Protein AF-0000000076584693 (afdb_homodimer)

InterPro domains:
  IPR002052 DNA methylase, N-6 adenine-specific, conserved site [PS00092] (219-225)
  IPR029063 S-adenosyl-L-methionine-dependent methyltransferase superfamily [G3DSA:3.40.50.150] (142-283)
  IPR029063 S-adenosyl-L-methionine-dependent methyltransferase superfamily [SSF53335] (118-231)

Sequence (708 aa):
MMHVRTVSPIQQGVAAARHNSNLKLVTCAASSPSSSGGSFSSFEPISSPTLTVPETSSRQNGHSSSPSTTTTTVILTEQQATMAKGAVLYEVLEEVAKTGGSSSATSATDLPGLAPAGQVFVCPEESLFYSQAVEKLVLSRPDCPNTLVEFGAGDGNPIISALLKVPAVPGRAIHAYEISEASAHLASARAAKFGLGDTYVVHNSCFWEGLKQTPSDCIISNPPYLPAPDNDIMMPGLWGGVDGAELTRELLSAGFDTAMLLISAYSNPVLTLQHAREQGYAVEDFLCTPLPFGTYSSEPRVRQWITEMKARGEAFYSQRGVYMLTAVLFKKRQPGAAEQADLTDELLRVLTVLMMHVRTVSPIQQGVAAARHNSNLKLVTCAASSPSSSGGSFSSFEPISSPTLTVPETSSRQNGHSSSPSTTTTTVILTEQQATMAKGAVLYEVLEEVAKTGGSSSATSATDLPGLAPAGQVFVCPEESLFYSQAVEKLVLSRPDCPNTLVEFGAGDGNPIISALLKVPAVPGRAIHAYEISEASAHLASARAAKFGLGDTYVVHNSCFWEGLKQTPSDCIISNPPYLPAPDNDIMMPGLWGGVDGAELTRELLSAGFDTAMLLISAYSNPVLTLQHAREQGYAVEDFLCTPLPFGTYSSEPRVRQWITEMKARGEAFYSQRGVYMLTAVLFKKRQPGAAEQADLTDELLRVLTVL

Solvent-accessible surface area (backbone atoms only — not comparable to full-atom values): 40727 Å² total; per-residue (Å²): 134,82,80,75,78,76,74,67,77,71,64,64,66,61,60,70,65,62,72,72,68,84,70,77,79,79,79,82,77,82,72,74,86,67,89,71,87,75,71,83,71,80,84,68,80,78,71,81,78,72,80,72,72,78,76,83,73,81,78,80,68,90,68,75,76,61,77,72,75,74,74,79,75,76,78,61,50,70,69,50,44,62,58,34,56,73,46,40,59,50,55,50,43,44,62,59,61,65,70,61,81,83,77,78,72,73,56,82,36,69,54,68,79,74,69,68,92,83,77,54,86,81,52,70,68,58,34,52,50,51,13,50,39,45,31,62,72,35,72,68,37,87,82,48,69,47,48,32,32,30,48,58,40,49,54,27,58,30,59,53,54,24,55,73,69,44,82,87,56,91,81,35,29,36,44,21,19,14,68,50,60,68,25,26,50,45,19,38,50,40,23,45,73,72,71,28,46,78,34,43,37,63,38,70,36,57,49,78,72,48,50,78,73,48,90,48,48,32,40,37,31,69,55,38,41,41,33,24,94,60,56,90,51,99,56,45,84,38,46,6,40,59,55,3,34,53,53,54,48,51,58,58,64,68,70,51,47,27,38,36,38,51,46,44,13,52,15,25,46,67,61,47,53,52,49,36,45,75,63,41,36,28,28,68,50,51,41,36,33,72,40,63,69,46,77,70,55,54,34,67,71,30,33,51,45,42,51,54,32,33,78,72,70,34,23,21,43,34,97,85,41,35,27,38,40,30,34,37,31,33,31,50,65,57,88,85,54,69,90,69,72,58,44,51,68,62,50,50,48,58,38,56,63,59,136,82,80,76,78,76,74,66,77,72,64,64,64,59,60,70,59,64,71,67,67,83,69,77,79,79,80,82,78,85,71,77,86,66,90,69,87,72,70,83,70,79,82,66,80,80,73,76,80,70,81,72,72,79,75,83,73,82,78,84,66,88,69,74,77,62,78,73,74,77,73,79,75,78,80,60,50,68,68,49,43,62,58,32,56,73,46,40,59,50,55,50,43,42,59,59,60,64,69,60,81,83,77,76,72,75,56,85,37,70,56,66,79,77,68,68,89,79,78,53,86,80,50,70,69,59,34,51,49,51,13,50,40,44,31,62,73,35,71,67,36,89,84,48,69,45,46,33,34,30,47,56,40,49,52,27,56,30,60,54,54,24,55,73,70,44,82,88,56,90,80,35,30,35,42,22,17,14,69,50,60,69,26,26,50,45,18,38,52,40,23,46,74,72,71,29,45,79,33,46,36,63,40,70,35,57,49,78,69,46,50,78,74,49,90,48,49,33,39,38,31,70,54,40,42,41,34,25,93,60,58,89,52,100,57,46,84,38,46,6,39,60,53,4,34,52,54,54,47,50,57,58,64,67,69,51,47,27,38,37,37,51,45,44,13,54,16,25,46,66,62,46,53,51,49,36,45,75,64,41,35,29,28,68,50,52,42,35,32,71,41,64,70,47,77,71,56,54,35,66,71,31,33,52,44,42,52,54,31,33,77,72,73,33,24,22,43,35,98,86,43,36,27,38,41,30,35,36,31,32,33,49,65,58,88,86,54,70,90,69,71,57,44,51,68,64,49,52,47,58,39,57,63,59

Organism: Tetradesmus obliquus (NCBI:txid3088)

Radius of gyration: 29.67 Å; Cα contacts (8 Å, |Δi|>4): 1064; chains: 2; bounding box: 100×96×69 Å

Foldseek 3Di:
DDPPPPPDPPPVVVVVVPPPPPPPPPDPPPDDPDDDPPDPDDPPPPPDPPPPPPDPDDDDDPPPPPVPPPPPPPPQDPQSVVQCVVVVVLVVVVVVVVPDDDDPPVPLSPQDDPQPPPQFDDDPVVLCVLLVLCLPVAPVDPPHDQEEEEEACGLVRSVLSNCVVDDDDPSRAYEYEHQRPSSLVNNCVSCVSVVNCRRYPYDNDHPVVCCVPDDAQEYEYAAQFQAACALPFSHSRSYCYNLRCVVVLVVLQPRHQKYKYKDWLLRQVPVSLVSNVVSQKFWQDKDKDKDADDDRCVPPRSVVSSVVCVVVVRHADDPRRIFMIMITMIGGDDPPPDPRDGCSVVVVCRSHVD/DDPPPPPDPPVVVVVVVPPPPPPPDDDDPPDDPDDDPPDPDDPPPPPDPPPPPPDPDDDDDPPPPPVPPPPPPPPQDPQSVVQCVVVVVLVVVVVVVVPDDDDPPVPLSPQDDPQPPPLFDDDPVVLCVLLVLCLPVAPVDPPHDQEEEEEACGLVRSVLSNCVVDDDDPSRAYEYEHQRPSSLVNNCVSCVSVVNCRRYPYDNDHPVVCCVVDDDQEYEYAAQFQAACALPFSHSRSYCYNLRCVVVLVVLQPRHQKYKYKDWLLRQVPVSLVSNVVSQKFWQDKDKDKDADDDRCVPPRSVVSSVVCVVVVRHADDPRRIFMIMITMIGGDDPPDDPRDGCSVVVVCRSHVD

pLDDT: mean 71.7, std 32.17, range [20.98, 98.94]

Secondary structure (DSSP, 8-state):
--------TTTHHHHGGGS---------------SS------------------------S----------------HHHHHHHHHHHHHHHHHHHHHHS-S-----TT-------TTTS---HHHHHHHHHHHIIIIITSTT--SEEEEE--TTSHHHHHHHHTS---TT-EEEEE-S-HHHHHHHHHHHHHTT-TTTEEEE-S-HHHHHTT---SEEEE----B--SSS-SS-GGGB--TTS-HHHHHHHTS--SEEEEEEETTS-HHHHHHHHHHTTEEEEEEEEEEEE--TTTTSHHHHHHHHHHHHTTS----TTSEEEEEEEEEEEPPTT-S-----HHHHHHHHT--/--------TTHHHHHTTSS---------------SS------------------------S----------------HHHHHHHHHHHHHHHHHHHHHHS-S-----TT-------TTTS---HHHHHHHHHHHIIIIITSTT--SEEEEE--TTSHHHHHHHHTS---TT-EEEEE-S-HHHHHHHHHHHHHTT-TTTEEEE-S-HHHHHTT---SEEEE----B--SSS-SS-GGGB--TTS-HHHHHHHTS--SEEEEEEETTS-HHHHHHHHHHTTEEEEEEEEEEEE--TTTTSHHHHHHHHHHHHTTS----TTSEEEEEEEEEEEPPTT-S-----HHHHHHHHT--

Nearest PDB structures (foldseek):
  7qw7-assembly1_A  TM=5.668E-01  e=1.007E-06  Geobacillus stearothermophilus
  2h00-assembly2_B  TM=5.918E-01  e=1.111E-05  Homo sapiens
  3eey-assembly4_I  TM=5.375E-01  e=3.344E-06  Acetivibrio thermocellus ATCC 27405
  3eey-assembly5_G  TM=5.752E-01  e=1.961E-05  Acetivibrio thermocellus ATCC 27405
  5zy5-assembly1_A  TM=4.758E-01  e=4.068E-04  Schizosaccharomyces pombe 972h-

Structure (mmCIF, N/CA/C/O backbone):
data_AF-0000000076584693-model_v1
#
loop_
_entity.id
_entity.type
_entity.pdbx_description
1 polymer 'Methyltransferase small domain-containing protein'
#
loop_
_atom_site.group_PDB
_atom_site.id
_atom_site.type_symbol
_atom_site.label_atom_id
_atom_site.label_alt_id
_atom_site.label_comp_id
_atom_site.label_asym_id
_atom_site.label_entity_id
_atom_site.label_seq_id
_atom_site.pdbx_PDB_ins_code
_atom_site.Cartn_x
_atom_site.Cartn_y
_atom_site.Cartn_z
_atom_site.occupancy
_atom_site.B_iso_or_equiv
_atom_site.auth_seq_id
_atom_site.auth_comp_id
_atom_site.auth_asym_id
_atom_site.auth_atom_id
_atom_site.pdbx_PDB_model_num
ATOM 1 N N . MET A 1 1 ? -36.531 -51.719 16.531 1 23.19 1 MET A N 1
ATOM 2 C CA . MET A 1 1 ? -35.938 -51.406 15.242 1 23.19 1 MET A CA 1
ATOM 3 C C . MET A 1 1 ? -36.375 -50.031 14.758 1 23.19 1 MET A C 1
ATOM 5 O O . MET A 1 1 ? -37.375 -49.906 14.062 1 23.19 1 MET A O 1
ATOM 9 N N . MET A 1 2 ? -36.406 -49.062 15.578 1 25.98 2 MET A N 1
ATOM 10 C CA . MET A 1 2 ? -37.031 -47.75 15.461 1 25.98 2 MET A CA 1
ATOM 11 C C . MET A 1 2 ? -36.375 -46.938 14.344 1 25.98 2 MET A C 1
ATOM 13 O O . MET A 1 2 ? -35.156 -46.875 14.258 1 25.98 2 MET A O 1
ATOM 17 N N . HIS A 1 3 ? -37.062 -46.781 13.188 1 26.03 3 HIS A N 1
ATOM 18 C CA . HIS A 1 3 ? -36.781 -46.188 11.883 1 26.03 3 HIS A CA 1
ATOM 19 C C . HIS A 1 3 ? -36.531 -44.688 12.016 1 26.03 3 HIS A C 1
ATOM 21 O O . HIS A 1 3 ? -37.469 -43.906 12.234 1 26.03 3 HIS A O 1
ATOM 27 N N . VAL A 1 4 ? -35.5 -44.25 12.695 1 26.91 4 VAL A N 1
ATOM 28 C CA . VAL A 1 4 ? -35.188 -42.844 12.898 1 26.91 4 VAL A CA 1
ATOM 29 C C . VAL A 1 4 ? -35.062 -42.125 11.547 1 26.91 4 VAL A C 1
ATOM 31 O O . VAL A 1 4 ? -34.219 -42.531 10.719 1 26.91 4 VAL A O 1
ATOM 34 N N . ARG A 1 5 ? -36.219 -41.625 11.008 1 24.97 5 ARG A N 1
ATOM 35 C CA . ARG A 1 5 ? -36.375 -40.844 9.773 1 24.97 5 ARG A CA 1
ATOM 36 C C . ARG A 1 5 ? -35.375 -39.688 9.742 1 24.97 5 ARG A C 1
ATOM 38 O O . ARG A 1 5 ? -35.375 -38.812 10.625 1 24.97 5 ARG A O 1
ATOM 45 N N . THR A 1 6 ? -34.125 -39.938 9.336 1 26.16 6 THR A N 1
ATOM 46 C CA . THR A 1 6 ? -32.969 -39.062 9.172 1 26.16 6 THR A CA 1
ATOM 47 C C . THR A 1 6 ? -33.312 -37.875 8.305 1 26.16 6 THR A C 1
ATOM 49 O O . THR A 1 6 ? -33.656 -38 7.133 1 26.16 6 THR A O 1
ATOM 52 N N . VAL A 1 7 ? -34.094 -36.938 8.922 1 26.56 7 VAL A N 1
ATOM 53 C CA . VAL A 1 7 ? -34.5 -35.719 8.227 1 26.56 7 VAL A CA 1
ATOM 54 C C . VAL A 1 7 ? -33.312 -35.094 7.523 1 26.56 7 VAL A C 1
ATOM 56 O O . VAL A 1 7 ? -32.219 -35.031 8.078 1 26.56 7 VAL A O 1
ATOM 59 N N . SER A 1 8 ? -33.312 -35.094 6.164 1 24.69 8 SER A N 1
ATOM 60 C CA . SER A 1 8 ? -32.281 -34.719 5.215 1 24.69 8 SER A CA 1
ATOM 61 C C . SER A 1 8 ? -31.828 -33.281 5.434 1 24.69 8 SER A C 1
ATOM 63 O O . SER A 1 8 ? -32.625 -32.438 5.793 1 24.69 8 SER A O 1
ATOM 65 N N . PRO A 1 9 ? -30.484 -33.062 5.82 1 23.7 9 PRO A N 1
ATOM 66 C CA . PRO A 1 9 ? -29.812 -31.844 6.23 1 23.7 9 PRO A CA 1
ATOM 67 C C . PRO A 1 9 ? -30.109 -30.672 5.289 1 23.7 9 PRO A C 1
ATOM 69 O O . PRO A 1 9 ? -29.703 -29.547 5.559 1 23.7 9 PRO A O 1
ATOM 72 N N . ILE A 1 10 ? -30.719 -30.891 4.062 1 25.61 10 ILE A N 1
ATOM 73 C CA . ILE A 1 10 ? -30.891 -29.812 3.09 1 25.61 10 ILE A CA 1
ATOM 74 C C . ILE A 1 10 ? -31.844 -28.75 3.654 1 25.61 10 ILE A C 1
ATOM 76 O O . ILE A 1 10 ? -31.688 -27.562 3.369 1 25.61 10 ILE A O 1
ATOM 80 N N . GLN A 1 11 ? -32.875 -29.188 4.422 1 23.64 11 GLN A N 1
ATOM 81 C CA . GLN A 1 11 ? -34 -28.312 4.777 1 23.64 11 GLN A CA 1
ATOM 82 C C . GLN A 1 11 ? -33.562 -27.234 5.758 1 23.64 11 GLN A C 1
ATOM 84 O O . GLN A 1 11 ? -34.25 -26.234 5.945 1 23.64 11 GLN A O 1
ATOM 89 N N . GLN A 1 12 ? -32.562 -27.578 6.555 1 24.45 12 GLN A N 1
ATOM 90 C CA . GLN A 1 12 ? -32.312 -26.625 7.629 1 24.45 12 GLN A CA 1
ATOM 91 C C . GLN A 1 12 ? -31.719 -25.328 7.09 1 24.45 12 GLN A C 1
ATOM 93 O O . GLN A 1 12 ? -31.75 -24.297 7.766 1 24.45 12 GLN A O 1
ATOM 98 N N . GLY A 1 13 ? -30.984 -25.469 5.969 1 23.31 13 GLY A N 1
ATOM 99 C CA . GLY A 1 13 ? -30.281 -24.266 5.527 1 23.31 13 GLY A CA 1
ATOM 100 C C . GLY A 1 13 ? -31.219 -23.156 5.09 1 23.31 13 GLY A C 1
ATOM 101 O O . GLY A 1 13 ? -30.812 -21.984 5.066 1 23.31 13 GLY A O 1
ATOM 102 N N . VAL A 1 14 ? -32.438 -23.5 4.59 1 24.83 14 VAL A N 1
ATOM 103 C CA . VAL A 1 14 ? -33.344 -22.516 4.016 1 24.83 14 VAL A CA 1
ATOM 104 C C . VAL A 1 14 ? -33.906 -21.625 5.117 1 24.83 14 VAL A C 1
ATOM 106 O O . VAL A 1 14 ? -34.281 -20.484 4.855 1 24.83 14 VAL A O 1
ATOM 109 N N . ALA A 1 15 ? -34.062 -22.188 6.289 1 24.45 15 ALA A N 1
ATOM 110 C CA . ALA A 1 15 ? -34.875 -21.453 7.262 1 24.45 15 ALA A CA 1
ATOM 111 C C . ALA A 1 15 ? -34.156 -20.203 7.738 1 24.45 15 ALA A C 1
ATOM 113 O O . ALA A 1 15 ? -34.812 -19.219 8.125 1 24.45 15 ALA A O 1
ATOM 114 N N . ALA A 1 16 ? -32.812 -20.328 7.863 1 25.09 16 ALA A N 1
ATOM 115 C CA . ALA A 1 16 ? -32.219 -19.156 8.484 1 25.09 16 ALA A CA 1
ATOM 116 C C . ALA A 1 16 ? -32.25 -17.953 7.547 1 25.09 16 ALA A C 1
ATOM 118 O O . ALA A 1 16 ? -32 -16.828 7.965 1 25.09 16 ALA A O 1
ATOM 119 N N . ALA A 1 17 ? -32.375 -18.109 6.227 1 24.89 17 ALA A N 1
ATOM 120 C CA . ALA A 1 17 ? -32.406 -17 5.277 1 24.89 17 ALA A CA 1
ATOM 121 C C . ALA A 1 17 ? -33.656 -16.141 5.473 1 24.89 17 ALA A C 1
ATOM 123 O O . ALA A 1 17 ? -33.781 -15.086 4.855 1 24.89 17 ALA A O 1
ATOM 124 N N . ARG A 1 18 ? -34.719 -16.641 6.094 1 26.02 18 ARG A N 1
ATOM 125 C CA . ARG A 1 18 ? -36 -15.945 6.078 1 26.02 18 ARG A CA 1
ATOM 126 C C . ARG A 1 18 ? -35.906 -14.625 6.832 1 26.02 18 ARG A C 1
ATOM 128 O O . ARG A 1 18 ? -36.719 -13.711 6.582 1 26.02 18 ARG A O 1
ATOM 135 N N . HIS A 1 19 ? -35.25 -14.625 7.98 1 25.06 19 HIS A N 1
ATOM 136 C CA . HIS A 1 19 ? -35.594 -13.453 8.789 1 25.06 19 HIS A CA 1
ATOM 137 C C . HIS A 1 19 ? -34.906 -12.203 8.258 1 25.06 19 HIS A C 1
ATOM 139 O O . HIS A 1 19 ? -35.062 -11.117 8.82 1 25.06 19 HIS A O 1
ATOM 145 N N . ASN A 1 20 ? -33.75 -12.375 7.531 1 24.81 20 ASN A N 1
ATOM 146 C CA . ASN A 1 20 ? -33.125 -11.062 7.359 1 24.81 20 ASN A CA 1
ATOM 147 C C . ASN A 1 20 ? -33.844 -10.25 6.281 1 24.81 20 ASN A C 1
ATOM 149 O O . ASN A 1 20 ? -33.812 -10.609 5.102 1 24.81 20 ASN A O 1
ATOM 153 N N . SER A 1 21 ? -35 -9.539 6.586 1 25.5 21 SER A N 1
ATOM 154 C CA . SER A 1 21 ? -36.031 -8.758 5.922 1 25.5 21 SER A CA 1
ATOM 155 C C . SER A 1 21 ? -35.438 -7.738 4.961 1 25.5 21 SER A C 1
ATOM 157 O O . SER A 1 21 ? -36.094 -7.281 4.031 1 25.5 21 SER A O 1
ATOM 159 N N . ASN A 1 22 ? -34.375 -7.098 5.32 1 24.98 22 ASN A N 1
ATOM 160 C CA . ASN A 1 22 ? -34.25 -5.781 4.703 1 24.98 22 ASN A CA 1
ATOM 161 C C . ASN A 1 22 ? -33.719 -5.883 3.275 1 24.98 22 ASN A C 1
ATOM 163 O O . ASN A 1 22 ? -32.562 -5.574 3.016 1 24.98 22 ASN A O 1
ATOM 167 N N . LEU A 1 23 ? -33.969 -6.965 2.596 1 23.33 23 LEU A N 1
ATOM 168 C CA . LEU A 1 23 ? -33.5 -7.062 1.219 1 23.33 23 LEU A CA 1
ATOM 169 C C . LEU A 1 23 ? -34.219 -6.066 0.323 1 23.33 23 LEU A C 1
ATOM 171 O O . LEU A 1 23 ? -35.438 -6.098 0.225 1 23.33 23 LEU A O 1
ATOM 175 N N . LYS A 1 24 ? -33.719 -4.77 0.322 1 22.91 24 LYS A N 1
ATOM 176 C CA . LYS A 1 24 ? -34.438 -3.773 -0.484 1 22.91 24 LYS A CA 1
ATOM 177 C C . LYS A 1 24 ? -34.219 -4.035 -1.975 1 22.91 24 LYS A C 1
ATOM 179 O O . LYS A 1 24 ? -33.094 -4.266 -2.43 1 22.91 24 LYS A O 1
ATOM 184 N N . LEU A 1 25 ? -35.125 -4.633 -2.572 1 22.8 25 LEU A N 1
ATOM 185 C CA . LEU A 1 25 ? -35.219 -4.812 -4.016 1 22.8 25 LEU A CA 1
ATOM 186 C C . LEU A 1 25 ? -35.312 -3.465 -4.727 1 22.8 25 LEU A C 1
ATOM 188 O O . LEU A 1 25 ? -36.156 -2.635 -4.406 1 22.8 25 LEU A O 1
ATOM 192 N N . VAL A 1 26 ? -34.188 -2.852 -5.074 1 22.73 26 VAL A N 1
ATOM 193 C CA . VAL A 1 26 ? -34.281 -1.58 -5.785 1 22.73 26 VAL A CA 1
ATOM 194 C C . VAL A 1 26 ? -34.562 -1.832 -7.266 1 22.73 26 VAL A C 1
ATOM 196 O O . VAL A 1 26 ? -33.844 -2.615 -7.906 1 22.73 26 VAL A O 1
ATOM 199 N N . THR A 1 27 ? -35.75 -1.805 -7.699 1 22.72 27 THR A N 1
ATOM 200 C CA . THR A 1 27 ? -36.188 -1.919 -9.086 1 22.72 27 THR A CA 1
ATOM 201 C C . THR A 1 27 ? -35.906 -0.622 -9.844 1 22.72 27 THR A C 1
ATOM 203 O O . THR A 1 27 ? -36.312 0.457 -9.398 1 22.72 27 THR A O 1
ATOM 206 N N . CYS A 1 28 ? -34.812 -0.496 -10.562 1 20.98 28 CYS A N 1
ATOM 207 C CA . CYS A 1 28 ? -34.562 0.711 -11.344 1 20.98 28 CYS A CA 1
ATOM 208 C C . CYS A 1 28 ? -35.312 0.676 -12.664 1 20.98 28 CYS A C 1
ATOM 210 O O . CYS A 1 28 ? -35.094 -0.221 -13.484 1 20.98 28 CYS A O 1
ATOM 212 N N . ALA A 1 29 ? -36.562 1.089 -12.711 1 22.78 29 ALA A N 1
ATOM 213 C CA . ALA A 1 29 ? -37.344 1.196 -13.93 1 22.78 29 ALA A CA 1
ATOM 214 C C . ALA A 1 29 ? -36.875 2.355 -14.797 1 22.78 29 ALA A C 1
ATOM 216 O O . ALA A 1 29 ? -36.781 3.494 -14.328 1 22.78 29 ALA A O 1
ATOM 217 N N . ALA A 1 30 ? -36.062 2.088 -15.82 1 22.42 30 ALA A N 1
ATOM 218 C CA . ALA A 1 30 ? -35.656 3.082 -16.812 1 22.42 30 ALA A CA 1
ATOM 219 C C . ALA A 1 30 ? -36.844 3.592 -17.609 1 22.42 30 ALA A C 1
ATOM 221 O O . ALA A 1 30 ? -37.469 2.834 -18.344 1 22.42 30 ALA A O 1
ATOM 222 N N . SER A 1 31 ? -37.656 4.488 -16.953 1 24.06 31 SER A N 1
ATOM 223 C CA . SER A 1 31 ? -38.781 5.059 -17.703 1 24.06 31 SER A CA 1
ATOM 224 C C . SER A 1 31 ? -38.281 5.941 -18.844 1 24.06 31 SER A C 1
ATOM 226 O O . SER A 1 31 ? -37.281 6.629 -18.719 1 24.06 31 SER A O 1
ATOM 228 N N . SER A 1 32 ? -38.719 5.652 -20.031 1 24.73 32 SER A N 1
ATOM 229 C CA . SER A 1 32 ? -38.562 6.457 -21.234 1 24.73 32 SER A CA 1
ATOM 230 C C . SER A 1 32 ? -39.031 7.891 -21.016 1 24.73 32 SER A C 1
ATOM 232 O O . SER A 1 32 ? -40.031 8.117 -20.328 1 24.73 32 SER A O 1
ATOM 234 N N . PRO A 1 33 ? -38.219 8.891 -21.312 1 25.41 33 PRO A N 1
ATOM 235 C CA . PRO A 1 33 ? -38.438 10.32 -21.047 1 25.41 33 PRO A CA 1
ATOM 236 C C . PRO A 1 33 ? -39.719 10.844 -21.641 1 25.41 33 PRO A C 1
ATOM 238 O O . PRO A 1 33 ? -39.812 11.125 -22.844 1 25.41 33 PRO A O 1
ATOM 241 N N . SER A 1 34 ? -40.906 10.156 -21.531 1 25 34 SER A N 1
ATOM 242 C CA . SER A 1 34 ? -41.938 11.016 -22.109 1 25 34 SER A CA 1
ATOM 243 C C . SER A 1 34 ? -41.969 12.367 -21.406 1 25 34 SER A C 1
ATOM 245 O O . SER A 1 34 ? -41.5 12.516 -20.281 1 25 34 SER A O 1
ATOM 247 N N . SER A 1 35 ? -42.75 13.414 -21.938 1 27.16 35 SER A N 1
ATOM 248 C CA . SER A 1 35 ? -42.906 14.836 -21.672 1 27.16 35 SER A CA 1
ATOM 249 C C . SER A 1 35 ? -43.219 15.094 -20.203 1 27.16 35 SER A C 1
ATOM 251 O O . SER A 1 35 ? -42.719 16.047 -19.609 1 27.16 35 SER A O 1
ATOM 253 N N . SER A 1 36 ? -44.531 14.75 -19.844 1 24.12 36 SER A N 1
ATOM 254 C CA . SER A 1 36 ? -45.281 15.523 -18.859 1 24.12 36 SER A CA 1
ATOM 255 C C . SER A 1 36 ? -44.75 15.305 -17.453 1 24.12 36 SER A C 1
ATOM 257 O O . SER A 1 36 ? -43.969 14.367 -17.219 1 24.12 36 SER A O 1
ATOM 259 N N . GLY A 1 37 ? -45.312 16.062 -16.406 1 26.64 37 GLY A N 1
ATOM 260 C CA . GLY A 1 37 ? -45.094 16.344 -15 1 26.64 37 GLY A CA 1
ATOM 261 C C . GLY A 1 37 ? -45.156 15.117 -14.117 1 26.64 37 GLY A C 1
ATOM 262 O O . GLY A 1 37 ? -46.188 14.844 -13.484 1 26.64 37 GLY A O 1
ATOM 263 N N . GLY A 1 38 ? -44.562 13.977 -14.602 1 24.09 38 GLY A N 1
ATOM 264 C CA . GLY A 1 38 ? -44.969 12.727 -13.977 1 24.09 38 GLY A CA 1
ATOM 265 C C . GLY A 1 38 ? -44.656 12.664 -12.5 1 24.09 38 GLY A C 1
ATOM 266 O O . GLY A 1 38 ? -43.531 12.969 -12.086 1 24.09 38 GLY A O 1
ATOM 267 N N . SER A 1 39 ? -45.688 13.07 -11.688 1 22.41 39 SER A N 1
ATOM 268 C CA . SER A 1 39 ? -45.719 13.078 -10.227 1 22.41 39 SER A CA 1
ATOM 269 C C . SER A 1 39 ? -45.281 11.734 -9.664 1 22.41 39 SER A C 1
ATOM 271 O O . SER A 1 39 ? -45.625 10.68 -10.18 1 22.41 39 SER A O 1
ATOM 273 N N . PHE A 1 40 ? -44.031 11.695 -9.172 1 21.98 40 PHE A N 1
ATOM 274 C CA . PHE A 1 40 ? -43.375 10.547 -8.555 1 21.98 40 PHE A CA 1
ATOM 275 C C . PHE A 1 40 ? -44.219 9.977 -7.422 1 21.98 40 PHE A C 1
ATOM 277 O O . PHE A 1 40 ? -44.469 10.672 -6.441 1 21.98 40 PHE A O 1
ATOM 284 N N . SER A 1 41 ? -45.281 9.258 -7.871 1 21.53 41 SER A N 1
ATOM 285 C CA . SER A 1 41 ? -46.25 8.711 -6.926 1 21.53 41 SER A CA 1
ATOM 286 C C . SER A 1 41 ? -45.562 7.941 -5.809 1 21.53 41 SER A C 1
ATOM 288 O O . SER A 1 41 ? -44.406 7.523 -5.953 1 21.53 41 SER A O 1
ATOM 290 N N . SER A 1 42 ? -46.281 7.871 -4.656 1 21.58 42 SER A N 1
ATOM 291 C CA . SER A 1 42 ? -46.031 7.438 -3.285 1 21.58 42 SER A CA 1
ATOM 292 C C . SER A 1 42 ? -45.594 5.977 -3.234 1 21.58 42 SER A C 1
ATOM 294 O O . SER A 1 42 ? -46.062 5.16 -4.039 1 21.58 42 SER A O 1
ATOM 296 N N . PHE A 1 43 ? -44.406 5.742 -2.809 1 22.61 43 PHE A N 1
ATOM 297 C CA . PHE A 1 43 ? -43.688 4.5 -2.611 1 22.61 43 PHE A CA 1
ATOM 298 C C . PHE A 1 43 ? -44.438 3.564 -1.672 1 22.61 43 PHE A C 1
ATOM 300 O O . PHE A 1 43 ? -44.625 3.885 -0.498 1 22.61 43 PHE A O 1
ATOM 307 N N . GLU A 1 44 ? -45.594 3.09 -2.143 1 24.11 44 GLU A N 1
ATOM 308 C CA . GLU A 1 44 ? -46.312 2.258 -1.163 1 24.11 44 GLU A CA 1
ATOM 309 C C . GLU A 1 44 ? -45.531 0.96 -0.905 1 24.11 44 GLU A C 1
ATOM 311 O O . GLU A 1 44 ? -45.062 0.312 -1.844 1 24.11 44 GLU A O 1
ATOM 316 N N . PRO A 1 45 ? -45.094 0.703 0.346 1 23.92 45 PRO A N 1
ATOM 317 C CA . PRO A 1 45 ? -44.375 -0.494 0.813 1 23.92 45 PRO A CA 1
ATOM 318 C C . PRO A 1 45 ? -45.094 -1.786 0.442 1 23.92 45 PRO A C 1
ATOM 320 O O . PRO A 1 45 ? -46.312 -1.919 0.692 1 23.92 45 PRO A O 1
ATOM 323 N N . ILE A 1 46 ? -44.844 -2.252 -0.784 1 25.02 46 ILE A N 1
ATOM 324 C CA . ILE A 1 46 ? -45.594 -3.41 -1.259 1 25.02 46 ILE A CA 1
ATOM 325 C C . ILE A 1 46 ? -45.438 -4.574 -0.288 1 25.02 46 ILE A C 1
ATOM 327 O O . ILE A 1 46 ? -44.281 -4.93 0.064 1 25.02 46 ILE A O 1
ATOM 331 N N . SER A 1 47 ? -46.406 -4.781 0.619 1 23.94 47 SER A N 1
ATOM 332 C CA . SER A 1 47 ? -46.531 -5.84 1.617 1 23.94 47 SER A CA 1
ATOM 333 C C . SER A 1 47 ? -46.125 -7.195 1.038 1 23.94 47 SER A C 1
ATOM 335 O O . SER A 1 47 ? -44.969 -7.438 0.738 1 23.94 47 SER A O 1
ATOM 337 N N . SER A 1 48 ? -47 -8.25 1.222 1 24.17 48 SER A N 1
ATOM 338 C CA . SER A 1 48 ? -46.906 -9.703 1.174 1 24.17 48 SER A CA 1
ATOM 339 C C . SER A 1 48 ? -46.844 -10.203 -0.265 1 24.17 48 SER A C 1
ATOM 341 O O . SER A 1 48 ? -47.844 -10.109 -0.995 1 24.17 48 SER A O 1
ATOM 343 N N . PRO A 1 49 ? -45.656 -10.102 -0.925 1 24.62 49 PRO A N 1
ATOM 344 C CA . PRO A 1 49 ? -45.719 -10.352 -2.367 1 24.62 49 PRO A CA 1
ATOM 345 C C . PRO A 1 49 ? -46.219 -11.75 -2.711 1 24.62 49 PRO A C 1
ATOM 347 O O . PRO A 1 49 ? -45.656 -12.742 -2.244 1 24.62 49 PRO A O 1
ATOM 350 N N . THR A 1 50 ? -47.531 -11.922 -2.604 1 23.58 50 THR A N 1
ATOM 351 C CA . THR A 1 50 ? -48.125 -13.195 -3.016 1 23.58 50 THR A CA 1
ATOM 352 C C . THR A 1 50 ? -47.594 -13.602 -4.395 1 23.58 50 THR A C 1
ATOM 354 O O . THR A 1 50 ? -47.719 -12.836 -5.355 1 23.58 50 THR A O 1
ATOM 357 N N . LEU A 1 51 ? -46.625 -14.477 -4.383 1 24 51 LEU A N 1
ATOM 358 C CA . LEU A 1 51 ? -46.031 -15.078 -5.578 1 24 51 LEU A CA 1
ATOM 359 C C . LEU A 1 51 ? -47.125 -15.688 -6.457 1 24 51 LEU A C 1
ATOM 361 O O . LEU A 1 51 ? -47.75 -16.672 -6.07 1 24 51 LEU A O 1
ATOM 365 N N . THR A 1 52 ? -48.062 -14.859 -6.949 1 23.66 52 THR A N 1
ATOM 366 C CA . THR A 1 52 ? -49.062 -15.492 -7.805 1 23.66 52 THR A CA 1
ATOM 367 C C . THR A 1 52 ? -48.406 -16.125 -9.023 1 23.66 52 THR A C 1
ATOM 369 O O . THR A 1 52 ? -47.719 -15.445 -9.789 1 23.66 52 THR A O 1
ATOM 372 N N . VAL A 1 53 ? -48.062 -17.406 -8.875 1 23.12 53 VAL A N 1
ATOM 373 C CA . VAL A 1 53 ? -47.594 -18.266 -9.961 1 23.12 53 VAL A CA 1
ATOM 374 C C . VAL A 1 53 ? -48.594 -18.219 -11.117 1 23.12 53 VAL A C 1
ATOM 376 O O . VAL A 1 53 ? -49.781 -18.531 -10.938 1 23.12 53 VAL A O 1
ATOM 379 N N . PRO A 1 54 ? -48.344 -17.266 -12.062 1 23.8 54 PRO A N 1
ATOM 380 C CA . PRO A 1 54 ? -49.344 -17.203 -13.125 1 23.8 54 PRO A CA 1
ATOM 381 C C . PRO A 1 54 ? -49.594 -18.578 -13.766 1 23.8 54 PRO A C 1
ATOM 383 O O . PRO A 1 54 ? -48.688 -19.375 -13.914 1 23.8 54 PRO A O 1
ATOM 386 N N . GLU A 1 55 ? -50.75 -19.141 -13.492 1 24.2 55 GLU A N 1
ATOM 387 C CA . GLU A 1 55 ? -51.25 -20.328 -14.156 1 24.2 55 GLU A CA 1
ATOM 388 C C . GLU A 1 55 ? -51.25 -20.156 -15.68 1 24.2 55 GLU A C 1
ATOM 390 O O . GLU A 1 55 ? -51.719 -19.156 -16.203 1 24.2 55 GLU A O 1
ATOM 395 N N . THR A 1 56 ? -50.219 -20.781 -16.391 1 23 56 THR A N 1
ATOM 396 C CA . THR A 1 56 ? -50.031 -20.844 -17.828 1 23 56 THR A CA 1
ATOM 397 C C . THR A 1 56 ? -51.281 -21.391 -18.516 1 23 56 THR A C 1
ATOM 399 O O . THR A 1 56 ? -51.562 -22.578 -18.422 1 23 56 THR A O 1
ATOM 402 N N . SER A 1 57 ? -52.438 -20.75 -18.359 1 24 57 SER A N 1
ATOM 403 C CA . SER A 1 57 ? -53.5 -21.281 -19.188 1 24 57 SER A CA 1
ATOM 404 C C . SER A 1 57 ? -53.156 -21.25 -20.672 1 24 57 SER A C 1
ATOM 406 O O . SER A 1 57 ? -52.438 -20.359 -21.109 1 24 57 SER A O 1
ATOM 408 N N . SER A 1 58 ? -53.469 -22.359 -21.484 1 23.66 58 SER A N 1
ATOM 409 C CA . SER A 1 58 ? -53.188 -22.922 -22.812 1 23.66 58 SER A CA 1
ATOM 410 C C . SER A 1 58 ? -53.656 -21.984 -23.922 1 23.66 58 SER A C 1
ATOM 412 O O . SER A 1 58 ? -53.5 -22.281 -25.109 1 23.66 58 SER A O 1
ATOM 414 N N . ARG A 1 59 ? -54.719 -21.094 -23.656 1 25.7 59 ARG A N 1
ATOM 415 C CA . ARG A 1 59 ? -55.5 -20.891 -24.891 1 25.7 59 ARG A CA 1
ATOM 416 C C . ARG A 1 59 ? -54.688 -20.109 -25.922 1 25.7 59 ARG A C 1
ATOM 418 O O . ARG A 1 59 ? -53.812 -19.344 -25.578 1 25.7 59 ARG A O 1
ATOM 425 N N . GLN A 1 60 ? -54.969 -20.312 -27.234 1 25.67 60 GLN A N 1
ATOM 426 C CA . GLN A 1 60 ? -54.469 -20.188 -28.609 1 25.67 60 GLN A CA 1
ATOM 427 C C . GLN A 1 60 ? -54.312 -18.719 -28.984 1 25.67 60 GLN A C 1
ATOM 429 O O . GLN A 1 60 ? -53.75 -18.406 -30.047 1 25.67 60 GLN A O 1
ATOM 434 N N . ASN A 1 61 ? -55.188 -17.797 -28.359 1 26.91 61 ASN A N 1
ATOM 435 C CA . ASN A 1 61 ? -55.406 -16.672 -29.25 1 26.91 61 ASN A CA 1
ATOM 436 C C . ASN A 1 61 ? -54.125 -15.859 -29.469 1 26.91 61 ASN A C 1
ATOM 438 O O . ASN A 1 61 ? -53.188 -15.977 -28.703 1 26.91 61 ASN A O 1
ATOM 442 N N . GLY A 1 62 ? -54.219 -14.844 -30.438 1 29.86 62 GLY A N 1
ATOM 443 C CA . GLY A 1 62 ? -53.281 -13.992 -31.172 1 29.86 62 GLY A CA 1
ATOM 444 C C . GLY A 1 62 ? -52.406 -13.141 -30.25 1 29.86 62 GLY A C 1
ATOM 445 O O . GLY A 1 62 ? -52.312 -11.93 -30.453 1 29.86 62 GLY A O 1
ATOM 446 N N . HIS A 1 63 ? -52 -13.773 -29.125 1 27.84 63 HIS A N 1
ATOM 447 C CA . HIS A 1 63 ? -51.531 -13.008 -27.969 1 27.84 63 HIS A CA 1
ATOM 448 C C . HIS A 1 63 ? -50.281 -12.188 -28.312 1 27.84 63 HIS A C 1
ATOM 450 O O . HIS A 1 63 ? -49.375 -12.688 -28.969 1 27.84 63 HIS A O 1
ATOM 456 N N . SER A 1 64 ? -50.594 -10.805 -28.547 1 29.11 64 SER A N 1
ATOM 457 C CA . SER A 1 64 ? -49.562 -9.766 -28.688 1 29.11 64 SER A CA 1
ATOM 458 C C . SER A 1 64 ? -48.406 -9.984 -27.734 1 29.11 64 SER A C 1
ATOM 460 O O . SER A 1 64 ? -48.625 -10.227 -26.547 1 29.11 64 SER A O 1
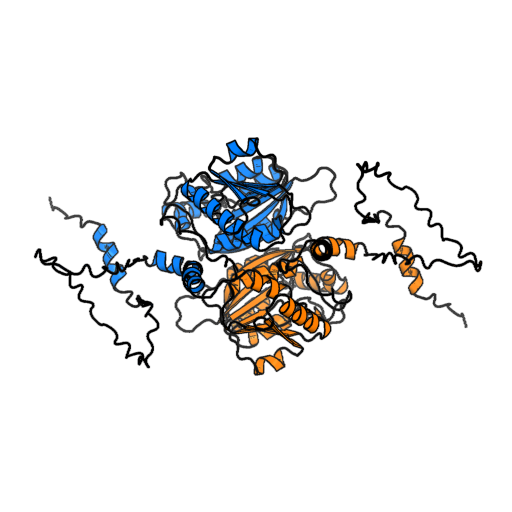ATOM 462 N N . SER A 1 65 ? -47.375 -10.688 -28.281 1 27.83 65 SER A N 1
ATOM 463 C CA . SER A 1 65 ? -46.125 -11.039 -27.625 1 27.83 65 SER A CA 1
ATOM 464 C C . SER A 1 65 ? -45.562 -9.859 -26.828 1 27.83 65 SER A C 1
ATOM 466 O O . SER A 1 65 ? -45.125 -8.867 -27.406 1 27.83 65 SER A O 1
ATOM 468 N N . SER A 1 66 ? -46.438 -9.461 -25.828 1 28.55 66 SER A N 1
ATOM 469 C CA . SER A 1 66 ? -45.812 -8.461 -24.984 1 28.55 66 SER A CA 1
ATOM 470 C C . SER A 1 66 ? -44.375 -8.891 -24.609 1 28.55 66 SER A C 1
ATOM 472 O O . SER A 1 66 ? -44.156 -10.055 -24.281 1 28.55 66 SER A O 1
ATOM 474 N N . PRO A 1 67 ? -43.438 -8.156 -25.219 1 27.59 67 PRO A N 1
ATOM 475 C CA . PRO A 1 67 ? -42.031 -8.477 -24.891 1 27.59 67 PRO A CA 1
ATOM 476 C C . PRO A 1 67 ? -41.812 -8.734 -23.406 1 27.59 67 PRO A C 1
ATOM 478 O O . PRO A 1 67 ? -42.344 -7.988 -22.562 1 27.59 67 PRO A O 1
ATOM 481 N N . SER A 1 68 ? -42.156 -10.047 -23.016 1 27.17 68 SER A N 1
ATOM 482 C CA . SER A 1 68 ? -41.844 -10.477 -21.656 1 27.17 68 SER A CA 1
ATOM 483 C C . SER A 1 68 ? -40.531 -9.891 -21.156 1 27.17 68 SER A C 1
ATOM 485 O O . SER A 1 68 ? -39.5 -10.023 -21.828 1 27.17 68 SER A O 1
ATOM 487 N N . THR A 1 69 ? -40.688 -8.68 -20.641 1 25.48 69 THR A N 1
ATOM 488 C CA . THR A 1 69 ? -39.562 -8.094 -19.922 1 25.48 69 THR A CA 1
ATOM 489 C C . THR A 1 69 ? -38.969 -9.094 -18.938 1 25.48 69 THR A C 1
ATOM 491 O O . THR A 1 69 ? -39.656 -9.562 -18.016 1 25.48 69 THR A O 1
ATOM 494 N N . THR A 1 70 ? -38.312 -10.125 -19.516 1 24.67 70 THR A N 1
ATOM 495 C CA . THR A 1 70 ? -37.562 -11.055 -18.672 1 24.67 70 THR A CA 1
ATOM 496 C C . THR A 1 70 ? -36.812 -10.312 -17.562 1 24.67 70 THR A C 1
ATOM 498 O O . THR A 1 70 ? -35.938 -9.5 -17.844 1 24.67 70 THR A O 1
ATOM 501 N N . THR A 1 71 ? -37.531 -10 -16.516 1 24.48 71 THR A N 1
ATOM 502 C CA . THR A 1 71 ? -36.906 -9.508 -15.305 1 24.48 71 THR A CA 1
ATOM 503 C C . THR A 1 71 ? -35.906 -10.508 -14.773 1 24.48 71 THR A C 1
ATOM 505 O O . THR A 1 71 ? -36.25 -11.648 -14.445 1 24.48 71 THR A O 1
ATOM 508 N N . THR A 1 72 ? -34.75 -10.586 -15.391 1 24.06 72 THR A N 1
ATOM 509 C CA . THR A 1 72 ? -33.688 -11.43 -14.828 1 24.06 72 THR A CA 1
ATOM 510 C C . THR A 1 72 ? -33.406 -11.047 -13.383 1 24.06 72 THR A C 1
ATOM 512 O O . THR A 1 72 ? -32.969 -9.922 -13.102 1 24.06 72 THR A O 1
ATOM 515 N N . THR A 1 73 ? -34.156 -11.57 -12.484 1 25.23 73 THR A N 1
ATOM 516 C CA . THR A 1 73 ? -33.906 -11.461 -11.055 1 25.23 73 THR A CA 1
ATOM 517 C C . THR A 1 73 ? -32.625 -12.172 -10.68 1 25.23 73 THR A C 1
ATOM 519 O O . THR A 1 73 ? -32.469 -13.367 -10.953 1 25.23 73 THR A O 1
ATOM 522 N N . VAL A 1 74 ? -31.562 -11.461 -10.766 1 25.41 74 VAL A N 1
ATOM 523 C CA . VAL A 1 74 ? -30.328 -12.039 -10.242 1 25.41 74 VAL A CA 1
ATOM 524 C C . VAL A 1 74 ? -30.406 -12.125 -8.719 1 25.41 74 VAL A C 1
ATOM 526 O O . VAL A 1 74 ? -30.672 -11.133 -8.047 1 25.41 74 VAL A O 1
ATOM 529 N N . ILE A 1 75 ? -30.859 -13.195 -8.234 1 26.3 75 ILE A N 1
ATOM 530 C CA . ILE A 1 75 ? -30.844 -13.5 -6.809 1 26.3 75 ILE A CA 1
ATOM 531 C C . ILE A 1 75 ? -29.406 -13.695 -6.348 1 26.3 75 ILE A C 1
ATOM 533 O O . ILE A 1 75 ? -28.688 -14.57 -6.855 1 26.3 75 ILE A O 1
ATOM 537 N N . LEU A 1 76 ? -28.797 -12.609 -6.055 1 28.81 76 LEU A N 1
ATOM 538 C CA . LEU A 1 76 ? -27.484 -12.75 -5.441 1 28.81 76 LEU A CA 1
ATOM 539 C C . LEU A 1 76 ? -27.594 -13.25 -4.008 1 28.81 76 LEU A C 1
ATOM 541 O O . LEU A 1 76 ? -28.547 -12.906 -3.303 1 28.81 76 LEU A O 1
ATOM 545 N N . THR A 1 77 ? -27.047 -14.328 -3.715 1 28.61 77 THR A N 1
ATOM 546 C CA . THR A 1 77 ? -26.969 -14.742 -2.318 1 28.61 77 THR A CA 1
ATOM 547 C C . THR A 1 77 ? -26.344 -13.641 -1.465 1 28.61 77 THR A C 1
ATOM 549 O O . THR A 1 77 ? -25.703 -12.719 -1.99 1 28.61 77 THR A O 1
ATOM 552 N N . GLU A 1 78 ? -26.688 -13.617 -0.263 1 29.53 78 GLU A N 1
ATOM 553 C CA . GLU A 1 78 ? -26.141 -12.664 0.704 1 29.53 78 GLU A CA 1
ATOM 554 C C . GLU A 1 78 ? -24.625 -12.531 0.561 1 29.53 78 GLU A C 1
ATOM 556 O O . GLU A 1 78 ? -24.078 -11.438 0.666 1 29.53 78 GLU A O 1
ATOM 561 N N . GLN A 1 79 ? -24.062 -13.648 0.444 1 30.94 79 GLN A N 1
ATOM 562 C CA . GLN A 1 79 ? -22.609 -13.641 0.274 1 30.94 79 GLN A CA 1
ATOM 563 C C . GLN A 1 79 ? -22.219 -12.977 -1.037 1 30.94 79 GLN A C 1
ATOM 565 O O . GLN A 1 79 ? -21.234 -12.219 -1.083 1 30.94 79 GLN A O 1
ATOM 570 N N . GLN A 1 80 ? -22.938 -13.266 -2.068 1 32.84 80 GLN A N 1
ATOM 571 C CA . GLN A 1 80 ? -22.703 -12.602 -3.348 1 32.84 80 GLN A CA 1
ATOM 572 C C . GLN A 1 80 ? -23.016 -11.117 -3.268 1 32.84 80 GLN A C 1
ATOM 574 O O . GLN A 1 80 ? -22.328 -10.289 -3.875 1 32.84 80 GLN A O 1
ATOM 579 N N . ALA A 1 81 ? -24.016 -10.766 -2.477 1 32.12 81 ALA A N 1
ATOM 580 C CA . ALA A 1 81 ? -24.406 -9.375 -2.283 1 32.12 81 ALA A CA 1
ATOM 581 C C . ALA A 1 81 ? -23.312 -8.594 -1.563 1 32.12 81 ALA A C 1
ATOM 583 O O . ALA A 1 81 ? -23.047 -7.438 -1.903 1 32.12 81 ALA A O 1
ATOM 584 N N . THR A 1 82 ? -22.75 -9.203 -0.565 1 31.41 82 THR A N 1
ATOM 585 C CA . THR A 1 82 ? -21.641 -8.578 0.127 1 31.41 82 THR A CA 1
ATOM 586 C C . THR A 1 82 ? -20.438 -8.43 -0.805 1 31.41 82 THR A C 1
ATOM 588 O O . THR A 1 82 ? -19.734 -7.41 -0.777 1 31.41 82 THR A O 1
ATOM 591 N N . MET A 1 83 ? -20.156 -9.445 -1.531 1 31.98 83 MET A N 1
ATOM 592 C CA . MET A 1 83 ? -19.078 -9.359 -2.523 1 31.98 83 MET A CA 1
ATOM 593 C C . MET A 1 83 ? -19.438 -8.383 -3.637 1 31.98 83 MET A C 1
ATOM 595 O O . MET A 1 83 ? -18.562 -7.742 -4.211 1 31.98 83 MET A O 1
ATOM 599 N N . ALA A 1 84 ? -20.703 -8.297 -4.031 1 28.94 84 ALA A N 1
ATOM 600 C CA . ALA A 1 84 ? -21.203 -7.426 -5.09 1 28.94 84 ALA A CA 1
ATOM 601 C C . ALA A 1 84 ? -21.156 -5.961 -4.656 1 28.94 84 ALA A C 1
ATOM 603 O O . ALA A 1 84 ? -21.047 -5.062 -5.496 1 28.94 84 ALA A O 1
ATOM 604 N N . LYS A 1 85 ? -21.266 -5.715 -3.422 1 30.91 85 LYS A N 1
ATOM 605 C CA . LYS A 1 85 ? -21.234 -4.305 -3.057 1 30.91 85 LYS A CA 1
ATOM 606 C C . LYS A 1 85 ? -19.969 -3.627 -3.586 1 30.91 85 LYS A C 1
ATOM 608 O O . LYS A 1 85 ? -20.016 -2.471 -4.008 1 30.91 85 LYS A O 1
ATOM 613 N N . GLY A 1 86 ? -18.844 -4.164 -3.432 1 29.2 86 GLY A N 1
ATOM 614 C CA . GLY A 1 86 ? -17.656 -3.582 -4.051 1 29.2 86 GLY A CA 1
ATOM 615 C C . GLY A 1 86 ? -17.656 -3.699 -5.562 1 29.2 86 GLY A C 1
ATOM 616 O O . GLY A 1 86 ? -17 -2.924 -6.254 1 29.2 86 GLY A O 1
ATOM 617 N N . ALA A 1 87 ? -18.281 -4.73 -6.016 1 29.55 87 ALA A N 1
ATOM 618 C CA . ALA A 1 87 ? -18.359 -4.996 -7.449 1 29.55 87 ALA A CA 1
ATOM 619 C C . ALA A 1 87 ? -19.375 -4.066 -8.117 1 29.55 87 ALA A C 1
ATOM 621 O O . ALA A 1 87 ? -19.422 -3.977 -9.352 1 29.55 87 ALA A O 1
ATOM 622 N N . VAL A 1 88 ? -20.312 -3.529 -7.391 1 28.38 88 VAL A N 1
ATOM 623 C CA . VAL A 1 88 ? -21.391 -2.768 -8.016 1 28.38 88 VAL A CA 1
ATOM 624 C C . VAL A 1 88 ? -20.812 -1.539 -8.719 1 28.38 88 VAL A C 1
ATOM 626 O O . VAL A 1 88 ? -21.406 -1.019 -9.664 1 28.38 88 VAL A O 1
ATOM 629 N N . LEU A 1 89 ? -19.703 -1.029 -8.102 1 29.23 89 LEU A N 1
ATOM 630 C CA . LEU A 1 89 ? -19.281 0.159 -8.828 1 29.23 89 LEU A CA 1
ATOM 631 C C . LEU A 1 89 ? -18.938 -0.187 -10.273 1 29.23 89 LEU A C 1
ATOM 633 O O . LEU A 1 89 ? -19.219 0.587 -11.188 1 29.23 89 LEU A O 1
ATOM 637 N N . TYR A 1 90 ? -18.453 -1.4 -10.406 1 28.83 90 TYR A N 1
ATOM 638 C CA . TYR A 1 90 ? -18.094 -1.74 -11.781 1 28.83 90 TYR A CA 1
ATOM 639 C C . TYR A 1 90 ? -19.344 -1.925 -12.641 1 28.83 90 TYR A C 1
ATOM 641 O O . TYR A 1 90 ? -19.344 -1.558 -13.82 1 28.83 90 TYR A O 1
ATOM 649 N N . GLU A 1 91 ? -20.453 -2.395 -12.023 1 29.45 91 GLU A N 1
ATOM 650 C CA . GLU A 1 91 ? -21.672 -2.604 -12.82 1 29.45 91 GLU A CA 1
ATOM 651 C C . GLU A 1 91 ? -22.344 -1.276 -13.156 1 29.45 91 GLU A C 1
ATOM 653 O O . GLU A 1 91 ? -22.875 -1.113 -14.258 1 29.45 91 GLU A O 1
ATOM 658 N N . VAL A 1 92 ? -22.328 -0.38 -12.18 1 28.91 92 VAL A N 1
ATOM 659 C CA . VAL A 1 92 ? -23.031 0.88 -12.398 1 28.91 92 VAL A CA 1
ATOM 660 C C . VAL A 1 92 ? -22.312 1.689 -13.477 1 28.91 92 VAL A C 1
ATOM 662 O O . VAL A 1 92 ? -22.953 2.357 -14.297 1 28.91 92 VAL A O 1
ATOM 665 N N . LEU A 1 93 ? -21.062 1.628 -13.453 1 30.08 93 LEU A N 1
ATOM 666 C CA . LEU A 1 93 ? -20.422 2.453 -14.477 1 30.08 93 LEU A CA 1
ATOM 667 C C . LEU A 1 93 ? -20.797 1.967 -15.875 1 30.08 93 LEU A C 1
ATOM 669 O O . LEU A 1 93 ? -20.688 2.723 -16.844 1 30.08 93 LEU A O 1
ATOM 673 N N . GLU A 1 94 ? -21.422 0.814 -15.914 1 28.47 94 GLU A N 1
ATOM 674 C CA . GLU A 1 94 ? -21.875 0.358 -17.219 1 28.47 94 GLU A CA 1
ATOM 675 C C . GLU A 1 94 ? -23.047 1.2 -17.719 1 28.47 94 GLU A C 1
ATOM 677 O O . GLU A 1 94 ? -23.109 1.547 -18.906 1 28.47 94 GLU A O 1
ATOM 682 N N . GLU A 1 95 ? -24.047 1.367 -16.844 1 28.42 95 GLU A N 1
ATOM 683 C CA . GLU A 1 95 ? -25.266 1.993 -17.328 1 28.42 95 GLU A CA 1
ATOM 684 C C . GLU A 1 95 ? -25.062 3.48 -17.594 1 28.42 95 GLU A C 1
ATOM 686 O O . GLU A 1 95 ? -25.688 4.055 -18.484 1 28.42 95 GLU A O 1
ATOM 691 N N . VAL A 1 96 ? -24.328 4.09 -16.703 1 28.31 96 VAL A N 1
ATOM 692 C CA . VAL A 1 96 ? -24.266 5.531 -16.922 1 28.31 96 VAL A CA 1
ATOM 693 C C . VAL A 1 96 ? -23.516 5.832 -18.219 1 28.31 96 VAL A C 1
ATOM 695 O O . VAL A 1 96 ? -23.703 6.891 -18.812 1 28.31 96 VAL A O 1
ATOM 698 N N . ALA A 1 97 ? -22.547 5.016 -18.547 1 27.75 97 ALA A N 1
ATOM 699 C CA . ALA A 1 97 ? -21.844 5.348 -19.797 1 27.75 97 ALA A CA 1
ATOM 700 C C . ALA A 1 97 ? -22.797 5.277 -20.984 1 27.75 97 ALA A C 1
ATOM 702 O O . ALA A 1 97 ? -22.453 5.707 -22.094 1 27.75 97 ALA A O 1
ATOM 703 N N . LYS A 1 98 ? -23.891 4.457 -20.812 1 27.5 98 LYS A N 1
ATOM 704 C CA . LYS A 1 98 ? -24.688 4.418 -22.016 1 27.5 98 LYS A CA 1
ATOM 705 C C . LYS A 1 98 ? -25.266 5.797 -22.344 1 27.5 98 LYS A C 1
ATOM 707 O O . LYS A 1 98 ? -25.672 6.051 -23.484 1 27.5 98 LYS A O 1
ATOM 712 N N . THR A 1 99 ? -25.672 6.52 -21.422 1 27.47 99 THR A N 1
ATOM 713 C CA . THR A 1 99 ? -26.516 7.613 -21.922 1 27.47 99 THR A CA 1
ATOM 714 C C . THR A 1 99 ? -25.656 8.805 -22.328 1 27.47 99 THR A C 1
ATOM 716 O O . THR A 1 99 ? -26.172 9.812 -22.812 1 27.47 99 THR A O 1
ATOM 719 N N . GLY A 1 100 ? -24.469 9.195 -21.609 1 27.14 100 GLY A N 1
ATOM 720 C CA . GLY A 1 100 ? -23.953 10.461 -22.078 1 27.14 100 GLY A CA 1
ATOM 721 C C . GLY A 1 100 ? -23.312 10.375 -23.453 1 27.14 100 GLY A C 1
ATOM 722 O O . GLY A 1 100 ? -22.969 9.281 -23.922 1 27.14 100 GLY A O 1
ATOM 723 N N . GLY A 1 101 ? -23.312 11.461 -24.406 1 26.89 101 GLY A N 1
ATOM 724 C CA . GLY A 1 101 ? -22.875 11.656 -25.781 1 26.89 101 GLY A CA 1
ATOM 725 C C . GLY A 1 101 ? -21.5 11.086 -26.047 1 26.89 101 GLY A C 1
ATOM 726 O O . GLY A 1 101 ? -20.812 10.648 -25.125 1 26.89 101 GLY A O 1
ATOM 727 N N . SER A 1 102 ? -20.781 11.43 -27.344 1 26.73 102 SER A N 1
ATOM 728 C CA . SER A 1 102 ? -19.797 10.875 -28.266 1 26.73 102 SER A CA 1
ATOM 729 C C . SER A 1 102 ? -18.438 10.719 -27.609 1 26.73 102 SER A C 1
ATOM 731 O O . SER A 1 102 ? -17.516 10.156 -28.203 1 26.73 102 SER A O 1
ATOM 733 N N . SER A 1 103 ? -17.859 11.734 -26.891 1 29.02 103 SER A N 1
ATOM 734 C CA . SER A 1 103 ? -16.406 11.656 -26.844 1 29.02 103 SER A CA 1
ATOM 735 C C . SER A 1 103 ? -15.945 10.453 -26.016 1 29.02 103 SER A C 1
ATOM 737 O O . SER A 1 103 ? -16.562 10.102 -25.016 1 29.02 103 SER A O 1
ATOM 739 N N . SER A 1 104 ? -15.078 9.484 -26.688 1 27.62 104 SER A N 1
ATOM 740 C CA . SER A 1 104 ? -14.539 8.164 -26.391 1 27.62 104 SER A CA 1
ATOM 741 C C . SER A 1 104 ? -13.875 8.117 -25.016 1 27.62 104 SER A C 1
ATOM 743 O O . SER A 1 104 ? -12.648 8.141 -24.922 1 27.62 104 SER A O 1
ATOM 745 N N . ALA A 1 105 ? -14.07 9.141 -24.156 1 29.91 105 ALA A N 1
ATOM 746 C CA . ALA A 1 105 ? -13.422 8.773 -22.891 1 29.91 105 ALA A CA 1
ATOM 747 C C . ALA A 1 105 ? -13.852 7.387 -22.438 1 29.91 105 ALA A C 1
ATOM 749 O O . ALA A 1 105 ? -15.016 7.172 -22.094 1 29.91 105 ALA A O 1
ATOM 750 N N . THR A 1 106 ? -13.352 6.332 -23.188 1 29.23 106 THR A N 1
ATOM 751 C CA . THR A 1 106 ? -13.5 4.922 -22.844 1 29.23 106 THR A CA 1
ATOM 752 C C . THR A 1 106 ? -13.398 4.723 -21.344 1 29.23 106 THR A C 1
ATOM 754 O O . THR A 1 106 ? -12.375 5.055 -20.734 1 29.23 106 THR A O 1
ATOM 757 N N . SER A 1 107 ? -14.336 5.141 -20.672 1 29.06 107 SER A N 1
ATOM 758 C CA . SER A 1 107 ? -14.398 4.848 -19.25 1 29.06 107 SER A CA 1
ATOM 759 C C . SER A 1 107 ? -14.016 3.402 -18.953 1 29.06 107 SER A C 1
ATOM 761 O O . SER A 1 107 ? -14.32 2.506 -19.75 1 29.06 107 SER A O 1
ATOM 763 N N . ALA A 1 108 ? -12.938 3.135 -18.281 1 31.66 108 ALA A N 1
ATOM 764 C CA . ALA A 1 108 ? -12.461 1.855 -17.75 1 31.66 108 ALA A CA 1
ATOM 765 C C . ALA A 1 108 ? -13.625 0.971 -17.328 1 31.66 108 ALA A C 1
ATOM 767 O O . ALA A 1 108 ? -13.422 -0.147 -16.844 1 31.66 108 ALA A O 1
ATOM 768 N N . THR A 1 109 ? -14.742 1.536 -17.203 1 31.77 109 THR A N 1
ATOM 769 C CA . THR A 1 109 ? -15.867 0.769 -16.688 1 31.77 109 THR A CA 1
ATOM 770 C C . THR A 1 109 ? -16.359 -0.234 -17.719 1 31.77 109 THR A C 1
ATOM 772 O O . THR A 1 109 ? -17.266 -1.022 -17.453 1 31.77 109 THR A O 1
ATOM 77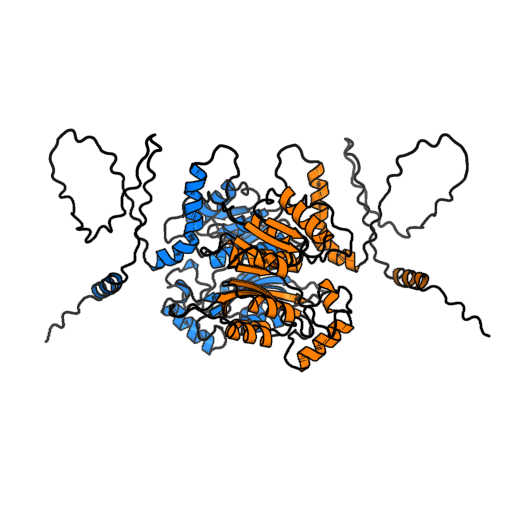5 N N . ASP A 1 110 ? -16.078 0.067 -19 1 32.12 110 ASP A N 1
ATOM 776 C CA . ASP A 1 110 ? -16.656 -0.874 -19.969 1 32.12 110 ASP A CA 1
ATOM 777 C C . ASP A 1 110 ? -15.969 -2.234 -19.875 1 32.12 110 ASP A C 1
ATOM 779 O O . ASP A 1 110 ? -15.195 -2.6 -20.766 1 32.12 110 ASP A O 1
ATOM 783 N N . LEU A 1 111 ? -15.492 -2.543 -18.641 1 33.72 111 LEU A N 1
ATOM 784 C CA . LEU A 1 111 ? -14.883 -3.865 -18.719 1 33.72 111 LEU A CA 1
ATOM 785 C C . LEU A 1 111 ? -15.875 -4.898 -19.234 1 33.72 111 LEU A C 1
ATOM 787 O O . LEU A 1 111 ? -17.062 -4.844 -18.906 1 33.72 111 LEU A O 1
ATOM 791 N N . PRO A 1 112 ? -15.594 -5.543 -20.312 1 33.81 112 PRO A N 1
ATOM 792 C CA . PRO A 1 112 ? -16.438 -6.617 -20.844 1 33.81 112 PRO A CA 1
ATOM 793 C C . PRO A 1 112 ? -17.141 -7.41 -19.75 1 33.81 112 PRO A C 1
ATOM 795 O O . PRO A 1 112 ? -16.781 -7.293 -18.562 1 33.81 112 PRO A O 1
ATOM 798 N N . GLY A 1 113 ? -18.078 -8.469 -20.234 1 31.84 113 GLY A N 1
ATOM 799 C CA . GLY A 1 113 ? -18.922 -9.492 -19.641 1 31.84 113 GLY A CA 1
ATOM 800 C C . GLY A 1 113 ? -18.25 -10.219 -18.484 1 31.84 113 GLY A C 1
ATOM 801 O O . GLY A 1 113 ? -17.078 -10.555 -18.547 1 31.84 113 GLY A O 1
ATOM 802 N N . LEU A 1 114 ? -18.656 -9.758 -17.25 1 37.62 114 LEU A N 1
ATOM 803 C CA . LEU A 1 114 ? -18.328 -10.609 -16.109 1 37.62 114 LEU A CA 1
ATOM 804 C C . LEU A 1 114 ? -18.359 -12.078 -16.516 1 37.62 114 LEU A C 1
ATOM 806 O O . LEU A 1 114 ? -19.297 -12.523 -17.188 1 37.62 114 LEU A O 1
ATOM 810 N N . ALA A 1 115 ? -17.281 -12.648 -16.828 1 41.47 115 ALA A N 1
ATOM 811 C CA . ALA A 1 115 ? -17.297 -14.102 -17 1 41.47 115 ALA A CA 1
ATOM 812 C C . ALA A 1 115 ? -18.312 -14.758 -16.078 1 41.47 115 ALA A C 1
ATOM 814 O O . ALA A 1 115 ? -18.641 -14.219 -15.023 1 41.47 115 ALA A O 1
ATOM 815 N N . PRO A 1 116 ? -19.078 -15.82 -16.609 1 39.47 116 PRO A N 1
ATOM 816 C CA . PRO A 1 116 ? -19.984 -16.547 -15.727 1 39.47 116 PRO A CA 1
ATOM 817 C C . PRO A 1 116 ? -19.406 -16.766 -14.328 1 39.47 116 PRO A C 1
ATOM 819 O O . PRO A 1 116 ? -18.188 -16.906 -14.172 1 39.47 116 PRO A O 1
ATOM 822 N N . ALA A 1 117 ? -20.203 -16.5 -13.328 1 42.25 117 ALA A N 1
ATOM 823 C CA . ALA A 1 117 ? -20.078 -16.688 -11.883 1 42.25 117 ALA A CA 1
ATOM 824 C C . ALA A 1 117 ? -19.453 -18.031 -11.562 1 42.25 117 ALA A C 1
ATOM 826 O O . ALA A 1 117 ? -19.859 -19.062 -12.102 1 42.25 117 ALA A O 1
ATOM 827 N N . GLY A 1 118 ? -18.234 -18.094 -11.242 1 51.47 118 GLY A N 1
ATOM 828 C CA . GLY A 1 118 ? -17.641 -19.297 -10.688 1 51.47 118 GLY A CA 1
ATOM 829 C C . GLY A 1 118 ? -16.344 -19.688 -11.383 1 51.47 118 GLY A C 1
ATOM 830 O O . GLY A 1 118 ? -15.547 -20.453 -10.828 1 51.47 118 GLY A O 1
ATOM 831 N N . GLN A 1 119 ? -16.172 -19.172 -12.625 1 60.59 119 GLN A N 1
ATOM 832 C CA . GLN A 1 119 ? -15 -19.703 -13.32 1 60.59 119 GLN A CA 1
ATOM 833 C C . GLN A 1 119 ? -13.812 -18.75 -13.188 1 60.59 119 GLN A C 1
ATOM 835 O O . GLN A 1 119 ? -12.664 -19.156 -13.391 1 60.59 119 GLN A O 1
ATOM 840 N N . VAL A 1 120 ? -14.148 -17.578 -12.75 1 71.88 120 VAL A N 1
ATOM 841 C CA . VAL A 1 120 ? -13.07 -16.594 -12.664 1 71.88 120 VAL A CA 1
ATOM 842 C C . VAL A 1 120 ? -12.984 -16.031 -11.242 1 71.88 120 VAL A C 1
ATOM 844 O O . VAL A 1 120 ? -14 -15.617 -10.672 1 71.88 120 VAL A O 1
ATOM 847 N N . PHE A 1 121 ? -11.883 -16.25 -10.641 1 76.06 121 PHE A N 1
ATOM 848 C CA . PHE A 1 121 ? -11.648 -15.695 -9.312 1 76.06 121 PHE A CA 1
ATOM 849 C C . PHE A 1 121 ? -11.617 -14.172 -9.352 1 76.06 121 PHE A C 1
ATOM 851 O O . PHE A 1 121 ? -10.898 -13.586 -10.164 1 76.06 121 PHE A O 1
ATOM 858 N N . VAL A 1 122 ? -12.547 -13.617 -8.562 1 74.69 122 VAL A N 1
ATOM 859 C CA . VAL A 1 122 ? -12.555 -12.164 -8.477 1 74.69 122 VAL A CA 1
ATOM 860 C C . VAL A 1 122 ? -12.539 -11.734 -7.012 1 74.69 122 VAL A C 1
ATOM 862 O O . VAL A 1 122 ? -13.383 -12.156 -6.223 1 74.69 122 VAL A O 1
ATOM 865 N N . CYS A 1 123 ? -11.523 -11.016 -6.637 1 84.31 123 CYS A N 1
ATOM 866 C CA . CYS A 1 123 ? -11.391 -10.344 -5.348 1 84.31 123 CYS A CA 1
ATOM 867 C C . CYS A 1 123 ? -10.969 -8.891 -5.527 1 84.31 123 CYS A C 1
ATOM 869 O O . CYS A 1 123 ? -9.789 -8.609 -5.719 1 84.31 123 CYS A O 1
ATOM 871 N N . PRO A 1 124 ? -11.93 -7.973 -5.395 1 86.56 124 PRO A N 1
ATOM 872 C CA . PRO A 1 124 ? -11.633 -6.566 -5.68 1 86.56 124 PRO A CA 1
ATOM 873 C C . PRO A 1 124 ? -10.531 -6 -4.781 1 86.56 124 PRO A C 1
ATOM 875 O O . PRO A 1 124 ? -9.695 -5.219 -5.242 1 86.56 124 PRO A O 1
ATOM 878 N N . GLU A 1 125 ? -10.523 -6.383 -3.525 1 89.88 125 GLU A N 1
ATOM 879 C CA . GLU A 1 125 ? -9.539 -5.863 -2.584 1 89.88 125 GLU A CA 1
ATOM 880 C C . GLU A 1 125 ? -8.125 -6.293 -2.969 1 89.88 125 GLU A C 1
ATOM 882 O O . GLU A 1 125 ? -7.211 -5.465 -3.029 1 89.88 125 GLU A O 1
ATOM 887 N N . GLU A 1 126 ? -8.016 -7.539 -3.266 1 93.94 126 GLU A N 1
ATOM 888 C CA . GLU A 1 126 ? -6.707 -8.055 -3.65 1 93.94 126 GLU A CA 1
ATOM 889 C C . GLU A 1 126 ? -6.285 -7.531 -5.023 1 93.94 126 GLU A C 1
ATOM 891 O O . GLU A 1 126 ? -5.105 -7.273 -5.262 1 93.94 126 GLU A O 1
ATOM 896 N N . SER A 1 127 ? -7.273 -7.406 -5.895 1 94.38 127 SER A N 1
ATOM 897 C CA . SER A 1 127 ? -7 -6.902 -7.234 1 94.38 127 SER A CA 1
ATOM 898 C C . SER A 1 127 ? -6.449 -5.48 -7.191 1 94.38 127 SER A C 1
ATOM 900 O O . SER A 1 127 ? -5.465 -5.168 -7.863 1 94.38 127 SER A O 1
ATOM 902 N N . LEU A 1 128 ? -7.094 -4.645 -6.414 1 96 128 LEU A N 1
ATOM 903 C CA . LEU A 1 128 ? -6.617 -3.273 -6.281 1 96 128 LEU A CA 1
ATOM 904 C C . LEU A 1 128 ? -5.227 -3.24 -5.652 1 96 128 LEU A C 1
ATOM 906 O O . LEU A 1 128 ? -4.348 -2.512 -6.113 1 96 128 LEU A O 1
ATOM 910 N N . PHE A 1 129 ? -5.078 -4.059 -4.633 1 98.38 129 PHE A N 1
ATOM 911 C CA . PHE A 1 129 ? -3.785 -4.113 -3.961 1 98.38 129 PHE A CA 1
ATOM 912 C C . PHE A 1 129 ? -2.691 -4.566 -4.922 1 98.38 129 PHE A C 1
ATOM 914 O O . PHE A 1 129 ? -1.611 -3.975 -4.965 1 98.38 129 PHE A O 1
ATOM 921 N N . TYR A 1 130 ? -2.959 -5.605 -5.703 1 98.44 130 TYR A N 1
ATOM 922 C CA . TYR A 1 130 ? -2.012 -6.105 -6.691 1 98.44 130 TYR A CA 1
ATOM 923 C C . TYR A 1 130 ? -1.689 -5.035 -7.727 1 98.44 130 TYR A C 1
ATOM 925 O O . TYR A 1 130 ? -0.525 -4.836 -8.086 1 98.44 130 TYR A O 1
ATOM 933 N N . SER A 1 131 ? -2.666 -4.328 -8.172 1 98.25 131 SER A N 1
ATOM 934 C CA . SER A 1 131 ? -2.48 -3.227 -9.109 1 98.25 131 SER A CA 1
ATOM 935 C C . SER A 1 131 ? -1.554 -2.16 -8.531 1 98.25 131 SER A C 1
ATOM 937 O O . SER A 1 131 ? -0.621 -1.713 -9.203 1 98.25 131 SER A O 1
ATOM 939 N N . GLN A 1 132 ? -1.802 -1.792 -7.301 1 98.5 132 GLN A N 1
ATOM 940 C CA . GLN A 1 132 ? -1.004 -0.762 -6.645 1 98.5 132 GLN A CA 1
ATOM 941 C C . GLN A 1 132 ? 0.436 -1.228 -6.441 1 98.5 132 GLN A C 1
ATOM 943 O O . GLN A 1 132 ? 1.374 -0.442 -6.59 1 98.5 132 GLN A O 1
ATOM 948 N N . ALA A 1 133 ? 0.554 -2.467 -6.102 1 98.75 133 ALA A N 1
ATOM 949 C CA . ALA A 1 133 ? 1.885 -3.039 -5.918 1 98.75 133 ALA A CA 1
ATOM 950 C C . ALA A 1 133 ? 2.688 -2.986 -7.215 1 98.75 133 ALA A C 1
ATOM 952 O O . ALA A 1 133 ? 3.844 -2.559 -7.219 1 98.75 133 ALA A O 1
ATOM 953 N N . VAL A 1 134 ? 2.074 -3.375 -8.297 1 98.62 134 VAL A N 1
ATOM 954 C CA . VAL A 1 134 ? 2.75 -3.389 -9.586 1 98.62 134 VAL A CA 1
ATOM 955 C C . VAL A 1 134 ? 3.105 -1.962 -10 1 98.62 134 VAL A C 1
ATOM 957 O O . VAL A 1 134 ? 4.195 -1.714 -10.523 1 98.62 134 VAL A O 1
ATOM 960 N N . GLU A 1 135 ? 2.197 -1.07 -9.742 1 97.81 135 GLU A N 1
ATOM 961 C CA . GLU A 1 135 ? 2.463 0.336 -10.031 1 97.81 135 GLU A CA 1
ATOM 962 C C . GLU A 1 135 ? 3.691 0.832 -9.273 1 97.81 135 GLU A C 1
ATOM 964 O O . GLU A 1 135 ? 4.625 1.368 -9.875 1 97.81 135 GLU A O 1
ATOM 969 N N . LYS A 1 136 ? 3.725 0.612 -8.016 1 97.88 136 LYS A N 1
ATOM 970 C CA . LYS A 1 136 ? 4.75 1.188 -7.152 1 97.88 136 LYS A CA 1
ATOM 971 C C . LYS A 1 136 ? 6.07 0.437 -7.293 1 97.88 136 LYS A C 1
ATOM 973 O O . LYS A 1 136 ? 7.133 1.054 -7.387 1 97.88 136 LYS A O 1
ATOM 978 N N . LEU A 1 137 ? 6.012 -0.853 -7.309 1 98.38 137 LEU A N 1
ATOM 979 C CA . LEU A 1 137 ? 7.219 -1.646 -7.105 1 98.38 137 LEU A CA 1
ATOM 980 C C . LEU A 1 137 ? 7.863 -2.004 -8.438 1 98.38 137 LEU A C 1
ATOM 982 O O . LEU A 1 137 ? 9.023 -2.426 -8.477 1 98.38 137 LEU A O 1
ATOM 986 N N . VAL A 1 138 ? 7.121 -1.794 -9.531 1 97.94 138 VAL A N 1
ATOM 987 C CA . VAL A 1 138 ? 7.664 -2.273 -10.797 1 97.94 138 VAL A CA 1
ATOM 988 C C . VAL A 1 138 ? 7.582 -1.168 -11.852 1 97.94 138 VAL A C 1
ATOM 990 O O . VAL A 1 138 ? 8.594 -0.557 -12.203 1 97.94 138 VAL A O 1
ATOM 993 N N . LEU A 1 139 ? 6.371 -0.761 -12.188 1 96.88 139 LEU A N 1
ATOM 994 C CA . LEU A 1 139 ? 6.152 0.038 -13.383 1 96.88 139 LEU A CA 1
ATOM 995 C C . LEU A 1 139 ? 6.652 1.465 -13.188 1 96.88 139 LEU A C 1
ATOM 997 O O . LEU A 1 139 ? 7.039 2.129 -14.156 1 96.88 139 LEU A O 1
ATOM 1001 N N . SER A 1 140 ? 6.629 1.929 -11.945 1 93.62 140 SER A N 1
ATOM 1002 C CA . SER A 1 140 ? 7.027 3.309 -11.695 1 93.62 140 SER A CA 1
ATOM 1003 C C . SER A 1 140 ? 8.516 3.406 -11.391 1 93.62 140 SER A C 1
ATOM 1005 O O . SER A 1 140 ? 9.047 4.504 -11.211 1 93.62 140 SER A O 1
ATOM 1007 N N . ARG A 1 141 ? 9.188 2.307 -11.367 1 93.5 141 ARG A N 1
ATOM 1008 C CA . ARG A 1 141 ? 10.609 2.318 -11.07 1 93.5 141 ARG A CA 1
ATOM 1009 C C . ARG A 1 141 ? 11.43 2.65 -12.32 1 93.5 141 ARG A C 1
ATOM 1011 O O . ARG A 1 141 ? 11.094 2.217 -13.422 1 93.5 141 ARG A O 1
ATOM 1018 N N . PRO A 1 142 ? 12.539 3.373 -12.094 1 88.12 142 PRO A N 1
ATOM 1019 C CA . PRO A 1 142 ? 13.375 3.744 -13.242 1 88.12 142 PRO A CA 1
ATOM 1020 C C . PRO A 1 142 ? 14.039 2.539 -13.898 1 88.12 142 PRO A C 1
ATOM 1022 O O . PRO A 1 142 ? 14.328 2.57 -15.102 1 88.12 142 PRO A O 1
ATOM 1025 N N . ASP A 1 143 ? 14.258 1.48 -13.133 1 90.75 143 ASP A N 1
ATOM 1026 C CA . ASP A 1 143 ? 14.953 0.31 -13.656 1 90.75 143 ASP A CA 1
ATOM 1027 C C . ASP A 1 143 ? 13.961 -0.751 -14.125 1 90.75 143 ASP A C 1
ATOM 1029 O O . ASP A 1 143 ? 14.32 -1.918 -14.289 1 90.75 143 ASP A O 1
ATOM 1033 N N . CYS A 1 144 ? 12.711 -0.361 -14.352 1 93.06 144 CYS A N 1
ATOM 1034 C CA . CYS A 1 144 ? 11.719 -1.295 -14.875 1 93.06 144 CYS A CA 1
ATOM 1035 C C . CYS A 1 144 ? 12.109 -1.786 -16.266 1 93.06 144 CYS A C 1
ATOM 1037 O O . CYS A 1 144 ? 12.336 -0.983 -17.172 1 93.06 144 CYS A O 1
ATOM 1039 N N . PRO A 1 145 ? 12.195 -3.08 -16.453 1 93.44 145 PRO A N 1
ATOM 1040 C CA . PRO A 1 145 ? 12.531 -3.578 -17.781 1 93.44 145 PRO A CA 1
ATOM 1041 C C . PRO A 1 145 ? 11.391 -3.406 -18.781 1 93.44 145 PRO A C 1
ATOM 1043 O O . PRO A 1 145 ? 10.234 -3.223 -18.391 1 93.44 145 PRO A O 1
ATOM 1046 N N . ASN A 1 146 ? 11.695 -3.486 -20.031 1 92.12 146 ASN A N 1
ATOM 1047 C CA . ASN A 1 146 ? 10.703 -3.328 -21.094 1 92.12 146 ASN A CA 1
ATOM 1048 C C . ASN A 1 146 ? 9.836 -4.578 -21.234 1 92.12 146 ASN A C 1
ATOM 1050 O O . ASN A 1 146 ? 8.688 -4.492 -21.688 1 92.12 146 ASN A O 1
ATOM 1054 N N . THR A 1 147 ? 10.406 -5.695 -20.922 1 94.06 147 THR A N 1
ATOM 1055 C CA . THR A 1 147 ? 9.664 -6.941 -21.047 1 94.06 147 THR A CA 1
ATOM 1056 C C . THR A 1 147 ? 9.492 -7.602 -19.688 1 94.06 147 THR A C 1
ATOM 1058 O O . THR A 1 147 ? 10.469 -7.871 -18.984 1 94.06 147 THR A O 1
ATOM 1061 N N . LEU A 1 148 ? 8.289 -7.797 -19.312 1 96.44 148 LEU A N 1
ATOM 1062 C CA . LEU A 1 148 ? 7.91 -8.484 -18.078 1 96.44 148 LEU A CA 1
ATOM 1063 C C . LEU A 1 148 ? 7.066 -9.719 -18.391 1 96.44 148 LEU A C 1
ATOM 1065 O O . LEU A 1 148 ? 6.426 -9.797 -19.438 1 96.44 148 LEU A O 1
ATOM 1069 N N . VAL A 1 149 ? 7.098 -10.672 -17.5 1 96.75 149 VAL A N 1
ATOM 1070 C CA . VAL A 1 149 ? 6.191 -11.805 -17.594 1 96.75 149 VAL A CA 1
ATOM 1071 C C . VAL A 1 149 ? 5.34 -11.898 -16.344 1 96.75 149 VAL A C 1
ATOM 1073 O O . VAL A 1 149 ? 5.805 -11.578 -15.242 1 96.75 149 VAL A O 1
ATOM 1076 N N . GLU A 1 150 ? 4.113 -12.273 -16.547 1 97.62 150 GLU A N 1
ATOM 1077 C CA . GLU A 1 150 ? 3.188 -12.477 -15.445 1 97.62 150 GLU A CA 1
ATOM 1078 C C . GLU A 1 150 ? 2.732 -13.93 -15.359 1 97.62 150 GLU A C 1
ATOM 1080 O O . GLU A 1 150 ? 2.32 -14.516 -16.359 1 97.62 150 GLU A O 1
ATOM 1085 N N . PHE A 1 151 ? 2.889 -14.531 -14.148 1 96.75 151 PHE A N 1
ATOM 1086 C CA . PHE A 1 151 ? 2.291 -15.828 -13.859 1 96.75 151 PHE A CA 1
ATOM 1087 C C . PHE A 1 151 ? 0.864 -15.664 -13.344 1 96.75 151 PHE A C 1
ATOM 1089 O O . PHE A 1 151 ? 0.647 -15.141 -12.25 1 96.75 151 PHE A O 1
ATOM 1096 N N . GLY A 1 152 ? -0.085 -16.078 -14.133 1 95.75 152 GLY A N 1
ATOM 1097 C CA . GLY A 1 152 ? -1.481 -15.969 -13.742 1 95.75 152 GLY A CA 1
ATOM 1098 C C . GLY A 1 152 ? -2.074 -14.602 -14.016 1 95.75 152 GLY A C 1
ATOM 1099 O O . GLY A 1 152 ? -2.059 -13.727 -13.148 1 95.75 152 GLY A O 1
ATOM 1100 N N . ALA A 1 153 ? -2.729 -14.484 -15.172 1 95.19 153 ALA A N 1
ATOM 1101 C CA . ALA A 1 153 ? -3.32 -13.195 -15.539 1 95.19 153 ALA A CA 1
ATOM 1102 C C . ALA A 1 153 ? -4.664 -13 -14.844 1 95.19 153 ALA A C 1
ATOM 1104 O O . ALA A 1 153 ? -5.09 -11.859 -14.617 1 95.19 153 ALA A O 1
ATOM 1105 N N . GLY A 1 154 ? -5.34 -14.156 -14.461 1 93.56 154 GLY A N 1
ATOM 1106 C CA . GLY A 1 154 ? -6.734 -14.023 -14.062 1 93.56 154 GLY A CA 1
ATOM 1107 C C . GLY A 1 154 ? -7.578 -13.281 -15.078 1 93.56 154 GLY A C 1
ATOM 1108 O O . GLY A 1 154 ? -7.566 -13.609 -16.266 1 93.56 154 GLY A O 1
ATOM 1109 N N . ASP A 1 155 ? -8.344 -12.336 -14.641 1 91.69 155 ASP A N 1
ATOM 1110 C CA . ASP A 1 155 ? -9.18 -11.57 -15.562 1 91.69 155 ASP A CA 1
ATOM 1111 C C . ASP A 1 155 ? -8.422 -10.375 -16.125 1 91.69 155 ASP A C 1
ATOM 1113 O O . ASP A 1 155 ? -8.984 -9.578 -16.891 1 91.69 155 ASP A O 1
ATOM 1117 N N . GLY A 1 156 ? -7.227 -10.188 -15.766 1 96.44 156 GLY A N 1
ATOM 1118 C CA . GLY A 1 156 ? -6.344 -9.18 -16.328 1 96.44 156 GLY A CA 1
ATOM 1119 C C . GLY A 1 156 ? -6.516 -7.816 -15.68 1 96.44 156 GLY A C 1
ATOM 1120 O O . GLY A 1 156 ? -5.699 -6.918 -15.891 1 96.44 156 GLY A O 1
ATOM 1121 N N . ASN A 1 157 ? -7.453 -7.633 -14.781 1 93.31 157 ASN A N 1
ATOM 1122 C CA . ASN A 1 157 ? -7.855 -6.328 -14.273 1 93.31 157 ASN A CA 1
ATOM 1123 C C . ASN A 1 157 ? -6.727 -5.656 -13.5 1 93.31 157 ASN A C 1
ATOM 1125 O O . ASN A 1 157 ? -6.457 -4.469 -13.695 1 93.31 157 ASN A O 1
ATOM 1129 N N . PRO A 1 158 ? -6.008 -6.383 -12.656 1 96.62 158 PRO A N 1
ATOM 1130 C CA . PRO A 1 158 ? -4.996 -5.691 -11.852 1 96.62 158 PRO A CA 1
ATOM 1131 C C . PRO A 1 158 ? -3.891 -5.066 -12.703 1 96.62 158 PRO A C 1
ATOM 1133 O O . PRO A 1 158 ? -3.516 -3.912 -12.484 1 96.62 158 PRO A O 1
ATOM 1136 N N . ILE A 1 159 ? -3.418 -5.789 -13.711 1 98.06 159 ILE A N 1
ATOM 1137 C CA . ILE A 1 159 ? -2.297 -5.305 -14.508 1 98.06 159 ILE A CA 1
ATOM 1138 C C . ILE A 1 159 ? -2.771 -4.207 -15.453 1 98.06 159 ILE A C 1
ATOM 1140 O O . ILE A 1 159 ? -2.088 -3.197 -15.633 1 98.06 159 ILE A O 1
ATOM 1144 N N . ILE A 1 160 ? -3.938 -4.418 -16.031 1 95.56 160 ILE A N 1
ATOM 1145 C CA . ILE A 1 160 ? -4.504 -3.404 -16.922 1 95.56 160 ILE A CA 1
ATOM 1146 C C . ILE A 1 160 ? -4.707 -2.104 -16.156 1 95.56 160 ILE A C 1
ATOM 1148 O O . ILE A 1 160 ? -4.34 -1.027 -16.625 1 95.56 160 ILE A O 1
ATOM 1152 N N . SER A 1 161 ? -5.277 -2.244 -14.93 1 94.06 161 SER A N 1
ATOM 1153 C CA . SER A 1 161 ? -5.453 -1.084 -14.062 1 94.06 161 SER A CA 1
ATOM 1154 C C . SER A 1 161 ? -4.121 -0.406 -13.766 1 94.06 161 SER A C 1
ATOM 1156 O O . SER A 1 161 ? -4.02 0.823 -13.805 1 94.06 161 SER A O 1
ATOM 1158 N N . ALA A 1 162 ? -3.096 -1.133 -13.477 1 97 162 ALA A N 1
ATOM 1159 C CA . ALA A 1 162 ? -1.772 -0.581 -13.203 1 97 162 ALA A CA 1
ATOM 1160 C C . ALA A 1 162 ? -1.215 0.148 -14.422 1 97 162 ALA A C 1
ATOM 1162 O O . ALA A 1 162 ? -0.658 1.241 -14.297 1 97 162 ALA A O 1
ATOM 1163 N N . LEU A 1 163 ? -1.382 -0.448 -15.578 1 95.12 163 LEU A N 1
ATOM 1164 C CA . LEU A 1 163 ? -0.864 0.125 -16.812 1 95.12 16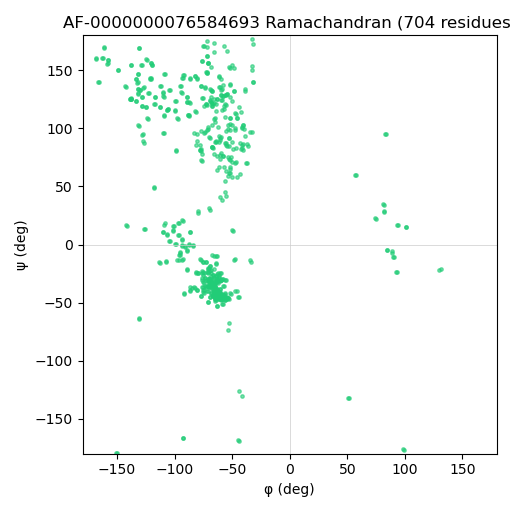3 LEU A CA 1
ATOM 1165 C C . LEU A 1 163 ? -1.56 1.443 -17.141 1 95.12 163 LEU A C 1
ATOM 1167 O O . LEU A 1 163 ? -0.947 2.352 -17.703 1 95.12 163 LEU A O 1
ATOM 1171 N N . LEU A 1 164 ? -2.787 1.562 -16.766 1 89.75 164 LEU A N 1
ATOM 1172 C CA . LEU A 1 164 ? -3.555 2.773 -17.031 1 89.75 164 LEU A CA 1
ATOM 1173 C C . LEU A 1 164 ? -3.145 3.898 -16.094 1 89.75 164 LEU A C 1
ATOM 1175 O O . LEU A 1 164 ? -3.455 5.066 -16.344 1 89.75 164 LEU A O 1
ATOM 1179 N N . LYS A 1 165 ? -2.42 3.537 -15.031 1 88.94 165 LYS A N 1
ATOM 1180 C CA . LYS A 1 165 ? -2.074 4.512 -14 1 88.94 165 LYS A CA 1
ATOM 1181 C C . LYS A 1 165 ? -0.68 5.09 -14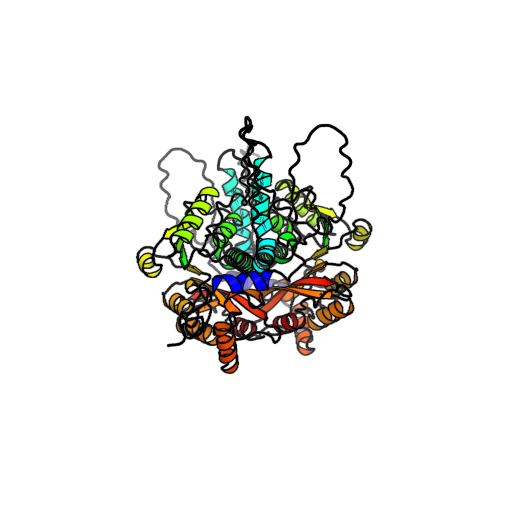.234 1 88.94 165 LYS A C 1
ATOM 1183 O O . LYS A 1 165 ? -0.264 6.02 -13.547 1 88.94 165 LYS A O 1
ATOM 1188 N N . VAL A 1 166 ? 0.046 4.531 -15.156 1 89.81 166 VAL A N 1
ATOM 1189 C CA . VAL A 1 166 ? 1.41 4.977 -15.422 1 89.81 166 VAL A CA 1
ATOM 1190 C C . VAL A 1 166 ? 1.526 5.457 -16.875 1 89.81 166 VAL A C 1
ATOM 1192 O O . VAL A 1 166 ? 0.713 5.086 -17.719 1 89.81 166 VAL A O 1
ATOM 1195 N N . PRO A 1 167 ? 2.525 6.316 -17.109 1 85.56 167 PRO A N 1
ATOM 1196 C CA . PRO A 1 167 ? 2.725 6.711 -18.5 1 85.56 167 PRO A CA 1
ATOM 1197 C C . PRO A 1 167 ? 3.062 5.531 -19.406 1 85.56 167 PRO A C 1
ATOM 1199 O O . PRO A 1 167 ? 3.756 4.602 -18.984 1 85.56 167 PRO A O 1
ATOM 1202 N N . ALA A 1 168 ? 2.539 5.664 -20.625 1 86.81 168 ALA A N 1
ATOM 1203 C CA . ALA A 1 168 ? 2.873 4.641 -21.609 1 86.81 168 ALA A CA 1
ATOM 1204 C C . ALA A 1 168 ? 4.352 4.703 -21.984 1 86.81 168 ALA A C 1
ATOM 1206 O O . ALA A 1 168 ? 4.914 5.789 -22.141 1 86.81 168 ALA A O 1
ATOM 1207 N N . VAL A 1 169 ? 4.969 3.576 -21.969 1 90 169 VAL A N 1
ATOM 1208 C CA . VAL A 1 169 ? 6.359 3.449 -22.406 1 90 169 VAL A CA 1
ATOM 1209 C C . VAL A 1 169 ? 6.426 2.625 -23.688 1 90 169 VAL A C 1
ATOM 1211 O O . VAL A 1 169 ? 6.059 1.446 -23.703 1 90 169 VAL A O 1
ATOM 1214 N N . PRO A 1 170 ? 6.938 3.307 -24.734 1 88.75 170 PRO A N 1
ATOM 1215 C CA . PRO A 1 170 ? 7.023 2.561 -25.984 1 88.75 170 PRO A CA 1
ATOM 1216 C C . PRO A 1 170 ? 7.891 1.308 -25.875 1 88.75 170 PRO A C 1
ATOM 1218 O O . PRO A 1 170 ? 8.969 1.351 -25.266 1 88.75 170 PRO A O 1
ATOM 1221 N N . GLY A 1 171 ? 7.402 0.254 -26.359 1 91 171 GLY A N 1
ATOM 1222 C CA . GLY A 1 171 ? 8.172 -0.979 -26.391 1 91 171 GLY A CA 1
ATOM 1223 C C . GLY A 1 171 ? 7.984 -1.837 -25.156 1 91 171 GLY A C 1
ATOM 1224 O O . GLY A 1 171 ? 8.422 -2.988 -25.109 1 91 171 GLY A O 1
ATOM 1225 N N . ARG A 1 172 ? 7.34 -1.268 -24.156 1 93.31 172 ARG A N 1
ATOM 1226 C CA . ARG A 1 172 ? 7.09 -2.07 -22.969 1 93.31 172 ARG A CA 1
ATOM 1227 C C . ARG A 1 172 ? 5.992 -3.098 -23.219 1 93.31 172 ARG A C 1
ATOM 1229 O O . ARG A 1 172 ? 4.953 -2.775 -23.797 1 93.31 172 ARG A O 1
ATOM 1236 N N . ALA A 1 173 ? 6.242 -4.332 -22.75 1 95.44 173 ALA A N 1
ATOM 1237 C CA . ALA A 1 173 ? 5.246 -5.391 -22.891 1 95.44 173 ALA A CA 1
ATOM 1238 C C . ALA A 1 173 ? 5.242 -6.301 -21.656 1 95.44 173 ALA A C 1
ATOM 1240 O O . ALA A 1 173 ? 6.301 -6.633 -21.125 1 95.44 173 ALA A O 1
ATOM 1241 N N . ILE A 1 174 ? 4.082 -6.602 -21.234 1 97.38 174 ILE A N 1
ATOM 1242 C CA . ILE A 1 174 ? 3.871 -7.609 -20.203 1 97.38 174 ILE A CA 1
ATOM 1243 C C . ILE A 1 174 ? 3.225 -8.852 -20.812 1 97.38 174 ILE A C 1
ATOM 1245 O O . ILE A 1 174 ? 2.086 -8.789 -21.281 1 97.38 174 ILE A O 1
ATOM 1249 N N . HIS A 1 175 ? 3.982 -9.93 -20.875 1 96.69 175 HIS A N 1
ATOM 1250 C CA . HIS A 1 175 ? 3.451 -11.211 -21.344 1 96.69 175 HIS A CA 1
ATOM 1251 C C . HIS A 1 175 ? 2.852 -12.008 -20.188 1 96.69 175 HIS A C 1
ATOM 1253 O O . HIS A 1 175 ? 3.574 -12.461 -19.297 1 96.69 175 HIS A O 1
ATOM 1259 N N . ALA A 1 176 ? 1.538 -12.125 -20.25 1 97.25 176 ALA A N 1
ATOM 1260 C CA . ALA A 1 176 ? 0.812 -12.773 -19.172 1 97.25 176 ALA A CA 1
ATOM 1261 C C . ALA A 1 176 ? 0.37 -14.18 -19.562 1 97.25 176 ALA A C 1
ATOM 1263 O O . ALA A 1 176 ? -0.205 -14.375 -20.641 1 97.25 176 ALA A O 1
ATOM 1264 N N . TYR A 1 177 ? 0.605 -15.125 -18.688 1 96 177 TYR A N 1
ATOM 1265 C CA . TYR A 1 177 ? 0.221 -16.5 -18.953 1 96 177 TYR A CA 1
ATOM 1266 C C . TYR A 1 177 ? -0.932 -16.938 -18.062 1 96 177 TYR A C 1
ATOM 1268 O O . TYR A 1 177 ? -0.899 -16.703 -16.844 1 96 177 TYR A O 1
ATOM 1276 N N . GLU A 1 178 ? -1.932 -17.438 -18.656 1 94.94 178 GLU A N 1
ATOM 1277 C CA . GLU A 1 178 ? -3.15 -17.859 -17.984 1 94.94 178 GLU A CA 1
ATOM 1278 C C . GLU A 1 178 ? -3.656 -19.188 -18.547 1 94.94 178 GLU A C 1
ATOM 1280 O O . GLU A 1 178 ? -3.916 -19.312 -19.75 1 94.94 178 GLU A O 1
ATOM 1285 N N . ILE A 1 179 ? -3.836 -20.141 -17.625 1 92.12 179 ILE A N 1
ATOM 1286 C CA . ILE A 1 179 ? -4.184 -21.484 -18.062 1 92.12 179 ILE A CA 1
ATOM 1287 C C . ILE A 1 179 ? -5.684 -21.578 -18.312 1 92.12 179 ILE A C 1
ATOM 1289 O O . ILE A 1 179 ? -6.125 -22.312 -19.203 1 92.12 179 ILE A O 1
ATOM 1293 N N . SER A 1 180 ? -6.504 -20.922 -17.531 1 90.06 180 SER A N 1
ATOM 1294 C CA . SER A 1 180 ? -7.945 -20.922 -17.75 1 90.06 180 SER A CA 1
ATOM 1295 C C . SER A 1 180 ? -8.312 -20.188 -19.031 1 90.06 180 SER A C 1
ATOM 1297 O O . SER A 1 180 ? -8.031 -19 -19.188 1 90.06 180 SER A O 1
ATOM 1299 N N . GLU A 1 181 ? -8.961 -20.859 -19.906 1 92.38 181 GLU A N 1
ATOM 1300 C CA . GLU A 1 181 ? -9.359 -20.266 -21.172 1 92.38 181 GLU A CA 1
ATOM 1301 C C . GLU A 1 181 ? -10.297 -19.094 -20.969 1 92.38 181 GLU A C 1
ATOM 1303 O O . GLU A 1 181 ? -10.133 -18.031 -21.594 1 92.38 181 GLU A O 1
ATOM 1308 N N . ALA A 1 182 ? -11.203 -19.328 -20.078 1 89.69 182 ALA A N 1
ATOM 1309 C CA . ALA A 1 182 ? -12.18 -18.281 -19.797 1 89.69 182 ALA A CA 1
ATOM 1310 C C . ALA A 1 182 ? -11.508 -17.016 -19.25 1 89.69 182 ALA A C 1
ATOM 1312 O O . ALA A 1 182 ? -11.789 -15.906 -19.703 1 89.69 182 ALA A O 1
ATOM 1313 N N . SER A 1 183 ? -10.609 -17.203 -18.312 1 92.62 183 SER A N 1
ATOM 1314 C CA . SER A 1 183 ? -9.891 -16.078 -17.719 1 92.62 183 SER A CA 1
ATOM 1315 C C . SER A 1 183 ? -8.992 -15.391 -18.75 1 92.62 183 SER A C 1
ATOM 1317 O O . SER A 1 183 ? -8.961 -14.156 -18.828 1 92.62 183 SER A O 1
ATOM 1319 N N . ALA A 1 184 ? -8.336 -16.156 -19.562 1 94.88 184 ALA A N 1
ATOM 1320 C CA . ALA A 1 184 ? -7.445 -15.617 -20.578 1 94.88 184 ALA A CA 1
ATOM 1321 C C . ALA A 1 184 ? -8.219 -14.773 -21.594 1 94.88 184 ALA A C 1
ATOM 1323 O O . ALA A 1 184 ? -7.766 -13.695 -21.984 1 94.88 184 ALA A O 1
ATOM 1324 N N . HIS A 1 185 ? -9.344 -15.289 -21.969 1 94.25 185 HIS A N 1
ATOM 1325 C CA . HIS A 1 185 ? -10.172 -14.57 -22.922 1 94.25 185 HIS A CA 1
ATOM 1326 C C . HIS A 1 185 ? -10.641 -13.234 -22.359 1 94.25 185 HIS A C 1
ATOM 1328 O O . HIS A 1 185 ? -10.609 -12.211 -23.047 1 94.25 185 HIS A O 1
ATOM 1334 N N . LEU A 1 186 ? -11.055 -13.312 -21.125 1 92.88 186 LEU A N 1
ATOM 1335 C CA . LEU A 1 186 ? -11.508 -12.094 -20.469 1 92.88 186 LEU A CA 1
ATOM 1336 C C . LEU A 1 186 ? -10.375 -11.07 -20.375 1 92.88 186 LEU A C 1
ATOM 1338 O O . LEU A 1 186 ? -10.578 -9.891 -20.656 1 92.88 186 LEU A O 1
ATOM 1342 N N . ALA A 1 187 ? -9.234 -11.508 -19.984 1 95.94 187 ALA A N 1
ATOM 1343 C CA . ALA A 1 187 ? -8.078 -10.633 -19.859 1 95.94 187 ALA A CA 1
ATOM 1344 C C . ALA A 1 187 ? -7.699 -10.008 -21.188 1 95.94 187 ALA A C 1
ATOM 1346 O O . ALA A 1 187 ? -7.457 -8.805 -21.281 1 95.94 187 ALA A O 1
ATOM 1347 N N . SER A 1 188 ? -7.703 -10.805 -22.234 1 96.75 188 SER A N 1
ATOM 1348 C CA . SER A 1 188 ? -7.363 -10.328 -23.562 1 96.75 188 SER A CA 1
ATOM 1349 C C . SER A 1 188 ? -8.383 -9.32 -24.078 1 96.75 188 SER A C 1
ATOM 1351 O O . SER A 1 188 ? -8.016 -8.297 -24.656 1 96.75 188 SER A O 1
ATOM 1353 N N . ALA A 1 189 ? -9.586 -9.648 -23.875 1 94.19 189 ALA A N 1
ATOM 1354 C CA . ALA A 1 189 ? -10.656 -8.758 -24.312 1 94.19 189 ALA A CA 1
ATOM 1355 C C . ALA A 1 189 ? -10.57 -7.414 -23.594 1 94.19 189 ALA A C 1
ATOM 1357 O O . ALA A 1 189 ? -10.758 -6.359 -24.203 1 94.19 189 ALA A O 1
ATOM 1358 N N . ARG A 1 190 ? -10.281 -7.5 -22.328 1 92.75 190 ARG A N 1
ATOM 1359 C CA . ARG A 1 190 ? -10.148 -6.277 -21.531 1 92.75 190 ARG A CA 1
ATOM 1360 C C . ARG A 1 190 ? -8.961 -5.445 -22.016 1 92.75 190 ARG A C 1
ATOM 1362 O O . ARG A 1 190 ? -9.07 -4.223 -22.141 1 92.75 190 ARG A O 1
ATOM 1369 N N . ALA A 1 191 ? -7.867 -6.094 -22.25 1 96.19 191 ALA A N 1
ATOM 1370 C CA . ALA A 1 191 ? -6.684 -5.395 -22.75 1 96.19 191 ALA A CA 1
ATOM 1371 C C . ALA A 1 191 ? -6.984 -4.68 -24.062 1 96.19 191 ALA A C 1
ATOM 1373 O O . ALA A 1 191 ? -6.613 -3.516 -24.234 1 96.19 191 ALA A O 1
ATOM 1374 N N . ALA A 1 192 ? -7.668 -5.363 -24.938 1 93.38 192 ALA A N 1
ATOM 1375 C CA . ALA A 1 192 ? -8.031 -4.789 -26.219 1 93.38 192 ALA A CA 1
ATOM 1376 C C . ALA A 1 192 ? -8.961 -3.588 -26.047 1 93.38 192 ALA A C 1
ATOM 1378 O O . ALA A 1 192 ? -8.781 -2.561 -26.703 1 93.38 192 ALA A O 1
ATOM 1379 N N . LYS A 1 193 ? -9.883 -3.752 -25.203 1 91 193 LYS A N 1
ATOM 1380 C CA . LYS A 1 193 ? -10.859 -2.695 -24.953 1 91 193 LYS A CA 1
ATOM 1381 C C . LYS A 1 193 ? -10.172 -1.403 -24.516 1 91 193 LYS A C 1
ATOM 1383 O O . LYS A 1 193 ? -10.609 -0.31 -24.891 1 91 193 LYS A O 1
ATOM 1388 N N . PHE A 1 194 ? -9.117 -1.523 -23.766 1 92.44 194 PHE A N 1
ATOM 1389 C CA . PHE A 1 194 ? -8.445 -0.342 -23.219 1 92.44 194 PHE A CA 1
ATOM 1390 C C . PHE A 1 194 ? -7.262 0.052 -24.094 1 92.44 194 PHE A C 1
ATOM 1392 O O . PHE A 1 194 ? -6.438 0.877 -23.703 1 92.44 194 PHE A O 1
ATOM 1399 N N . GLY A 1 195 ? -7.109 -0.587 -25.266 1 92.38 195 GLY A N 1
ATOM 1400 C CA . GLY A 1 195 ? -6.047 -0.244 -26.203 1 92.38 195 GLY A CA 1
ATOM 1401 C C . GLY A 1 195 ? -4.68 -0.726 -25.75 1 92.38 195 GLY A C 1
ATOM 1402 O O . GLY A 1 195 ? -3.66 -0.118 -26.078 1 92.38 195 GLY A O 1
ATOM 1403 N N . LEU A 1 196 ? -4.684 -1.709 -24.922 1 95.44 196 LEU A N 1
ATOM 1404 C CA . LEU A 1 196 ? -3.441 -2.201 -24.328 1 95.44 196 LEU A CA 1
ATOM 1405 C C . LEU A 1 196 ? -3.076 -3.568 -24.906 1 95.44 196 LEU A C 1
ATOM 1407 O O . LEU A 1 196 ? -2.262 -4.289 -24.328 1 95.44 196 LEU A O 1
ATOM 1411 N N . GLY A 1 197 ? -3.627 -3.961 -26 1 94.94 197 GLY A N 1
ATOM 1412 C CA . GLY A 1 197 ? -3.428 -5.289 -26.562 1 94.94 197 GLY A CA 1
ATOM 1413 C C . GLY A 1 197 ? -1.975 -5.59 -26.875 1 94.94 197 GLY A C 1
ATOM 1414 O O . GLY A 1 197 ? -1.542 -6.742 -26.781 1 94.94 197 GLY A O 1
ATOM 1415 N N . ASP A 1 198 ? -1.187 -4.566 -27.219 1 94.75 198 ASP A N 1
ATOM 1416 C CA . ASP A 1 198 ? 0.218 -4.758 -27.562 1 94.75 198 ASP A CA 1
ATOM 1417 C C . ASP A 1 198 ? 1.107 -4.668 -26.328 1 94.75 198 ASP A C 1
ATOM 1419 O O . ASP A 1 198 ? 2.248 -5.133 -26.344 1 94.75 198 ASP A O 1
ATOM 1423 N N . THR A 1 199 ? 0.599 -4.047 -25.328 1 96.56 199 THR A N 1
ATOM 1424 C CA . THR A 1 199 ? 1.365 -3.832 -24.109 1 96.56 199 THR A CA 1
ATOM 1425 C C . THR A 1 199 ? 1.123 -4.965 -23.109 1 96.56 199 THR A C 1
ATOM 1427 O O . THR A 1 199 ? 2.049 -5.406 -22.438 1 96.56 199 THR A O 1
ATOM 1430 N N . TYR A 1 200 ? -0.119 -5.398 -22.969 1 97.94 200 TYR A N 1
ATOM 1431 C CA . TYR A 1 200 ? -0.504 -6.539 -22.141 1 97.94 200 TYR A CA 1
ATOM 1432 C C . TYR A 1 200 ? -0.941 -7.715 -23 1 97.94 200 TYR A C 1
ATOM 1434 O O . TYR A 1 200 ? -2.117 -7.836 -23.359 1 97.94 200 TYR A O 1
ATOM 1442 N N . VAL A 1 201 ? 0.009 -8.625 -23.25 1 96.88 201 VAL A N 1
ATOM 1443 C CA . VAL A 1 201 ? -0.197 -9.742 -24.172 1 96.88 201 VAL A CA 1
ATOM 1444 C C . VAL A 1 201 ? -0.526 -11 -23.375 1 96.88 201 VAL A C 1
ATOM 1446 O O . VAL A 1 201 ? 0.334 -11.547 -22.672 1 96.88 201 VAL A O 1
ATOM 1449 N N . VAL A 1 202 ? -1.742 -11.531 -23.562 1 97.38 202 VAL A N 1
ATOM 1450 C CA . VAL A 1 202 ? -2.211 -12.664 -22.766 1 97.38 202 VAL A CA 1
ATOM 1451 C C . VAL A 1 202 ? -2.055 -13.953 -23.562 1 97.38 202 VAL A C 1
ATOM 1453 O O . VAL A 1 202 ? -2.523 -14.047 -24.703 1 97.38 202 VAL A O 1
ATOM 1456 N N . HIS A 1 203 ? -1.331 -14.875 -22.984 1 96 203 HIS A N 1
ATOM 1457 C CA . HIS A 1 203 ? -1.148 -16.203 -23.547 1 96 203 HIS A CA 1
ATOM 1458 C C . HIS A 1 203 ? -1.966 -17.25 -22.766 1 96 203 HIS A C 1
ATOM 1460 O O . HIS A 1 203 ? -1.758 -17.438 -21.578 1 96 203 HIS A O 1
ATOM 1466 N N . ASN A 1 204 ? -2.924 -17.859 -23.469 1 95.5 204 ASN A N 1
ATOM 1467 C CA . ASN A 1 204 ? -3.629 -18.984 -22.859 1 95.5 204 ASN A CA 1
ATOM 1468 C C . ASN A 1 204 ? -2.795 -20.25 -22.891 1 95.5 204 ASN A C 1
ATOM 1470 O O . ASN A 1 204 ? -3.008 -21.125 -23.734 1 95.5 204 ASN A O 1
ATOM 1474 N N . SER A 1 205 ? -1.908 -20.406 -22.016 1 92.31 205 SER A N 1
ATOM 1475 C CA . SER A 1 205 ? -0.977 -21.531 -21.938 1 92.31 205 SER A CA 1
ATOM 1476 C C . SER A 1 205 ? -0.367 -21.641 -20.547 1 92.31 205 SER A C 1
ATOM 1478 O O . SER A 1 205 ? -0.541 -20.75 -19.719 1 92.31 205 SER A O 1
ATOM 1480 N N . CYS A 1 206 ? 0.264 -22.734 -20.391 1 89.06 206 CYS A N 1
ATOM 1481 C CA . CYS A 1 206 ? 1.036 -22.938 -19.172 1 89.06 206 CYS A CA 1
ATOM 1482 C C . CYS A 1 206 ? 2.242 -22 -19.125 1 89.06 206 CYS A C 1
ATOM 1484 O O . CYS A 1 206 ? 2.965 -21.875 -20.125 1 89.06 206 CYS A O 1
ATOM 1486 N N . PHE A 1 207 ? 2.424 -21.359 -17.969 1 89.94 207 PHE A N 1
ATOM 1487 C CA . PHE A 1 207 ? 3.494 -20.406 -17.75 1 89.94 207 PHE A CA 1
ATOM 1488 C C . PHE A 1 207 ? 4.855 -21.031 -18 1 89.94 207 PHE A C 1
ATOM 1490 O O . PHE A 1 207 ? 5.691 -20.469 -18.703 1 89.94 207 PHE A O 1
ATOM 1497 N N . TRP A 1 208 ? 5.105 -22.188 -17.562 1 88.69 208 TRP A N 1
ATOM 1498 C CA . TRP A 1 208 ? 6.414 -22.828 -17.609 1 88.69 208 TRP A CA 1
ATOM 1499 C C . TRP A 1 208 ? 6.793 -23.203 -19.031 1 88.69 208 TRP A C 1
ATOM 1501 O O . TRP A 1 208 ? 7.969 -23.156 -19.406 1 88.69 208 TRP A O 1
ATOM 1511 N N . GLU A 1 209 ? 5.809 -23.5 -19.828 1 84.31 209 GLU A N 1
ATOM 1512 C CA . GLU A 1 209 ? 6.066 -23.781 -21.234 1 84.31 209 GLU A CA 1
ATOM 1513 C C . GLU A 1 209 ? 6.355 -22.5 -22 1 84.31 209 GLU A C 1
ATOM 1515 O O . GLU A 1 209 ? 7.191 -22.484 -22.906 1 84.31 209 GLU A O 1
ATOM 1520 N N . GLY A 1 210 ? 5.727 -21.453 -21.562 1 81.88 210 GLY A N 1
ATOM 1521 C CA . GLY A 1 210 ? 5.863 -20.156 -22.203 1 81.88 210 GLY A CA 1
ATOM 1522 C C . GLY A 1 210 ? 7.172 -19.469 -21.891 1 81.88 210 GLY A C 1
ATOM 1523 O O . GLY A 1 210 ? 7.699 -18.719 -22.719 1 81.88 210 GLY A O 1
ATOM 1524 N N . LEU A 1 211 ? 7.652 -19.609 -20.688 1 80.25 211 LEU A N 1
ATOM 1525 C CA . LEU A 1 211 ? 8.867 -18.938 -20.234 1 80.25 211 LEU A CA 1
ATOM 1526 C C . LEU A 1 211 ? 10.039 -19.266 -21.156 1 80.25 211 LEU A C 1
ATOM 1528 O O . LEU A 1 211 ? 10.945 -18.453 -21.328 1 80.25 211 LEU A O 1
ATOM 1532 N N . LYS A 1 212 ? 10.031 -20.375 -21.703 1 74.56 212 LYS A N 1
ATOM 1533 C CA . LYS A 1 212 ? 11.102 -20.766 -22.625 1 74.56 212 LYS A CA 1
ATOM 1534 C C . LYS A 1 212 ? 11.125 -19.875 -23.859 1 74.56 212 LYS A C 1
ATOM 1536 O O . LYS A 1 212 ? 12.172 -19.703 -24.484 1 74.56 212 LYS A O 1
ATOM 1541 N N . GLN A 1 213 ? 10.133 -19.25 -24.016 1 69.5 213 GLN A N 1
ATOM 1542 C CA . GLN A 1 213 ? 9.977 -18.484 -25.25 1 69.5 213 GLN A CA 1
ATOM 1543 C C . GLN A 1 213 ? 10.125 -16.984 -25 1 69.5 213 GLN A C 1
ATOM 1545 O O . GLN A 1 213 ? 10.234 -16.203 -25.953 1 69.5 213 GLN A O 1
ATOM 1550 N N . THR A 1 214 ? 10.055 -16.578 -23.812 1 68.5 214 THR A N 1
ATOM 1551 C CA . THR A 1 214 ? 10.078 -15.156 -23.484 1 68.5 214 THR A CA 1
ATOM 1552 C C . THR A 1 214 ? 11.164 -14.859 -22.453 1 68.5 214 THR A C 1
ATOM 1554 O O . THR A 1 214 ? 10.891 -14.844 -21.25 1 68.5 214 THR A O 1
ATOM 1557 N N . PRO A 1 215 ? 12.312 -14.625 -23.062 1 70.56 215 PRO A N 1
ATOM 1558 C CA . PRO A 1 215 ? 13.352 -14.258 -22.094 1 70.56 215 PRO A CA 1
ATOM 1559 C C . PRO A 1 215 ? 13.062 -12.938 -21.391 1 70.56 215 PRO A C 1
ATOM 1561 O O . PRO A 1 215 ? 12.758 -11.938 -22.047 1 70.56 215 PRO A O 1
ATOM 1564 N N . SER A 1 216 ? 12.727 -12.992 -20.125 1 78.38 216 SER A N 1
ATOM 1565 C CA . SER A 1 216 ? 12.539 -11.805 -19.297 1 78.38 216 SER A CA 1
ATOM 1566 C C . SER A 1 216 ? 13.328 -11.914 -18 1 78.38 216 SER A C 1
ATOM 1568 O O . SER A 1 216 ? 13.625 -13.023 -17.531 1 78.38 216 SER A O 1
ATOM 1570 N N . ASP A 1 217 ? 13.602 -10.688 -17.547 1 88.88 217 ASP A N 1
ATOM 1571 C CA . ASP A 1 217 ? 14.359 -10.656 -16.297 1 88.88 217 ASP A CA 1
ATOM 1572 C C . ASP A 1 217 ? 13.469 -10.297 -15.117 1 88.88 217 ASP A C 1
ATOM 1574 O O . ASP A 1 217 ? 13.93 -10.242 -13.977 1 88.88 217 ASP A O 1
ATOM 1578 N N . CYS A 1 218 ? 12.156 -10.141 -15.438 1 96.56 218 CYS A N 1
ATOM 1579 C CA . CYS A 1 218 ? 11.281 -9.703 -14.359 1 96.56 218 CYS A CA 1
ATOM 1580 C C . CYS A 1 218 ? 9.961 -10.461 -14.391 1 96.56 218 CYS A C 1
ATOM 1582 O O . CYS A 1 218 ? 9.281 -10.492 -15.422 1 96.56 218 CYS A O 1
ATOM 1584 N N . ILE A 1 219 ? 9.617 -11.086 -13.273 1 97.75 219 ILE A N 1
ATOM 1585 C CA . ILE A 1 219 ? 8.328 -11.766 -13.141 1 97.75 219 ILE A CA 1
ATOM 1586 C C . ILE A 1 219 ? 7.457 -11.031 -12.125 1 97.75 219 ILE A C 1
ATOM 1588 O O . ILE A 1 219 ? 7.953 -10.555 -11.102 1 97.75 219 ILE A O 1
ATOM 1592 N N . ILE A 1 220 ? 6.191 -10.852 -12.445 1 98.56 220 ILE A N 1
ATOM 1593 C CA . ILE A 1 220 ? 5.188 -10.359 -11.516 1 98.56 220 ILE A CA 1
ATOM 1594 C C . ILE A 1 220 ? 4.07 -11.391 -11.367 1 98.56 220 ILE A C 1
ATOM 1596 O O . ILE A 1 220 ? 3.711 -12.07 -12.328 1 98.56 220 ILE A O 1
ATOM 1600 N N . SER A 1 221 ? 3.541 -11.523 -10.094 1 98.56 221 SER A N 1
ATOM 1601 C CA . SER A 1 221 ? 2.473 -12.5 -9.906 1 98.56 221 SER A CA 1
ATOM 1602 C C . SER A 1 221 ? 1.773 -12.305 -8.562 1 98.56 221 SER A C 1
ATOM 1604 O O . SER A 1 221 ? 2.406 -11.914 -7.578 1 98.56 221 SER A O 1
ATOM 1606 N N . ASN A 1 222 ? 0.545 -12.438 -8.586 1 97.62 222 ASN A N 1
ATOM 1607 C CA . ASN A 1 222 ? -0.215 -12.867 -7.414 1 97.62 222 ASN A CA 1
ATOM 1608 C C . ASN A 1 222 ? -0.534 -14.359 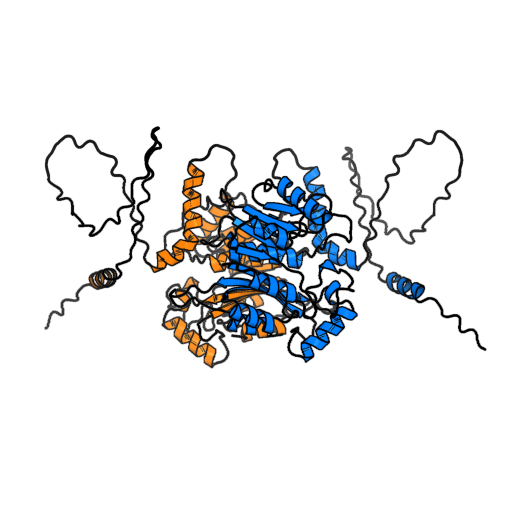-7.465 1 97.62 222 ASN A C 1
ATOM 1610 O O . ASN A 1 222 ? -1.654 -14.742 -7.805 1 97.62 222 ASN A O 1
ATOM 1614 N N . PRO A 1 223 ? 0.405 -15.195 -7.094 1 97.56 223 PRO A N 1
ATOM 1615 C CA . PRO A 1 223 ? 0.215 -16.641 -7.262 1 97.56 223 PRO A CA 1
ATOM 1616 C C . PRO A 1 223 ? -0.813 -17.219 -6.289 1 97.56 223 PRO A C 1
ATOM 1618 O O . PRO A 1 223 ? -1.088 -16.609 -5.25 1 97.56 223 PRO A O 1
ATOM 1621 N N . PRO A 1 224 ? -1.398 -18.375 -6.715 1 96.06 224 PRO A N 1
ATOM 1622 C CA . PRO A 1 224 ? -2.207 -19.062 -5.707 1 96.06 224 PRO A CA 1
ATOM 1623 C C . PRO A 1 224 ? -1.449 -19.297 -4.402 1 96.06 224 PRO A C 1
ATOM 1625 O O . PRO A 1 224 ? -0.282 -19.703 -4.426 1 96.06 224 PRO A O 1
ATOM 1628 N N . TYR A 1 225 ? -2.178 -19.062 -3.26 1 98 225 TYR A N 1
ATOM 1629 C CA . TYR A 1 225 ? -1.412 -19.172 -2.023 1 98 225 TYR A CA 1
ATOM 1630 C C . TYR A 1 225 ? -2.242 -19.812 -0.922 1 98 225 TYR A C 1
ATOM 1632 O O . TYR A 1 225 ? -1.903 -19.719 0.26 1 98 225 TYR A O 1
ATOM 1640 N N . LEU A 1 226 ? -3.344 -20.484 -1.238 1 98.06 226 LEU A N 1
ATOM 1641 C CA . LEU A 1 226 ? -4.125 -21.188 -0.224 1 98.06 226 LEU A CA 1
ATOM 1642 C C . LEU A 1 226 ? -3.439 -22.484 0.18 1 98.06 226 LEU A C 1
ATOM 1644 O O . LEU A 1 226 ? -3.145 -23.328 -0.671 1 98.06 226 LEU A O 1
ATOM 1648 N N . PRO A 1 227 ? -3.211 -22.688 1.415 1 98.81 227 PRO A N 1
ATOM 1649 C CA . PRO A 1 227 ? -2.65 -23.953 1.87 1 98.81 227 PRO A CA 1
ATOM 1650 C C . PRO A 1 227 ? -3.721 -25.016 2.121 1 98.81 227 PRO A C 1
ATOM 1652 O O . PRO A 1 227 ? -4.816 -24.688 2.584 1 98.81 227 PRO A O 1
ATOM 1655 N N . ALA A 1 228 ? -3.406 -26.172 1.8 1 98.62 228 ALA A N 1
ATOM 1656 C CA . ALA A 1 228 ? -4.199 -27.359 2.1 1 98.62 228 ALA A CA 1
ATOM 1657 C C . ALA A 1 228 ? -3.404 -28.641 1.836 1 98.62 228 ALA A C 1
ATOM 1659 O O . ALA A 1 228 ? -2.418 -28.625 1.096 1 98.62 228 ALA A O 1
ATOM 1660 N N . PRO A 1 229 ? -3.824 -29.719 2.428 1 98.06 229 PRO A N 1
ATOM 1661 C CA . PRO A 1 229 ? -3.086 -30.969 2.203 1 98.06 229 PRO A CA 1
ATOM 1662 C C . PRO A 1 229 ? -3.096 -31.406 0.74 1 98.06 229 PRO A C 1
ATOM 1664 O O . PRO A 1 229 ? -2.172 -32.094 0.288 1 98.06 229 PRO A O 1
ATOM 1667 N N . ASP A 1 230 ? -4.191 -31.062 0.007 1 97.62 230 ASP A N 1
ATOM 1668 C CA . ASP A 1 230 ? -4.34 -31.328 -1.422 1 97.62 230 ASP A CA 1
ATOM 1669 C C . ASP A 1 230 ? -5.234 -30.281 -2.082 1 97.62 230 ASP A C 1
ATOM 1671 O O . ASP A 1 230 ? -5.641 -29.297 -1.438 1 97.62 230 ASP A O 1
ATOM 1675 N N . ASN A 1 231 ? -5.434 -30.453 -3.348 1 96.19 231 ASN A N 1
ATOM 1676 C CA . ASN A 1 231 ? -6.156 -29.422 -4.09 1 96.19 231 ASN A CA 1
ATOM 1677 C C . ASN A 1 231 ? -7.664 -29.641 -4.023 1 96.19 231 ASN A C 1
ATOM 1679 O O . ASN A 1 231 ? -8.414 -29.078 -4.828 1 96.19 231 ASN A O 1
ATOM 1683 N N . ASP A 1 232 ? -8.172 -30.578 -3.15 1 96.56 232 ASP A N 1
ATOM 1684 C CA . ASP A 1 232 ? -9.602 -30.766 -2.953 1 96.56 232 ASP A CA 1
ATOM 1685 C C . ASP A 1 232 ? -10.188 -29.656 -2.092 1 96.56 232 ASP A C 1
ATOM 1687 O O . ASP A 1 232 ? -10.57 -29.875 -0.943 1 96.56 232 ASP A O 1
ATOM 1691 N N . ILE A 1 233 ? -10.297 -28.484 -2.635 1 95.94 233 ILE A N 1
ATOM 1692 C CA . ILE A 1 233 ? -10.836 -27.297 -1.987 1 95.94 233 ILE A CA 1
ATOM 1693 C C . ILE A 1 233 ? -11.867 -26.625 -2.898 1 95.94 233 ILE A C 1
ATOM 1695 O O . ILE A 1 233 ? -12.047 -27.047 -4.047 1 95.94 233 ILE A O 1
ATOM 1699 N N . MET A 1 234 ? -12.602 -25.672 -2.367 1 91.94 234 MET A N 1
ATOM 1700 C CA . MET A 1 234 ? -13.719 -25.047 -3.062 1 91.94 234 MET A CA 1
ATOM 1701 C C . MET A 1 234 ? -13.297 -24.547 -4.445 1 91.94 234 MET A C 1
ATOM 1703 O O . MET A 1 234 ? -14.031 -24.719 -5.418 1 91.94 234 MET A O 1
ATOM 1707 N N . MET A 1 235 ? -12.07 -23.938 -4.516 1 90.06 235 MET A N 1
ATOM 1708 C CA . MET A 1 235 ? -11.5 -23.469 -5.773 1 90.06 235 MET A CA 1
ATOM 1709 C C . MET A 1 235 ? -10.086 -24 -5.965 1 90.06 235 MET A C 1
ATOM 1711 O O . MET A 1 235 ? -9.117 -23.375 -5.559 1 90.06 235 MET A O 1
ATOM 1715 N N . PRO A 1 236 ? -10.016 -25.109 -6.66 1 93 236 PRO A N 1
ATOM 1716 C CA . PRO A 1 236 ? -8.734 -25.797 -6.766 1 93 236 PRO A CA 1
ATOM 1717 C C . PRO A 1 236 ? -7.637 -24.922 -7.367 1 93 236 PRO A C 1
ATOM 1719 O O . PRO A 1 236 ? -6.461 -25.062 -7.023 1 93 236 PRO A O 1
ATOM 1722 N N . GLY A 1 237 ? -7.973 -23.984 -8.234 1 90.12 237 GLY A N 1
ATOM 1723 C CA . GLY A 1 237 ? -7.02 -23.094 -8.883 1 90.12 237 GLY A CA 1
ATOM 1724 C C . GLY A 1 237 ? -6.328 -22.156 -7.926 1 90.12 237 GLY A C 1
ATOM 1725 O O . GLY A 1 237 ? -5.32 -21.531 -8.273 1 90.12 237 GLY A O 1
ATOM 1726 N N . LEU A 1 238 ? -6.805 -22.094 -6.66 1 94 238 LEU A N 1
ATOM 1727 C CA . LEU A 1 238 ? -6.234 -21.203 -5.656 1 94 238 LEU A CA 1
ATOM 1728 C C . LEU A 1 238 ? -5.273 -21.953 -4.742 1 94 238 LEU A C 1
ATOM 1730 O O . LEU A 1 238 ? -4.664 -21.344 -3.85 1 94 238 LEU A O 1
ATOM 1734 N N . TRP A 1 239 ? -5.109 -23.266 -4.996 1 96.88 239 TRP A N 1
ATOM 1735 C CA . TRP A 1 239 ? -4.227 -24.078 -4.168 1 96.88 239 TRP A CA 1
ATOM 1736 C C . TRP A 1 239 ? -2.764 -23.75 -4.438 1 96.88 239 TRP A C 1
ATOM 1738 O O . TRP A 1 239 ? -2.299 -23.844 -5.578 1 96.88 239 TRP A O 1
ATOM 1748 N N . GLY A 1 240 ? -2.059 -23.328 -3.379 1 97.88 240 GLY A N 1
ATOM 1749 C CA . GLY A 1 240 ? -0.652 -22.969 -3.477 1 97.88 240 GLY A CA 1
ATOM 1750 C C . GLY A 1 240 ? 0.277 -24.062 -2.967 1 97.88 240 GLY A C 1
ATOM 1751 O O . GLY A 1 240 ? 1.454 -23.797 -2.705 1 97.88 240 GLY A O 1
ATOM 1752 N N . GLY A 1 241 ? -0.261 -25.25 -2.832 1 98.44 241 GLY A N 1
ATOM 1753 C CA . GLY A 1 241 ? 0.495 -26.344 -2.24 1 98.44 241 GLY A CA 1
ATOM 1754 C C . GLY A 1 241 ? 0.168 -26.562 -0.776 1 98.44 241 GLY A C 1
ATOM 1755 O O . GLY A 1 241 ? -0.689 -25.875 -0.213 1 98.44 241 GLY A O 1
ATOM 1756 N N . VAL A 1 242 ? 0.888 -27.484 -0.204 1 98.75 242 VAL A N 1
ATOM 1757 C CA . VAL A 1 242 ? 0.582 -27.953 1.147 1 98.75 242 VAL A CA 1
ATOM 1758 C C . VAL A 1 242 ? 0.698 -26.781 2.127 1 98.75 242 VAL A C 1
ATOM 1760 O O . VAL A 1 242 ? -0.159 -26.609 2.996 1 98.75 242 VAL A O 1
ATOM 1763 N N . ASP A 1 243 ? 1.703 -25.953 1.975 1 98.75 243 ASP A N 1
ATOM 1764 C CA . ASP A 1 243 ? 1.83 -24.844 2.906 1 98.75 243 ASP A CA 1
ATOM 1765 C C . ASP A 1 243 ? 1.447 -23.516 2.24 1 98.75 243 ASP A C 1
ATOM 1767 O O . ASP A 1 243 ? 1.75 -22.438 2.76 1 98.75 243 ASP A O 1
ATOM 1771 N N . GLY A 1 244 ? 0.932 -23.578 1.071 1 98.75 244 GLY A N 1
ATOM 1772 C CA . GLY A 1 244 ? 0.381 -22.422 0.395 1 98.75 244 GLY A CA 1
ATOM 1773 C C . GLY A 1 244 ? 1.41 -21.656 -0.424 1 98.75 244 GLY A C 1
ATOM 1774 O O . GLY A 1 244 ? 1.062 -20.75 -1.187 1 98.75 244 GLY A O 1
ATOM 1775 N N . ALA A 1 245 ? 2.727 -22.031 -0.351 1 98.75 245 ALA A N 1
ATOM 1776 C CA . ALA A 1 245 ? 3.742 -21.188 -0.977 1 98.75 245 ALA A CA 1
ATOM 1777 C C . ALA A 1 245 ? 4.621 -22 -1.924 1 98.75 245 ALA A C 1
ATOM 1779 O O . ALA A 1 245 ? 5.711 -21.562 -2.303 1 98.75 245 ALA A O 1
ATOM 1780 N N . GLU A 1 246 ? 4.223 -23.234 -2.281 1 98.31 246 GLU A N 1
ATOM 1781 C CA . GLU A 1 246 ? 5.031 -24.062 -3.17 1 98.31 246 GLU A CA 1
ATOM 1782 C C . GLU A 1 246 ? 5.219 -23.391 -4.527 1 98.31 246 GLU A C 1
ATOM 1784 O O . GLU A 1 246 ? 6.332 -23.344 -5.059 1 98.31 246 GLU A O 1
ATOM 1789 N N . LEU A 1 247 ? 4.152 -22.859 -5.055 1 97.25 247 LEU A N 1
ATOM 1790 C CA . LEU A 1 247 ? 4.25 -22.188 -6.348 1 97.25 247 LEU A CA 1
ATOM 1791 C C . LEU A 1 247 ? 5.117 -20.938 -6.238 1 97.25 247 LEU A C 1
ATOM 1793 O O . LEU A 1 247 ? 5.922 -20.656 -7.133 1 97.25 247 LEU A O 1
ATOM 1797 N N . THR A 1 248 ? 4.93 -20.156 -5.188 1 98.56 248 THR A N 1
ATOM 1798 C CA . THR A 1 248 ? 5.75 -18.984 -4.949 1 98.56 248 THR A CA 1
ATOM 1799 C C . THR A 1 248 ? 7.234 -19.344 -4.945 1 98.56 248 THR A C 1
ATOM 1801 O O . THR A 1 248 ? 8.039 -18.688 -5.602 1 98.56 248 THR A O 1
ATOM 1804 N N . ARG A 1 249 ? 7.582 -20.406 -4.258 1 98.69 249 ARG A N 1
ATOM 1805 C CA . ARG A 1 249 ? 8.977 -20.828 -4.191 1 98.69 249 ARG A CA 1
ATOM 1806 C C . ARG A 1 249 ? 9.461 -21.344 -5.543 1 98.69 249 ARG A C 1
ATOM 1808 O O . ARG A 1 249 ? 10.625 -21.156 -5.906 1 98.69 249 ARG A O 1
ATOM 1815 N N . GLU A 1 250 ? 8.594 -22 -6.301 1 97.44 250 GLU A N 1
ATOM 1816 C CA . GLU A 1 250 ? 8.938 -22.406 -7.656 1 97.44 250 GLU A CA 1
ATOM 1817 C C . GLU A 1 250 ? 9.273 -21.203 -8.531 1 97.44 250 GLU A C 1
ATOM 1819 O O . GLU A 1 250 ? 10.242 -21.234 -9.297 1 97.44 250 GLU A O 1
ATOM 1824 N N . LEU A 1 251 ? 8.492 -20.156 -8.406 1 97.25 251 LEU A N 1
ATOM 1825 C CA . LEU A 1 251 ? 8.727 -18.938 -9.18 1 97.25 251 LEU A CA 1
ATOM 1826 C C . LEU A 1 251 ? 10.055 -18.297 -8.797 1 97.25 251 LEU A C 1
ATOM 1828 O O . LEU A 1 251 ? 10.797 -17.828 -9.656 1 97.25 251 LEU A O 1
ATOM 1832 N N . LEU A 1 252 ? 10.375 -18.312 -7.527 1 97.62 252 LEU A N 1
ATOM 1833 C CA . LEU A 1 252 ? 11.625 -17.75 -7.039 1 97.62 252 LEU A CA 1
ATOM 1834 C C . LEU A 1 252 ? 12.82 -18.578 -7.504 1 97.62 252 LEU A C 1
ATOM 1836 O O . LEU A 1 252 ? 13.938 -18.062 -7.605 1 97.62 252 LEU A O 1
ATOM 1840 N N . SER A 1 253 ? 12.57 -19.812 -7.832 1 96.75 253 SER A N 1
ATOM 1841 C CA . SER A 1 253 ? 13.633 -20.719 -8.273 1 96.75 253 SER A CA 1
ATOM 1842 C C . SER A 1 253 ? 13.812 -20.641 -9.789 1 96.75 253 SER A C 1
ATOM 1844 O O . SER A 1 253 ? 14.727 -21.266 -10.336 1 96.75 253 SER A O 1
ATOM 1846 N N . ALA A 1 254 ? 12.961 -19.906 -10.461 1 94.12 254 ALA A N 1
ATOM 1847 C CA . ALA A 1 254 ? 12.914 -19.938 -11.922 1 94.12 254 ALA A CA 1
ATOM 1848 C C . ALA A 1 254 ? 14.055 -19.141 -12.531 1 94.12 254 ALA A C 1
ATOM 1850 O O . ALA A 1 254 ? 14.281 -19.188 -13.742 1 94.12 254 ALA A O 1
ATOM 1851 N N . GLY A 1 255 ? 14.766 -18.328 -11.797 1 91.62 255 GLY A N 1
ATOM 1852 C CA . GLY A 1 255 ? 16.016 -17.734 -12.266 1 91.62 255 GLY A CA 1
ATOM 1853 C C . GLY A 1 255 ? 15.852 -16.297 -12.727 1 91.62 255 GLY A C 1
ATOM 1854 O O . GLY A 1 255 ? 16.75 -15.742 -13.367 1 91.62 255 GLY A O 1
ATOM 1855 N N . PHE A 1 256 ? 14.781 -15.617 -12.414 1 94.94 256 PHE A N 1
ATOM 1856 C CA . PHE A 1 256 ? 14.586 -14.219 -12.789 1 94.94 256 PHE A CA 1
ATOM 1857 C C . PHE A 1 256 ? 15.492 -13.312 -11.977 1 94.94 256 PHE A C 1
ATOM 1859 O O . PHE A 1 256 ? 15.766 -13.578 -10.805 1 94.94 256 PHE A O 1
ATOM 1866 N N . ASP A 1 257 ? 15.914 -12.219 -12.602 1 94.69 257 ASP A N 1
ATOM 1867 C CA . ASP A 1 257 ? 16.719 -11.242 -11.867 1 94.69 257 ASP A CA 1
ATOM 1868 C C . ASP A 1 257 ? 15.867 -10.461 -10.875 1 94.69 257 ASP A C 1
ATOM 1870 O O . ASP A 1 257 ? 16.344 -10.047 -9.82 1 94.69 257 ASP A O 1
ATOM 1874 N N . THR A 1 258 ? 14.648 -10.195 -11.289 1 97 258 THR A N 1
ATOM 1875 C CA . THR A 1 258 ? 13.688 -9.453 -10.477 1 97 258 THR A CA 1
ATOM 1876 C C . THR A 1 258 ? 12.359 -10.188 -10.398 1 97 258 THR A C 1
ATOM 1878 O O . THR A 1 258 ? 11.867 -10.703 -11.406 1 97 258 THR A O 1
ATOM 1881 N N . ALA A 1 259 ? 11.805 -10.305 -9.172 1 98.25 259 ALA A N 1
ATOM 1882 C CA . ALA A 1 259 ? 10.484 -10.898 -8.969 1 98.25 259 ALA A CA 1
ATOM 1883 C C . ALA A 1 259 ? 9.633 -10.039 -8.039 1 98.25 259 ALA A C 1
ATOM 1885 O O . ALA A 1 259 ? 10.078 -9.656 -6.953 1 98.25 259 ALA A O 1
ATOM 1886 N N . MET A 1 260 ? 8.492 -9.641 -8.516 1 98.81 260 MET A N 1
ATOM 1887 C CA . MET A 1 260 ? 7.496 -9.039 -7.637 1 98.81 260 MET A CA 1
ATOM 1888 C C . MET A 1 260 ? 6.34 -10.008 -7.383 1 98.81 260 MET A C 1
ATOM 1890 O O . MET A 1 260 ? 5.609 -10.359 -8.305 1 98.81 260 MET A O 1
ATOM 1894 N N . LEU A 1 261 ? 6.152 -10.438 -6.16 1 98.88 261 LEU A N 1
ATOM 1895 C CA . LEU A 1 261 ? 5.18 -11.469 -5.809 1 98.88 261 LEU A CA 1
ATOM 1896 C C . LEU A 1 261 ? 4.344 -11.039 -4.609 1 98.88 261 LEU A C 1
ATOM 1898 O O . LEU A 1 261 ? 4.859 -10.43 -3.672 1 98.88 261 LEU A O 1
ATOM 1902 N N . LEU A 1 262 ? 3.074 -11.312 -4.656 1 98.75 262 LEU A N 1
ATOM 1903 C CA . LEU A 1 262 ? 2.293 -11.219 -3.426 1 98.75 262 LEU A CA 1
ATOM 1904 C C . LEU A 1 262 ? 2.539 -12.43 -2.531 1 98.75 262 LEU A C 1
ATOM 1906 O O . LEU A 1 262 ? 2.609 -13.562 -3.018 1 98.75 262 LEU A O 1
ATOM 1910 N N . ILE A 1 263 ? 2.695 -12.172 -1.265 1 98.62 263 ILE A N 1
ATOM 1911 C CA . ILE A 1 263 ? 2.941 -13.172 -0.238 1 98.62 263 ILE A CA 1
ATOM 1912 C C . ILE A 1 263 ? 1.943 -13 0.905 1 98.62 263 ILE A C 1
ATOM 1914 O O . ILE A 1 263 ? 1.774 -11.898 1.426 1 98.62 263 ILE A O 1
ATOM 1918 N N . SER A 1 264 ? 1.3 -14.078 1.218 1 98.69 264 SER A N 1
ATOM 1919 C CA . SER A 1 264 ? 0.369 -14.07 2.342 1 98.69 264 SER A CA 1
ATOM 1920 C C . SER A 1 264 ? 1.051 -14.523 3.629 1 98.69 264 SER A C 1
ATOM 1922 O O . SER A 1 264 ? 1.809 -15.492 3.629 1 98.69 264 SER A O 1
ATOM 1924 N N . ALA A 1 265 ? 0.662 -13.898 4.703 1 98.88 265 ALA A N 1
ATOM 1925 C CA . ALA A 1 265 ? 1.243 -14.211 6.004 1 98.88 265 ALA A CA 1
ATOM 1926 C C . ALA A 1 265 ? 0.811 -15.594 6.48 1 98.88 265 ALA A C 1
ATOM 1928 O O . ALA A 1 265 ? 1.43 -16.172 7.379 1 98.88 265 ALA A O 1
ATOM 1929 N N . TYR A 1 266 ? -0.265 -16.125 5.895 1 98.81 266 TYR A N 1
ATOM 1930 C CA . TYR A 1 266 ? -0.69 -17.422 6.398 1 98.81 266 TYR A CA 1
ATOM 1931 C C . TYR A 1 266 ? -0.246 -18.547 5.465 1 98.81 266 TYR A C 1
ATOM 1933 O O . TYR A 1 266 ? -0.726 -19.672 5.566 1 98.81 266 TYR A O 1
ATOM 1941 N N . SER A 1 267 ? 0.63 -18.25 4.5 1 98.69 267 SER A N 1
ATOM 1942 C CA . SER A 1 267 ? 1.126 -19.234 3.541 1 98.69 267 SER A CA 1
ATOM 1943 C C . SER A 1 267 ? 2.635 -19.422 3.67 1 98.69 267 SER A C 1
ATOM 1945 O O . SER A 1 267 ? 3.365 -19.312 2.682 1 98.69 267 SER A O 1
ATOM 1947 N N . ASN A 1 268 ? 3.135 -19.625 4.879 1 98.75 268 ASN A N 1
ATOM 1948 C CA . ASN A 1 268 ? 4.492 -19.984 5.277 1 98.75 268 ASN A CA 1
ATOM 1949 C C . ASN A 1 268 ? 5.512 -18.984 4.77 1 98.75 268 ASN A C 1
ATOM 1951 O O . ASN A 1 268 ? 6.43 -19.328 4.027 1 98.75 268 ASN A O 1
ATOM 1955 N N . PRO A 1 269 ? 5.352 -17.734 5.184 1 98.75 269 PRO A N 1
ATOM 1956 C CA . PRO A 1 269 ? 6.273 -16.688 4.73 1 98.75 269 PRO A CA 1
ATOM 1957 C C . PRO A 1 269 ? 7.703 -16.922 5.203 1 98.75 269 PRO A C 1
ATOM 1959 O O . PRO A 1 269 ? 8.656 -16.5 4.543 1 98.75 269 PRO A O 1
ATOM 1962 N N . VAL A 1 270 ? 7.906 -17.609 6.312 1 98.69 270 VAL A N 1
ATOM 1963 C CA . VAL A 1 270 ? 9.227 -17.859 6.871 1 98.69 270 VAL A CA 1
ATOM 1964 C C . VAL A 1 270 ? 10.055 -18.688 5.895 1 98.69 270 VAL A C 1
ATOM 1966 O O . VAL A 1 270 ? 11.156 -18.281 5.504 1 98.69 270 VAL A O 1
ATOM 1969 N N . LEU A 1 271 ? 9.484 -19.797 5.492 1 98.75 271 LEU A N 1
ATOM 1970 C CA . LEU A 1 271 ? 10.195 -20.672 4.559 1 98.75 271 LEU A CA 1
ATOM 1971 C C . LEU A 1 271 ? 10.367 -19.984 3.209 1 98.75 271 LEU A C 1
ATOM 1973 O O . LEU A 1 271 ? 11.391 -20.172 2.541 1 98.75 271 LEU A O 1
ATOM 1977 N N . THR A 1 272 ? 9.398 -19.203 2.809 1 98.88 272 THR A N 1
ATOM 1978 C CA . THR A 1 272 ? 9.461 -18.5 1.533 1 98.88 272 THR A CA 1
ATOM 1979 C C . THR A 1 272 ? 10.641 -17.531 1.51 1 98.88 272 THR A C 1
ATOM 1981 O O . THR A 1 272 ? 11.406 -17.5 0.543 1 98.88 272 THR A O 1
ATOM 1984 N N . LEU A 1 273 ? 10.812 -16.766 2.559 1 98.81 273 LEU A N 1
ATOM 1985 C CA . LEU A 1 273 ? 11.891 -15.789 2.607 1 98.81 273 LEU A CA 1
ATOM 1986 C C . LEU A 1 273 ? 13.25 -16.484 2.738 1 98.81 273 LEU A C 1
ATOM 1988 O O . LEU A 1 273 ? 14.242 -16.016 2.186 1 98.81 273 LEU A O 1
ATOM 1992 N N . GLN A 1 274 ? 13.266 -17.578 3.475 1 98.69 274 GLN A N 1
ATOM 1993 C CA . GLN A 1 274 ? 14.484 -18.375 3.521 1 98.69 274 GLN A CA 1
ATOM 1994 C C . GLN A 1 274 ? 14.867 -18.875 2.133 1 98.69 274 GLN A C 1
ATOM 1996 O O . GLN A 1 274 ? 16.031 -18.797 1.731 1 98.69 274 GLN A O 1
ATOM 2001 N N . HIS A 1 275 ? 13.898 -19.406 1.437 1 98.75 275 HIS A N 1
ATOM 2002 C CA . HIS A 1 275 ? 14.109 -19.922 0.084 1 98.75 275 HIS A CA 1
ATOM 2003 C C . HIS A 1 275 ? 14.594 -18.812 -0.844 1 98.75 275 HIS A C 1
ATOM 2005 O O . HIS A 1 275 ? 15.523 -19.016 -1.628 1 98.75 275 HIS A O 1
ATOM 2011 N N . ALA A 1 276 ? 13.969 -17.641 -0.803 1 98.69 276 ALA A N 1
ATOM 2012 C CA . ALA A 1 276 ? 14.383 -16.5 -1.619 1 98.69 276 ALA A CA 1
ATOM 2013 C C . ALA A 1 276 ? 15.859 -16.172 -1.394 1 98.69 276 ALA A C 1
ATOM 2015 O O . ALA A 1 276 ? 16.609 -15.953 -2.35 1 98.69 276 ALA A O 1
ATOM 2016 N N . ARG A 1 277 ? 16.266 -16.141 -0.137 1 97 277 ARG A N 1
ATOM 2017 C CA . ARG A 1 277 ? 17.656 -15.883 0.207 1 97 277 ARG A CA 1
ATOM 2018 C C . ARG A 1 277 ? 18.578 -16.922 -0.4 1 97 277 ARG A C 1
ATOM 2020 O O . ARG A 1 277 ? 19.625 -16.594 -0.949 1 97 277 ARG A O 1
ATOM 2027 N N . GLU A 1 278 ? 18.156 -18.172 -0.297 1 97.56 278 GLU A N 1
ATOM 2028 C CA . GLU A 1 278 ? 18.938 -19.266 -0.845 1 97.56 278 GLU A CA 1
ATOM 2029 C C . GLU A 1 278 ? 19.062 -19.156 -2.361 1 97.56 278 GLU A C 1
ATOM 2031 O O . GLU A 1 278 ? 20.062 -19.594 -2.939 1 97.56 278 GLU A O 1
ATOM 2036 N N . GLN A 1 279 ? 18.062 -18.594 -2.965 1 97.25 279 GLN A N 1
ATOM 2037 C CA . GLN A 1 279 ? 18.078 -18.422 -4.414 1 97.25 279 GLN A CA 1
ATOM 2038 C C . GLN A 1 279 ? 18.844 -17.156 -4.805 1 97.25 279 GLN A C 1
ATOM 2040 O O . GLN A 1 279 ? 18.891 -16.797 -5.984 1 97.25 279 GLN A O 1
ATOM 2045 N N . GLY A 1 280 ? 19.359 -16.391 -3.842 1 96 280 GLY A N 1
ATOM 2046 C CA . GLY A 1 280 ? 20.203 -15.25 -4.102 1 96 280 GLY A CA 1
ATOM 2047 C C . GLY A 1 280 ? 19.438 -13.938 -4.164 1 96 280 GLY A C 1
ATOM 2048 O O . GLY A 1 280 ? 19.969 -12.93 -4.645 1 96 280 GLY A O 1
ATOM 2049 N N . TYR A 1 281 ? 18.234 -13.914 -3.664 1 97.44 281 TYR A N 1
ATOM 2050 C CA . TYR A 1 281 ? 17.422 -12.695 -3.717 1 97.44 281 TYR A CA 1
ATOM 2051 C C . TYR A 1 281 ? 17.625 -11.859 -2.455 1 97.44 281 TYR A C 1
ATOM 2053 O O . TYR A 1 281 ? 17.812 -12.406 -1.366 1 97.44 281 TYR A O 1
ATOM 2061 N N . ALA A 1 282 ? 17.578 -10.578 -2.615 1 97.12 282 ALA A N 1
ATOM 2062 C CA . ALA A 1 282 ? 17.328 -9.602 -1.557 1 97.12 282 ALA A CA 1
ATOM 2063 C C . ALA A 1 282 ? 15.945 -8.977 -1.711 1 97.12 282 ALA A C 1
ATOM 2065 O O . ALA A 1 282 ? 15.438 -8.844 -2.826 1 97.12 282 ALA A O 1
ATOM 2066 N N . VAL A 1 283 ? 15.375 -8.68 -0.606 1 98 283 VAL A N 1
ATOM 2067 C CA . VAL A 1 283 ? 14.133 -7.91 -0.638 1 98 283 VAL A CA 1
ATOM 2068 C C . VAL A 1 283 ? 14.445 -6.426 -0.793 1 98 283 VAL A C 1
ATOM 2070 O O . VAL A 1 283 ? 15.039 -5.812 0.102 1 98 283 VAL A O 1
ATOM 2073 N N . GLU A 1 284 ? 14.055 -5.887 -1.894 1 96.94 284 GLU A N 1
ATOM 2074 C CA . GLU A 1 284 ? 14.367 -4.492 -2.189 1 96.94 284 GLU A CA 1
ATOM 2075 C C . GLU A 1 284 ? 13.312 -3.557 -1.61 1 96.94 284 GLU A C 1
ATOM 2077 O O . GLU A 1 284 ? 13.633 -2.447 -1.176 1 96.94 284 GLU A O 1
ATOM 2082 N N . ASP A 1 285 ? 12.117 -3.883 -1.646 1 97.75 285 ASP A N 1
ATOM 2083 C CA . ASP A 1 285 ? 10.969 -3.07 -1.24 1 97.75 285 ASP A CA 1
ATOM 2084 C C . ASP A 1 285 ? 9.727 -3.934 -1.036 1 97.75 285 ASP A C 1
ATOM 2086 O O . ASP A 1 285 ? 9.695 -5.09 -1.463 1 97.75 285 ASP A O 1
ATOM 2090 N N . PHE A 1 286 ? 8.719 -3.389 -0.276 1 98.75 286 PHE A N 1
ATOM 2091 C CA . PHE A 1 286 ? 7.461 -4.113 -0.155 1 98.75 286 PHE A CA 1
ATOM 2092 C C . PHE A 1 286 ? 6.324 -3.17 0.225 1 98.75 286 PHE A C 1
ATOM 2094 O O . PHE A 1 286 ? 6.566 -2.023 0.604 1 98.75 286 PHE A O 1
ATOM 2101 N N . LEU A 1 287 ? 5.141 -3.561 -0.046 1 98.81 287 LEU A N 1
ATOM 2102 C CA . LEU A 1 287 ? 3.859 -2.947 0.287 1 98.81 287 LEU A CA 1
ATOM 2103 C C . LEU A 1 287 ? 2.949 -3.943 0.999 1 98.81 287 LEU A C 1
ATOM 2105 O O . LEU A 1 287 ? 2.861 -5.105 0.599 1 98.81 287 LEU A O 1
ATOM 2109 N N . CYS A 1 288 ? 2.273 -3.527 2.09 1 98.38 288 CYS A N 1
ATOM 2110 C CA . CYS A 1 288 ? 1.481 -4.504 2.832 1 98.38 288 CYS A CA 1
ATOM 2111 C C . CYS A 1 288 ? 0.137 -3.914 3.242 1 98.38 288 CYS A C 1
ATOM 2113 O O . CYS A 1 288 ? 0.003 -2.697 3.377 1 98.38 288 CYS A O 1
ATOM 2115 N N . THR A 1 289 ? -0.798 -4.73 3.42 1 98.62 289 THR A N 1
ATOM 2116 C CA . THR A 1 289 ? -2.137 -4.391 3.889 1 98.62 289 THR A CA 1
ATOM 2117 C C . THR A 1 289 ? -2.738 -5.547 4.688 1 98.62 289 THR A C 1
ATOM 2119 O O . THR A 1 289 ? -2.377 -6.707 4.48 1 98.62 289 THR A O 1
ATOM 2122 N N . PRO A 1 290 ? -3.58 -5.23 5.637 1 98.12 290 PRO A N 1
ATOM 2123 C CA . PRO A 1 290 ? -4.316 -6.289 6.332 1 98.12 290 PRO A CA 1
ATOM 2124 C C . PRO A 1 290 ? -5.527 -6.781 5.543 1 98.12 290 PRO A C 1
ATOM 2126 O O . PRO A 1 290 ? -6.188 -5.992 4.863 1 98.12 290 PRO A O 1
ATOM 2129 N N . LEU A 1 291 ? -5.77 -8.039 5.609 1 97.12 291 LEU A N 1
ATOM 2130 C CA . LEU A 1 291 ? -6.992 -8.617 5.066 1 97.12 291 LEU A CA 1
ATOM 2131 C C . LEU A 1 291 ? -7.621 -9.586 6.062 1 97.12 291 LEU A C 1
ATOM 2133 O O . LEU A 1 291 ? -6.91 -10.336 6.738 1 97.12 291 LEU A O 1
ATOM 2137 N N . PRO A 1 292 ? -8.945 -9.602 6.148 1 95.88 292 PRO A N 1
ATOM 2138 C CA . PRO A 1 292 ? -9.609 -10.703 6.859 1 95.88 292 PRO A CA 1
ATOM 2139 C C . PRO A 1 292 ? -9.641 -11.992 6.047 1 95.88 292 PRO A C 1
ATOM 2141 O O . PRO A 1 292 ? -9.484 -11.961 4.824 1 95.88 292 PRO A O 1
ATOM 2144 N N . PHE A 1 293 ? -9.789 -13.125 6.73 1 96.25 293 PHE A N 1
ATOM 2145 C CA . PHE A 1 293 ? -10.047 -14.352 5.992 1 96.25 293 PHE A CA 1
ATOM 2146 C C . PHE A 1 293 ? -11.273 -14.203 5.102 1 96.25 293 PHE A C 1
ATOM 2148 O O . PHE A 1 293 ? -12.312 -13.703 5.543 1 96.25 293 PHE A O 1
ATOM 2155 N N . GLY A 1 294 ? -11.039 -14.562 3.84 1 92.94 294 GLY A N 1
ATOM 2156 C CA . GLY A 1 294 ? -12.133 -14.492 2.889 1 92.94 294 GLY A CA 1
ATOM 2157 C C . GLY A 1 294 ? -12.891 -15.797 2.75 1 92.94 294 GLY A C 1
ATOM 2158 O O . GLY A 1 294 ? -12.719 -16.703 3.564 1 92.94 294 GLY A O 1
ATOM 2159 N N . THR A 1 295 ? -13.688 -15.844 1.719 1 91.31 295 THR A N 1
ATOM 2160 C CA . THR A 1 295 ? -14.555 -16.984 1.448 1 91.31 295 THR A CA 1
ATOM 2161 C C . THR A 1 295 ? -13.742 -18.266 1.355 1 91.31 295 THR A C 1
ATOM 2163 O O . THR A 1 295 ? -14.07 -19.266 2.004 1 91.31 295 THR A O 1
ATOM 2166 N N . TYR A 1 296 ? -12.719 -18.281 0.658 1 93.62 296 TYR A N 1
ATOM 2167 C CA . TYR A 1 296 ? -11.977 -19.5 0.35 1 93.62 296 TYR A CA 1
ATOM 2168 C C . TYR A 1 296 ? -11.07 -19.891 1.509 1 93.62 296 TYR A C 1
ATOM 2170 O O . TYR A 1 296 ? -10.938 -21.078 1.829 1 93.62 296 TYR A O 1
ATOM 2178 N N . SER A 1 297 ? -10.453 -18.922 2.143 1 96.38 297 SER A N 1
ATOM 2179 C CA . SER A 1 297 ? -9.594 -19.203 3.285 1 96.38 297 SER A CA 1
ATOM 2180 C C . SER A 1 297 ? -10.414 -19.594 4.512 1 96.38 297 SER A C 1
ATOM 2182 O O . SER A 1 297 ? -9.867 -20.125 5.484 1 96.38 297 SER A O 1
ATOM 2184 N N . SER A 1 298 ? -11.742 -19.328 4.469 1 96.12 298 SER A N 1
ATOM 2185 C CA . SER A 1 298 ? -12.609 -19.672 5.594 1 96.12 298 SER A CA 1
ATOM 2186 C C . SER A 1 298 ? -13.281 -21.016 5.395 1 96.12 298 SER A C 1
ATOM 2188 O O . SER A 1 298 ? -14 -21.5 6.273 1 96.12 298 SER A O 1
ATOM 2190 N N . GLU A 1 299 ? -13.094 -21.609 4.18 1 96.12 299 GLU A N 1
ATOM 2191 C CA . GLU A 1 299 ? -13.547 -23 4.051 1 96.12 299 GLU A CA 1
ATOM 2192 C C . GLU A 1 299 ? -13.047 -23.859 5.211 1 96.12 299 GLU A C 1
ATOM 2194 O O . GLU A 1 299 ? -11.859 -23.797 5.559 1 96.12 299 GLU A O 1
ATOM 2199 N N . PRO A 1 300 ? -13.914 -24.641 5.816 1 96.44 300 PRO A N 1
ATOM 2200 C CA . PRO A 1 300 ? -13.562 -25.328 7.059 1 96.44 300 PRO A CA 1
ATOM 2201 C C . PRO A 1 300 ? -12.266 -26.141 6.938 1 96.44 300 PRO A C 1
ATOM 2203 O O . PRO A 1 300 ? -11.414 -26.062 7.82 1 96.44 300 PRO A O 1
ATOM 2206 N N . ARG A 1 301 ? -12.164 -26.859 5.891 1 96.62 301 ARG A N 1
ATOM 2207 C CA . ARG A 1 301 ? -10.977 -27.688 5.703 1 96.62 301 ARG A CA 1
ATOM 2208 C C . ARG A 1 301 ? -9.727 -26.828 5.574 1 96.62 301 ARG A C 1
ATOM 2210 O O . ARG A 1 301 ? -8.688 -27.125 6.172 1 96.62 301 ARG A O 1
ATOM 2217 N N . VAL A 1 302 ? -9.789 -25.781 4.848 1 98.25 302 VAL A N 1
ATOM 2218 C CA . VAL A 1 302 ? -8.672 -24.859 4.621 1 98.25 302 VAL A CA 1
ATOM 2219 C C . VAL A 1 302 ? -8.359 -24.109 5.91 1 98.25 302 VAL A C 1
ATOM 2221 O O . VAL A 1 302 ? -7.195 -24.031 6.32 1 98.25 302 VAL A O 1
ATOM 2224 N N . ARG A 1 303 ? -9.375 -23.656 6.547 1 98.25 303 ARG A N 1
ATOM 2225 C CA . ARG A 1 303 ? -9.211 -22.891 7.781 1 98.25 303 ARG A CA 1
ATOM 2226 C C . ARG A 1 303 ? -8.57 -23.75 8.867 1 98.25 303 ARG A C 1
ATOM 2228 O O . ARG A 1 303 ? -7.672 -23.281 9.578 1 98.25 303 ARG A O 1
ATOM 2235 N N . GLN A 1 304 ? -9.016 -24.953 8.977 1 98.31 304 GLN A N 1
ATOM 2236 C CA . GLN A 1 304 ? -8.422 -25.859 9.945 1 98.31 304 GLN A CA 1
ATOM 2237 C C . GLN A 1 304 ? -6.945 -26.094 9.648 1 98.31 304 GLN A C 1
ATOM 2239 O O . GLN A 1 304 ? -6.113 -26.109 10.555 1 98.31 304 GLN A O 1
ATOM 2244 N N . TRP A 1 305 ? -6.648 -26.297 8.398 1 98.75 305 TRP A N 1
ATOM 2245 C CA . TRP A 1 305 ? -5.266 -26.516 7.996 1 98.75 305 TRP A CA 1
ATOM 2246 C C . TRP A 1 305 ? -4.395 -25.312 8.32 1 98.75 305 TRP A C 1
ATOM 2248 O O . TRP A 1 305 ? -3.285 -25.469 8.844 1 98.75 305 TRP A O 1
ATOM 2258 N N . ILE A 1 306 ? -4.91 -24.094 8.102 1 98.81 306 ILE A N 1
ATOM 2259 C CA . ILE A 1 306 ? -4.191 -22.859 8.414 1 98.81 306 ILE A CA 1
ATOM 2260 C C . ILE A 1 306 ? -3.957 -22.766 9.922 1 98.81 306 ILE A C 1
ATOM 2262 O O . ILE A 1 306 ? -2.883 -22.344 10.359 1 98.81 306 ILE A O 1
ATOM 2266 N N . THR A 1 307 ? -4.906 -23.188 10.656 1 98.62 307 THR A N 1
ATOM 2267 C CA . THR A 1 307 ? -4.781 -23.172 12.109 1 98.62 307 THR A CA 1
ATOM 2268 C C . THR A 1 307 ? -3.662 -24.109 12.555 1 98.62 307 THR A C 1
ATOM 2270 O O . THR A 1 307 ? -2.861 -23.75 13.422 1 98.62 307 THR A O 1
ATOM 2273 N N . GLU A 1 308 ? -3.602 -25.25 11.984 1 98.69 308 GLU A N 1
ATOM 2274 C CA . GLU A 1 308 ? -2.533 -26.188 12.289 1 98.69 308 GLU A CA 1
ATOM 2275 C C . GLU A 1 308 ? -1.17 -25.641 11.898 1 98.69 308 GLU A C 1
ATOM 2277 O O . GLU A 1 308 ? -0.184 -25.828 12.609 1 98.69 308 GLU A O 1
ATOM 2282 N N . MET A 1 309 ? -1.144 -24.984 10.812 1 98.81 309 MET A N 1
ATOM 2283 C CA . MET A 1 309 ? 0.091 -24.359 10.344 1 98.81 309 MET A CA 1
ATOM 2284 C C . MET A 1 309 ? 0.541 -23.266 11.312 1 98.81 309 MET A C 1
ATOM 2286 O O . MET A 1 309 ? 1.739 -23.078 11.523 1 98.81 309 MET A O 1
ATOM 2290 N N . LYS A 1 310 ? -0.393 -22.469 11.797 1 98.75 310 LYS A N 1
ATOM 2291 C CA . LYS A 1 310 ? -0.053 -21.469 12.789 1 98.75 310 LYS A CA 1
ATOM 2292 C C . LYS A 1 310 ? 0.612 -22.094 14.016 1 98.75 310 LYS A C 1
ATOM 2294 O O . LYS A 1 310 ? 1.609 -21.578 14.523 1 98.75 310 LYS A O 1
ATOM 2299 N N . ALA A 1 311 ? 0.088 -23.219 14.445 1 98.38 311 ALA A N 1
ATOM 2300 C CA . ALA A 1 311 ? 0.642 -23.938 15.594 1 98.38 311 ALA A CA 1
ATOM 2301 C C . ALA A 1 311 ? 2.082 -24.359 15.328 1 98.38 311 ALA A C 1
ATOM 2303 O O . ALA A 1 311 ? 2.889 -24.453 16.266 1 98.38 311 ALA A O 1
ATOM 2304 N N . ARG A 1 312 ? 2.428 -24.578 14.07 1 98.12 312 ARG A N 1
ATOM 2305 C CA . ARG A 1 312 ? 3.766 -25.031 13.695 1 98.12 312 ARG A CA 1
ATOM 2306 C C . ARG A 1 312 ? 4.66 -23.828 13.359 1 98.12 312 ARG A C 1
ATOM 2308 O O . ARG A 1 312 ? 5.805 -24.016 12.938 1 98.12 312 ARG A O 1
ATOM 2315 N N . GLY A 1 313 ? 4.16 -22.609 13.414 1 98.31 313 GLY A N 1
ATOM 2316 C CA . GLY A 1 313 ? 4.938 -21.406 13.125 1 98.31 313 GLY A CA 1
ATOM 2317 C C . GLY A 1 313 ? 5.055 -21.125 11.641 1 98.31 313 GLY A C 1
ATOM 2318 O O . GLY A 1 313 ? 6.016 -20.484 11.195 1 98.31 313 GLY A O 1
ATOM 2319 N N . GLU A 1 314 ? 4.016 -21.562 10.859 1 98.75 314 GLU A N 1
ATOM 2320 C CA . GLU A 1 314 ? 4.078 -21.438 9.406 1 98.75 314 GLU A CA 1
ATOM 2321 C C . GLU A 1 314 ? 3.037 -20.453 8.883 1 98.75 314 GLU A C 1
ATOM 2323 O O . GLU A 1 314 ? 3.082 -20.047 7.723 1 98.75 314 GLU A O 1
ATOM 2328 N N . ALA A 1 315 ? 2.072 -20.109 9.703 1 98.88 315 ALA A N 1
ATOM 2329 C CA . ALA A 1 315 ? 1.009 -19.156 9.367 1 98.88 315 ALA A CA 1
ATOM 2330 C C . ALA A 1 315 ? 0.83 -18.125 10.477 1 98.88 315 ALA A C 1
ATOM 2332 O O . ALA A 1 315 ? 0.994 -18.422 11.656 1 98.88 315 ALA A O 1
ATOM 2333 N N . PHE A 1 316 ? 0.486 -16.984 10.102 1 98.88 316 PHE A N 1
ATOM 2334 C CA . PHE A 1 316 ? 0.375 -15.883 11.055 1 98.88 316 PHE A CA 1
ATOM 2335 C C . PHE A 1 316 ? -0.871 -15.047 10.773 1 98.88 316 PHE A C 1
ATOM 2337 O O . PHE A 1 316 ? -1.085 -14.594 9.648 1 98.88 316 PHE A O 1
ATOM 2344 N N . TYR A 1 317 ? -1.692 -14.867 11.711 1 98.62 317 TYR A N 1
ATOM 2345 C CA . TYR A 1 317 ? -2.895 -14.039 11.68 1 98.62 317 TYR A CA 1
ATOM 2346 C C . TYR A 1 317 ? -3.324 -13.664 13.094 1 98.62 317 TYR A C 1
ATOM 2348 O O . TYR A 1 317 ? -2.938 -14.312 14.062 1 98.62 317 TYR A O 1
ATOM 2356 N N . SER A 1 318 ? -4.031 -12.594 13.227 1 97.56 318 SER A N 1
ATOM 2357 C CA . SER A 1 318 ? -4.469 -12.102 14.531 1 97.56 318 SER A CA 1
ATOM 2358 C C . SER A 1 318 ? -5.605 -12.953 15.086 1 97.56 318 SER A C 1
ATOM 2360 O O . SER A 1 318 ? -6.164 -13.797 14.383 1 97.56 318 SER A O 1
ATOM 2362 N N . GLN A 1 319 ? -5.938 -12.719 16.328 1 93.62 319 GLN A N 1
ATOM 2363 C CA . GLN A 1 319 ? -7.031 -13.422 16.984 1 93.62 319 GLN A CA 1
ATOM 2364 C C . GLN A 1 319 ? -8.352 -13.18 16.266 1 93.62 319 GLN A C 1
ATOM 2366 O O . GLN A 1 319 ? -9.234 -14.039 16.25 1 93.62 319 GLN A O 1
ATOM 2371 N N . ARG A 1 320 ? -8.438 -12.086 15.555 1 91.19 320 ARG A N 1
ATOM 2372 C CA . ARG A 1 320 ? -9.672 -11.711 14.883 1 91.19 320 ARG A CA 1
ATOM 2373 C C . ARG A 1 320 ? -9.68 -12.211 13.438 1 91.19 320 ARG A C 1
ATOM 2375 O O . ARG A 1 320 ? -10.609 -11.922 12.68 1 91.19 320 ARG A O 1
ATOM 2382 N N . GLY A 1 321 ? -8.664 -12.938 13.086 1 95.19 321 GLY A N 1
ATOM 2383 C CA . GLY A 1 321 ? -8.633 -13.523 11.758 1 95.19 321 GLY A CA 1
ATOM 2384 C C . GLY A 1 321 ? -8.164 -12.555 10.688 1 95.19 321 GLY A C 1
ATOM 2385 O O . GLY A 1 321 ? -8.703 -12.531 9.578 1 95.19 321 GLY A O 1
ATOM 2386 N N . VAL A 1 322 ? -7.25 -11.68 11.055 1 97.56 322 VAL A N 1
ATOM 2387 C CA . VAL A 1 322 ? -6.656 -10.734 10.117 1 97.56 322 VAL A CA 1
ATOM 2388 C C . VAL A 1 322 ? -5.203 -11.109 9.852 1 97.56 322 VAL A C 1
ATOM 2390 O O . VAL A 1 322 ? -4.465 -11.461 10.773 1 97.56 322 VAL A O 1
ATOM 2393 N N . TYR A 1 323 ? -4.816 -11.172 8.609 1 98.56 323 TYR A N 1
ATOM 2394 C CA . TYR A 1 323 ? -3.443 -11.477 8.227 1 98.56 323 TYR A CA 1
ATOM 2395 C C . TYR A 1 323 ? -2.879 -10.383 7.324 1 98.56 323 TYR A C 1
ATOM 2397 O O . TYR A 1 323 ? -3.631 -9.594 6.746 1 98.56 323 TYR A O 1
ATOM 2405 N N . MET A 1 324 ? -1.59 -10.297 7.234 1 98.62 324 MET A N 1
ATOM 2406 C CA . MET A 1 324 ? -0.937 -9.352 6.34 1 98.62 324 MET A CA 1
ATOM 2407 C C . MET A 1 324 ? -0.76 -9.945 4.949 1 98.62 324 MET A C 1
ATOM 2409 O O . MET A 1 324 ? -0.234 -11.055 4.805 1 98.62 324 MET A O 1
ATOM 2413 N N . LEU A 1 325 ? -1.279 -9.312 3.969 1 98.69 325 LEU A N 1
ATOM 2414 C CA . LEU A 1 325 ? -0.906 -9.555 2.578 1 98.69 325 LEU A CA 1
ATOM 2415 C C . LEU A 1 325 ? 0.177 -8.578 2.131 1 98.69 325 LEU A C 1
ATOM 2417 O O . LEU A 1 325 ? 0.058 -7.371 2.348 1 98.69 325 LEU A O 1
ATOM 2421 N N . THR A 1 326 ? 1.24 -9.133 1.509 1 98.81 326 THR A N 1
ATOM 2422 C CA . THR A 1 326 ? 2.391 -8.297 1.195 1 98.81 326 THR A CA 1
ATOM 2423 C C . THR A 1 326 ? 2.826 -8.492 -0.253 1 98.81 326 THR A C 1
ATOM 2425 O O . THR A 1 326 ? 2.867 -9.625 -0.746 1 98.81 326 THR A O 1
ATOM 2428 N N . ALA A 1 327 ? 2.986 -7.383 -0.939 1 98.88 327 ALA A N 1
ATOM 2429 C CA . ALA A 1 327 ? 3.693 -7.391 -2.217 1 98.88 327 ALA A CA 1
ATOM 2430 C C . ALA A 1 327 ? 5.191 -7.176 -2.018 1 98.88 327 ALA A C 1
ATOM 2432 O O . ALA A 1 327 ? 5.605 -6.211 -1.368 1 98.88 327 ALA A O 1
ATOM 2433 N N . VAL A 1 328 ? 5.988 -8.055 -2.566 1 98.88 328 VAL A N 1
ATOM 2434 C CA . VAL A 1 328 ? 7.422 -8.031 -2.297 1 98.88 328 VAL A CA 1
ATOM 2435 C C . VAL A 1 328 ? 8.195 -7.914 -3.611 1 98.88 328 VAL A C 1
ATOM 2437 O O . VAL A 1 328 ? 7.918 -8.641 -4.566 1 98.88 328 VAL A O 1
ATOM 2440 N N . LEU A 1 329 ? 9.094 -6.996 -3.65 1 98.69 329 LEU A N 1
ATOM 2441 C CA . LEU A 1 329 ? 10.047 -6.895 -4.758 1 98.69 329 LEU A CA 1
ATOM 2442 C C . LEU A 1 329 ? 11.367 -7.562 -4.402 1 98.69 329 LEU A C 1
ATOM 2444 O O . LEU A 1 329 ? 12.125 -7.051 -3.572 1 98.69 329 LEU A O 1
ATOM 2448 N N . PHE A 1 330 ? 11.609 -8.695 -5.027 1 98.38 330 PHE A N 1
ATOM 2449 C CA . PHE A 1 330 ? 12.859 -9.438 -4.902 1 98.38 330 PHE A CA 1
ATOM 2450 C C . PHE A 1 330 ? 13.828 -9.078 -6.023 1 98.38 330 PHE A C 1
ATOM 2452 O O . PHE A 1 330 ? 13.43 -9.023 -7.191 1 98.38 330 PHE A O 1
ATOM 2459 N N . LYS A 1 331 ? 15.086 -8.883 -5.711 1 96.56 331 LYS A N 1
ATOM 2460 C CA . LYS A 1 331 ? 16.141 -8.648 -6.695 1 96.56 331 LYS A CA 1
ATOM 2461 C C . LYS A 1 331 ? 17.359 -9.531 -6.426 1 96.56 331 LYS A C 1
ATOM 2463 O O . LYS A 1 331 ? 17.797 -9.656 -5.281 1 96.56 331 LYS A O 1
ATOM 2468 N N . LYS A 1 332 ? 17.859 -10.141 -7.477 1 95.12 332 LYS A N 1
ATOM 2469 C CA . LYS A 1 332 ? 19.078 -10.93 -7.332 1 95.12 332 LYS A CA 1
ATOM 2470 C C . LYS A 1 332 ? 20.234 -10.055 -6.863 1 95.12 332 LYS A C 1
ATOM 2472 O O . LYS A 1 332 ? 20.406 -8.93 -7.34 1 95.12 332 LYS A O 1
ATOM 2477 N N . ARG A 1 333 ? 20.922 -10.586 -5.938 1 90.62 333 ARG A N 1
ATOM 2478 C CA . ARG A 1 333 ? 22.141 -9.914 -5.473 1 90.62 333 ARG A CA 1
ATOM 2479 C C . ARG A 1 333 ? 23.234 -9.945 -6.535 1 90.62 333 ARG A C 1
ATOM 2481 O O . ARG A 1 333 ? 23.406 -10.953 -7.215 1 90.62 333 ARG A O 1
ATOM 2488 N N . GLN A 1 334 ? 23.656 -8.773 -6.844 1 79.81 334 GLN A N 1
ATOM 2489 C CA . GLN A 1 334 ? 24.766 -8.703 -7.801 1 79.81 334 GLN A CA 1
ATOM 2490 C C . GLN A 1 334 ? 26.109 -8.75 -7.094 1 79.81 334 GLN A C 1
ATOM 2492 O O . GLN A 1 334 ? 26.344 -7.992 -6.152 1 79.81 334 GLN A O 1
ATOM 2497 N N . PRO A 1 335 ? 26.906 -9.789 -7.52 1 72.88 335 PRO A N 1
ATOM 2498 C CA . PRO A 1 335 ? 28.234 -9.859 -6.922 1 72.88 335 PRO A CA 1
ATOM 2499 C C . PRO A 1 335 ? 29.016 -8.555 -7.07 1 72.88 335 PRO A C 1
ATOM 2501 O O . PRO A 1 335 ? 28.984 -7.926 -8.125 1 72.88 335 PRO A O 1
ATOM 2504 N N . GLY A 1 336 ? 29.594 -7.973 -6.047 1 66.44 336 GLY A N 1
ATOM 2505 C CA . GLY A 1 336 ? 30.469 -6.805 -6.094 1 66.44 336 GLY A CA 1
ATOM 2506 C C . GLY A 1 336 ? 29.719 -5.5 -5.887 1 66.44 336 GLY A C 1
ATOM 2507 O O . GLY A 1 336 ? 30.328 -4.434 -5.816 1 66.44 336 GLY A O 1
ATOM 2508 N N . ALA A 1 337 ? 28.422 -5.617 -6.207 1 61.5 337 ALA A N 1
ATOM 2509 C CA . ALA A 1 337 ? 27.656 -4.371 -6.07 1 61.5 337 ALA A CA 1
ATOM 2510 C C . ALA A 1 337 ? 27.703 -3.867 -4.629 1 61.5 337 ALA A C 1
ATOM 2512 O O . ALA A 1 337 ? 27.797 -4.66 -3.689 1 61.5 337 ALA A O 1
ATOM 2513 N N . ALA A 1 338 ? 28.062 -2.602 -4.531 1 57.5 338 ALA A N 1
ATOM 2514 C CA . ALA A 1 338 ? 27.922 -1.94 -3.234 1 57.5 338 ALA A CA 1
ATOM 2515 C C . ALA A 1 338 ? 26.734 -2.486 -2.457 1 57.5 338 ALA A C 1
ATOM 2517 O O . ALA A 1 338 ? 25.828 -3.098 -3.037 1 57.5 338 ALA A O 1
ATOM 2518 N N . GLU A 1 339 ? 26.781 -2.475 -1.11 1 63.69 339 GLU A N 1
ATOM 2519 C CA . GLU A 1 339 ? 25.844 -3.012 -0.132 1 63.69 339 GLU A CA 1
ATOM 2520 C C . GLU A 1 339 ? 24.406 -2.754 -0.554 1 63.69 339 GLU A C 1
ATOM 2522 O O . GLU A 1 339 ? 23.938 -1.609 -0.544 1 63.69 339 GLU A O 1
ATOM 2527 N N . GLN A 1 340 ? 23.875 -3.693 -1.373 1 74.69 340 GLN A N 1
ATOM 2528 C CA . GLN A 1 340 ? 22.453 -3.664 -1.729 1 74.69 340 GLN A CA 1
ATOM 2529 C C . GLN A 1 340 ? 21.578 -3.77 -0.487 1 74.69 340 GLN A C 1
ATOM 2531 O O . GLN A 1 340 ? 21.828 -4.602 0.388 1 74.69 340 GLN A O 1
ATOM 2536 N N . ALA A 1 341 ? 20.75 -2.787 -0.384 1 79.94 341 ALA A N 1
ATOM 2537 C CA . ALA A 1 341 ? 19.797 -2.838 0.725 1 79.94 341 ALA A CA 1
ATOM 2538 C C . ALA A 1 341 ? 18.953 -4.109 0.667 1 79.94 341 ALA A C 1
ATOM 2540 O O . ALA A 1 341 ? 18.594 -4.574 -0.417 1 79.94 341 ALA A O 1
ATOM 2541 N N . ASP A 1 342 ? 18.875 -4.871 1.756 1 94.94 342 ASP A N 1
ATOM 2542 C CA . ASP A 1 342 ? 18.094 -6.094 1.916 1 94.94 342 ASP A CA 1
ATOM 2543 C C . ASP A 1 342 ? 17.141 -5.984 3.098 1 94.94 342 ASP A C 1
ATOM 2545 O O . ASP A 1 342 ? 17.562 -6.035 4.254 1 94.94 342 ASP A O 1
ATOM 2549 N N . LEU A 1 343 ? 15.859 -5.883 2.73 1 97.75 343 LEU A N 1
ATOM 2550 C CA . LEU A 1 343 ? 14.836 -5.672 3.746 1 97.75 343 LEU A CA 1
ATOM 2551 C C . LEU A 1 343 ? 14.242 -7 4.203 1 97.75 343 LEU A C 1
ATOM 2553 O O . LEU A 1 343 ? 13.133 -7.039 4.734 1 97.75 343 LEU A O 1
ATOM 2557 N N . THR A 1 344 ? 14.922 -8.109 4.02 1 97.69 344 THR A N 1
ATOM 2558 C CA . THR A 1 344 ? 14.391 -9.43 4.324 1 97.69 344 THR A CA 1
ATOM 2559 C C . THR A 1 344 ? 14 -9.531 5.793 1 97.69 344 THR A C 1
ATOM 2561 O O . THR A 1 344 ? 12.922 -10.031 6.121 1 97.69 344 THR A O 1
ATOM 2564 N N . ASP A 1 345 ? 14.836 -9.062 6.68 1 97.38 345 ASP A N 1
ATOM 2565 C CA . ASP A 1 345 ? 14.555 -9.164 8.109 1 97.38 345 ASP A CA 1
ATOM 2566 C C . ASP A 1 345 ? 13.359 -8.297 8.492 1 97.38 345 ASP A C 1
ATOM 2568 O O . ASP A 1 345 ? 12.508 -8.719 9.289 1 97.38 345 ASP A O 1
ATOM 2572 N N . GLU A 1 346 ? 13.281 -7.055 7.996 1 98.12 346 GLU A N 1
ATOM 2573 C CA . GLU A 1 346 ? 12.141 -6.18 8.242 1 98.12 346 GLU A CA 1
ATOM 2574 C C . GLU A 1 346 ? 10.836 -6.812 7.746 1 98.12 346 GLU A C 1
ATOM 2576 O O . GLU A 1 346 ? 9.828 -6.801 8.453 1 98.12 346 GLU A O 1
ATOM 2581 N N . LEU A 1 347 ? 10.898 -7.359 6.527 1 98.62 347 LEU A N 1
ATOM 2582 C CA . LEU A 1 347 ? 9.727 -7.996 5.941 1 98.62 347 LEU A CA 1
ATOM 2583 C C . LEU A 1 347 ? 9.273 -9.188 6.785 1 98.62 347 LEU A C 1
ATOM 2585 O O . LEU A 1 347 ? 8.078 -9.367 7.02 1 98.62 347 LEU A O 1
ATOM 2589 N N . LEU A 1 348 ? 10.211 -10 7.211 1 98.62 348 LEU A N 1
ATOM 2590 C CA . LEU A 1 348 ? 9.875 -11.156 8.031 1 98.62 348 LEU A CA 1
ATOM 2591 C C . LEU A 1 348 ? 9.133 -10.734 9.297 1 98.62 348 LEU A C 1
ATOM 2593 O O . LEU A 1 348 ? 8.125 -11.352 9.664 1 98.62 348 LEU A O 1
ATOM 2597 N N . ARG A 1 349 ? 9.586 -9.711 9.945 1 98.5 349 ARG A N 1
ATOM 2598 C CA . ARG A 1 349 ? 8.938 -9.219 11.156 1 98.5 349 ARG A CA 1
ATOM 2599 C C . ARG A 1 349 ? 7.516 -8.758 10.867 1 98.5 349 ARG A C 1
ATOM 2601 O O . ARG A 1 349 ? 6.602 -9.031 11.648 1 98.5 349 ARG A O 1
ATOM 2608 N N . VAL A 1 350 ? 7.32 -8.086 9.742 1 98.44 350 VAL A N 1
ATOM 2609 C CA . VAL A 1 350 ? 6.004 -7.57 9.383 1 98.44 350 VAL A C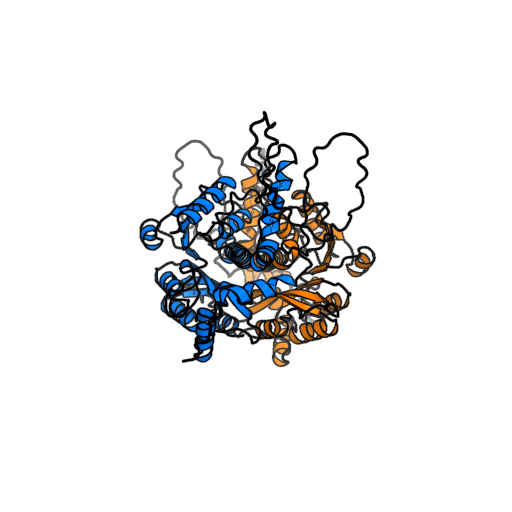A 1
ATOM 2610 C C . VAL A 1 350 ? 5.062 -8.734 9.078 1 98.44 350 VAL A C 1
ATOM 2612 O O . VAL A 1 350 ? 3.914 -8.742 9.531 1 98.44 350 VAL A O 1
ATOM 2615 N N . LEU A 1 351 ? 5.547 -9.734 8.383 1 98.62 351 LEU A N 1
ATOM 2616 C CA . LEU A 1 351 ? 4.727 -10.859 7.949 1 98.62 351 LEU A CA 1
ATOM 2617 C C . LEU A 1 351 ? 4.336 -11.734 9.141 1 98.62 351 LEU A C 1
ATOM 2619 O O . LEU A 1 351 ? 3.326 -12.438 9.094 1 98.62 351 LEU A O 1
ATOM 2623 N N . THR A 1 352 ? 5.121 -11.695 10.211 1 98.62 352 THR A N 1
ATOM 2624 C CA . THR A 1 352 ? 4.895 -12.648 11.297 1 98.62 352 THR A CA 1
ATOM 2625 C C . THR A 1 352 ? 4.34 -11.938 12.531 1 98.62 352 THR A C 1
ATOM 2627 O O . THR A 1 352 ? 4.234 -12.539 13.602 1 98.62 352 THR A O 1
ATOM 2630 N N . VAL A 1 353 ? 3.969 -10.727 12.391 1 98 353 VAL A N 1
ATOM 2631 C CA . VAL A 1 353 ? 3.721 -9.875 13.547 1 98 353 VAL A CA 1
ATOM 2632 C C . VAL A 1 353 ? 2.346 -10.18 14.133 1 98 353 VAL A C 1
ATOM 2634 O O . VAL A 1 353 ? 2.104 -9.953 15.32 1 98 353 VAL A O 1
ATOM 2637 N N . LEU A 1 354 ? 1.444 -10.703 13.344 1 97.06 354 LEU A N 1
ATOM 2638 C CA . LEU A 1 354 ? 0.078 -10.906 13.812 1 97.06 354 LEU A CA 1
ATOM 2639 C C . LEU A 1 354 ? -0.137 -12.352 14.242 1 97.06 354 LEU A C 1
ATOM 2641 O O . LEU A 1 354 ? 0.083 -13.281 13.461 1 97.06 354 LEU A O 1
ATOM 2645 N N . MET B 1 1 ? 45.469 44.562 18.547 1 24.47 1 MET B N 1
ATOM 2646 C CA . MET B 1 1 ? 44.25 44.875 17.844 1 24.47 1 MET B CA 1
ATOM 2647 C C . MET B 1 1 ? 44.125 44.031 16.578 1 24.47 1 MET B C 1
ATOM 2649 O O . MET B 1 1 ? 44.562 44.438 15.508 1 24.47 1 MET B O 1
ATOM 2653 N N . MET B 1 2 ? 44.406 42.719 16.625 1 26.52 2 MET B N 1
ATOM 2654 C CA . MET B 1 2 ? 44.719 41.75 15.594 1 26.52 2 MET B CA 1
ATOM 2655 C C . MET B 1 2 ? 43.5 41.5 14.695 1 26.52 2 MET B C 1
ATOM 2657 O O . MET B 1 2 ? 42.406 41.281 15.18 1 26.52 2 MET B O 1
ATOM 2661 N N . HIS B 1 3 ? 43.469 42.094 13.461 1 26.7 3 HIS B N 1
ATOM 2662 C CA . HIS B 1 3 ? 42.5 42.188 12.375 1 26.7 3 HIS B CA 1
ATOM 2663 C C . HIS B 1 3 ? 42.188 40.781 11.82 1 26.7 3 HIS B C 1
ATOM 2665 O O . HIS B 1 3 ? 43 40.188 11.125 1 26.7 3 HIS B O 1
ATOM 2671 N N . VAL B 1 4 ? 41.562 39.906 12.578 1 27.92 4 VAL B N 1
ATOM 2672 C CA . VAL B 1 4 ? 41.188 38.531 12.156 1 27.92 4 VAL B CA 1
ATOM 2673 C C . VAL B 1 4 ? 40.344 38.625 10.891 1 27.92 4 VAL B C 1
ATOM 2675 O O . VAL B 1 4 ? 39.281 39.219 10.898 1 27.92 4 VAL B O 1
ATOM 2678 N N . ARG B 1 5 ? 41.031 38.656 9.688 1 25.59 5 ARG B N 1
ATOM 2679 C CA . ARG B 1 5 ? 40.438 38.656 8.352 1 25.59 5 ARG B CA 1
ATOM 2680 C C . ARG B 1 5 ? 39.406 37.531 8.227 1 25.59 5 ARG B C 1
ATOM 2682 O O . ARG B 1 5 ? 39.75 36.344 8.438 1 25.59 5 ARG B O 1
ATOM 2689 N N . THR B 1 6 ? 38.156 37.781 8.57 1 26.52 6 THR B N 1
ATOM 2690 C CA . THR B 1 6 ? 36.906 37 8.539 1 26.52 6 THR B CA 1
ATOM 2691 C C . THR B 1 6 ? 36.688 36.406 7.148 1 26.52 6 THR B C 1
ATOM 2693 O O . THR B 1 6 ? 36.469 37.156 6.184 1 26.52 6 THR B O 1
ATOM 2696 N N . VAL B 1 7 ? 37.625 35.469 6.75 1 26.47 7 VAL B N 1
ATOM 2697 C CA . VAL B 1 7 ? 37.5 34.844 5.434 1 26.47 7 VAL B CA 1
ATOM 2698 C C . VAL B 1 7 ? 36.062 34.375 5.211 1 26.47 7 VAL B C 1
ATOM 2700 O O . VAL B 1 7 ? 35.438 33.844 6.125 1 26.47 7 VAL B O 1
ATOM 2703 N N . SER B 1 8 ? 35.375 35 4.258 1 26.22 8 SER B N 1
ATOM 2704 C CA . SER B 1 8 ? 33.969 34.875 3.889 1 26.22 8 SER B CA 1
ATOM 2705 C C . SER B 1 8 ? 33.594 33.438 3.566 1 26.22 8 SER B C 1
ATOM 2707 O O . SER B 1 8 ? 34.406 32.688 3.018 1 26.22 8 SER B O 1
ATOM 2709 N N . PRO B 1 9 ? 32.594 32.844 4.355 1 24.28 9 PRO B N 1
ATOM 2710 C CA . PRO B 1 9 ? 32.125 31.469 4.363 1 24.28 9 PRO B CA 1
ATOM 2711 C C . PRO B 1 9 ? 31.828 30.938 2.963 1 24.28 9 PRO B C 1
ATOM 2713 O O . PRO B 1 9 ? 31.516 29.75 2.799 1 24.28 9 PRO B O 1
ATOM 2716 N N . ILE B 1 10 ? 31.75 31.797 1.891 1 26.75 10 ILE B N 1
ATOM 2717 C CA . ILE B 1 10 ? 31.344 31.328 0.567 1 26.75 10 ILE B CA 1
ATOM 2718 C C . ILE B 1 10 ? 32.375 30.344 0.024 1 26.75 10 ILE B C 1
ATOM 2720 O O . ILE B 1 10 ? 32.031 29.391 -0.679 1 26.75 10 ILE B O 1
ATOM 2724 N N . GLN B 1 11 ? 33.688 30.578 0.267 1 24.17 11 GLN B N 1
ATOM 2725 C CA . GLN B 1 11 ? 34.781 29.859 -0.412 1 24.17 11 GLN B CA 1
ATOM 2726 C C . GLN B 1 11 ? 34.812 28.406 0.021 1 24.17 11 GLN B C 1
ATOM 2728 O O . GLN B 1 11 ? 35.438 27.578 -0.638 1 24.17 11 GLN B O 1
ATOM 2733 N N . GLN B 1 12 ? 34.438 28.172 1.277 1 24.78 12 GLN B N 1
ATOM 2734 C CA . GLN B 1 12 ? 34.688 26.812 1.724 1 24.78 12 GLN B CA 1
ATOM 2735 C C . GLN B 1 12 ? 33.781 25.828 1.011 1 24.78 12 GLN B C 1
ATOM 2737 O O . GLN B 1 12 ? 34.031 24.625 1.012 1 24.78 12 GLN B O 1
ATOM 2742 N N . GLY B 1 13 ? 32.594 26.297 0.578 1 23.34 13 GLY B N 1
ATOM 2743 C CA . GLY B 1 13 ? 31.641 25.375 -0.025 1 23.34 13 GLY B CA 1
ATOM 2744 C C . GLY B 1 13 ? 32.156 24.766 -1.322 1 23.34 13 GLY B C 1
ATOM 2745 O O . GLY B 1 13 ? 31.75 23.656 -1.697 1 23.34 13 GLY B O 1
ATOM 2746 N N . VAL B 1 14 ? 33 25.562 -2.066 1 25.62 14 VAL B N 1
ATOM 2747 C CA . VAL B 1 14 ? 33.438 25.109 -3.381 1 25.62 14 VAL B CA 1
ATOM 2748 C C . VAL B 1 14 ? 34.406 23.938 -3.225 1 25.62 14 VAL B C 1
ATOM 2750 O O . VAL B 1 14 ? 34.562 23.125 -4.133 1 25.62 14 VAL B O 1
ATOM 2753 N N . ALA B 1 15 ? 35.188 23.953 -2.189 1 25.06 15 ALA B N 1
ATOM 2754 C CA . ALA B 1 15 ? 36.281 23 -2.152 1 25.06 15 ALA B CA 1
ATOM 2755 C C . ALA B 1 15 ? 35.781 21.562 -2.006 1 25.06 15 ALA B C 1
ATOM 2757 O O . ALA B 1 15 ? 36.406 20.625 -2.463 1 25.06 15 ALA B O 1
ATOM 2758 N N . ALA B 1 16 ? 34.688 21.422 -1.218 1 25.27 16 ALA B N 1
ATOM 2759 C CA . ALA B 1 16 ? 34.312 20.031 -1.025 1 25.27 16 ALA B CA 1
ATOM 2760 C C . ALA B 1 16 ? 33.75 19.438 -2.311 1 25.27 16 ALA B C 1
ATOM 2762 O O . ALA B 1 16 ? 33.625 18.219 -2.438 1 25.27 16 ALA B O 1
ATOM 2763 N N . ALA B 1 17 ? 33.281 20.25 -3.285 1 25.48 17 ALA B N 1
ATOM 2764 C CA . ALA B 1 17 ? 32.719 19.781 -4.547 1 25.48 17 ALA B CA 1
ATOM 2765 C C . ALA B 1 17 ? 33.812 19.141 -5.418 1 25.48 17 ALA B C 1
ATOM 2767 O O . ALA B 1 17 ? 33.5 18.484 -6.422 1 25.48 17 ALA B O 1
ATOM 2768 N N . ARG B 1 18 ? 35.094 19.469 -5.262 1 25.98 18 ARG B N 1
ATOM 2769 C CA . ARG B 1 18 ? 36.094 19.078 -6.238 1 25.98 18 ARG B CA 1
ATOM 2770 C C . ARG B 1 18 ? 36.281 17.578 -6.27 1 25.98 18 ARG B C 1
ATOM 2772 O O . ARG B 1 18 ? 36.719 17.016 -7.285 1 25.98 18 ARG B O 1
ATOM 2779 N N . HIS B 1 19 ? 36.344 16.953 -5.086 1 25.67 19 HIS B N 1
ATOM 2780 C CA . HIS B 1 19 ? 36.875 15.602 -5.23 1 25.67 19 HIS B CA 1
ATOM 2781 C C . HIS B 1 19 ? 35.844 14.648 -5.824 1 25.67 19 HIS B C 1
ATOM 2783 O O . HIS B 1 19 ? 36.125 13.461 -6.02 1 25.67 19 HIS B O 1
ATOM 2789 N N . ASN B 1 20 ? 34.531 14.984 -5.617 1 24.95 20 ASN B N 1
ATOM 2790 C CA . ASN B 1 20 ? 33.75 13.828 -6.027 1 24.95 20 ASN B CA 1
ATOM 2791 C C . ASN B 1 20 ? 33.625 13.742 -7.547 1 24.95 20 ASN B C 1
ATOM 2793 O O . ASN B 1 20 ? 33.031 14.617 -8.172 1 24.95 20 ASN B O 1
ATOM 2797 N N . SER B 1 21 ? 34.625 13.125 -8.281 1 25.7 21 SER B N 1
ATOM 2798 C CA . SER B 1 21 ? 34.969 12.906 -9.68 1 25.7 21 SER B CA 1
ATOM 2799 C C . SER B 1 21 ? 33.75 12.445 -10.484 1 25.7 21 SER B C 1
ATOM 2801 O O . SER B 1 21 ? 33.75 12.562 -11.719 1 25.7 21 SER B O 1
ATOM 2803 N N . ASN B 1 22 ? 32.969 11.617 -9.938 1 24.78 22 ASN B N 1
ATOM 2804 C CA . ASN B 1 22 ? 32.219 10.82 -10.891 1 24.78 22 ASN B CA 1
ATOM 2805 C C . ASN B 1 22 ? 31.016 11.602 -11.461 1 24.78 22 ASN B C 1
ATOM 2807 O O . ASN B 1 22 ? 29.875 11.305 -11.148 1 24.78 22 ASN B O 1
ATOM 2811 N N . LEU B 1 23 ? 31.062 12.906 -11.523 1 23.67 23 LEU B N 1
ATOM 2812 C CA . LEU B 1 23 ? 29.969 13.688 -12.094 1 23.67 23 LEU B CA 1
ATOM 2813 C C . LEU B 1 23 ? 29.859 13.445 -13.594 1 23.67 23 LEU B C 1
ATOM 2815 O O . LEU B 1 23 ? 30.812 13.672 -14.336 1 23.67 23 LEU B O 1
ATOM 2819 N N . LYS B 1 24 ? 29.141 12.344 -13.969 1 23.09 24 LYS B N 1
ATOM 2820 C CA . LYS B 1 24 ? 29.016 12.109 -15.406 1 23.09 24 LYS B CA 1
ATOM 2821 C C . LYS B 1 24 ? 28.094 13.141 -16.062 1 23.09 24 LYS B C 1
ATOM 2823 O O . LYS B 1 24 ? 26.984 13.398 -15.57 1 23.09 24 LYS B O 1
ATOM 2828 N N . LEU B 1 25 ? 28.594 14.086 -16.688 1 23.17 25 LEU B N 1
ATOM 2829 C CA . LEU B 1 25 ? 27.938 15.078 -17.516 1 23.17 25 LEU B CA 1
ATOM 2830 C C . LEU B 1 25 ? 27.297 14.43 -18.734 1 23.17 25 LEU B C 1
ATOM 2832 O O . LEU B 1 25 ? 27.969 13.719 -19.5 1 23.17 25 LEU B O 1
ATOM 2836 N N . VAL B 1 26 ? 26.047 13.969 -18.672 1 22.92 26 VAL B N 1
ATOM 2837 C CA . VAL B 1 26 ? 25.438 13.422 -19.875 1 22.92 26 VAL B CA 1
ATOM 2838 C C . VAL B 1 26 ? 24.875 14.555 -20.734 1 22.92 26 VAL B C 1
ATOM 2840 O O . VAL B 1 26 ? 24.156 15.422 -20.25 1 22.92 26 VAL B O 1
ATOM 2843 N N . THR B 1 27 ? 25.562 15.023 -21.688 1 22.77 27 THR B N 1
ATOM 2844 C CA . THR B 1 27 ? 25.156 16.031 -22.672 1 22.77 27 THR B CA 1
ATOM 2845 C C . THR B 1 27 ? 24.25 15.414 -23.734 1 22.77 27 THR B C 1
ATOM 2847 O O . THR B 1 27 ? 24.578 14.375 -24.312 1 22.77 27 THR B O 1
ATOM 2850 N N . CYS B 1 28 ? 22.922 15.555 -23.594 1 21.47 28 CYS B N 1
ATOM 2851 C CA . CYS B 1 28 ? 22 15.062 -24.625 1 21.47 28 CYS B CA 1
ATOM 2852 C C . CYS B 1 28 ? 21.906 16.031 -25.781 1 21.47 28 CYS B C 1
ATOM 2854 O O . CYS B 1 28 ? 21.562 17.203 -25.609 1 21.47 28 CYS B O 1
ATOM 2856 N N . ALA B 1 29 ? 22.75 15.93 -26.797 1 23.19 29 ALA B N 1
ATOM 2857 C CA . ALA B 1 29 ? 22.719 16.734 -28.016 1 23.19 29 ALA B CA 1
ATOM 2858 C C . ALA B 1 29 ? 21.562 16.312 -28.922 1 23.19 29 ALA B C 1
ATOM 2860 O O . ALA B 1 29 ? 21.422 15.133 -29.266 1 23.19 29 ALA B O 1
ATOM 2861 N N . ALA B 1 30 ? 20.422 17.016 -28.859 1 22.53 30 ALA B N 1
ATOM 2862 C CA . ALA B 1 30 ? 19.297 16.812 -29.781 1 22.53 30 ALA B CA 1
ATOM 2863 C C . ALA B 1 30 ? 19.688 17.203 -31.203 1 22.53 30 ALA B C 1
ATOM 2865 O O . ALA B 1 30 ? 19.938 18.391 -31.484 1 22.53 30 ALA B O 1
ATOM 2866 N N . SER B 1 31 ? 20.453 16.312 -31.891 1 24.16 31 SER B N 1
ATOM 2867 C CA . SER B 1 31 ? 20.766 16.609 -33.281 1 24.16 31 SER B CA 1
ATOM 2868 C C . SER B 1 31 ? 19.516 16.531 -34.156 1 24.16 31 SER B C 1
ATOM 2870 O O . SER B 1 31 ? 18.641 15.695 -33.938 1 24.16 31 SER B O 1
ATOM 2872 N N . SER B 1 32 ? 19.203 17.531 -34.906 1 24.66 32 SER B N 1
ATOM 2873 C CA . SER B 1 32 ? 18.219 17.625 -35.969 1 24.66 32 SER B CA 1
ATOM 2874 C C . SER B 1 32 ? 18.359 16.484 -36.969 1 24.66 32 SER B C 1
ATOM 2876 O O . SER B 1 32 ? 19.469 16.094 -37.312 1 24.66 32 SER B O 1
ATOM 2878 N N . PRO B 1 33 ? 17.281 15.711 -37.188 1 25.41 33 PRO B N 1
ATOM 2879 C CA . PRO B 1 33 ? 17.234 14.508 -38 1 25.41 33 PRO B CA 1
ATOM 2880 C C . PRO B 1 33 ? 17.719 14.758 -39.438 1 25.41 33 PRO B C 1
ATOM 2882 O O . PRO B 1 33 ? 17.047 15.438 -40.219 1 25.41 33 PRO B O 1
ATOM 2885 N N . SER B 1 34 ? 18.922 15.297 -39.688 1 25.12 34 SER B N 1
ATOM 2886 C CA . SER B 1 34 ? 19.141 15.195 -41.125 1 25.12 34 SER B CA 1
ATOM 2887 C C . SER B 1 34 ? 18.984 13.758 -41.625 1 25.12 34 SER B C 1
ATOM 2889 O O . SER B 1 34 ? 19.078 12.82 -40.812 1 25.12 34 SER B O 1
ATOM 2891 N N . SER B 1 35 ? 18.875 13.469 -42.969 1 27.27 35 SER B N 1
ATOM 2892 C CA . SER B 1 35 ? 18.531 12.289 -43.781 1 27.27 35 SER B CA 1
ATOM 2893 C C . SER B 1 35 ? 19.391 11.094 -43.375 1 27.27 35 SER B C 1
ATOM 2895 O O . SER B 1 35 ? 18.922 9.961 -43.344 1 27.27 35 SER B O 1
ATOM 2897 N N . SER B 1 36 ? 20.75 11.219 -43.688 1 24.8 36 SER B N 1
ATOM 2898 C CA . SER B 1 36 ? 21.547 10.055 -44.062 1 24.8 36 SER B CA 1
ATOM 2899 C C . SER B 1 36 ? 21.812 9.164 -42.844 1 24.8 36 SER B C 1
ATOM 2901 O O . SER B 1 36 ? 21.625 9.586 -41.719 1 24.8 36 SER B O 1
ATOM 2903 N N . GLY B 1 37 ? 22.375 7.898 -43.094 1 27.12 37 GLY B N 1
ATOM 2904 C CA . GLY B 1 37 ? 22.703 6.691 -42.344 1 27.12 37 GLY B CA 1
ATOM 2905 C C . GLY B 1 37 ? 23.609 6.949 -41.156 1 27.12 37 GLY B C 1
ATOM 2906 O O . GLY B 1 37 ? 24.828 6.766 -41.25 1 27.12 37 GLY B O 1
ATOM 2907 N N . GLY B 1 38 ? 23.328 8.078 -40.406 1 24.44 38 GLY B N 1
ATOM 2908 C CA . GLY B 1 38 ? 24.375 8.602 -39.531 1 24.44 38 GLY B CA 1
ATOM 2909 C C . GLY B 1 38 ? 24.828 7.602 -38.5 1 24.44 38 GLY B C 1
ATOM 2910 O O . GLY B 1 38 ? 24.016 7 -37.781 1 24.44 38 GLY B O 1
ATOM 2911 N N . SER B 1 39 ? 25.906 6.844 -38.875 1 22.91 39 SER B N 1
ATOM 2912 C CA . SER B 1 39 ? 26.625 5.859 -38.062 1 22.91 39 SER B CA 1
ATOM 2913 C C . SER B 1 39 ? 26.953 6.406 -36.688 1 22.91 39 SER B C 1
ATOM 2915 O O . SER B 1 39 ? 27.391 7.555 -36.562 1 22.91 39 SER B O 1
ATOM 2917 N N . PHE B 1 40 ? 26.141 6.02 -35.688 1 22.36 40 PHE B N 1
ATOM 2918 C CA . PHE B 1 40 ? 26.266 6.391 -34.281 1 22.36 40 PHE B CA 1
ATOM 2919 C C . PHE B 1 40 ? 27.688 6.117 -33.781 1 22.36 40 PHE B C 1
ATOM 2921 O O . PHE B 1 40 ? 28.141 4.973 -33.781 1 22.36 40 PHE B O 1
ATOM 2928 N N . SER B 1 41 ? 28.578 7.023 -34.219 1 21.88 41 SER B N 1
ATOM 2929 C CA . SER B 1 41 ? 30 6.918 -33.906 1 21.88 41 SER B CA 1
ATOM 2930 C C . SER B 1 41 ? 30.203 6.652 -32.406 1 21.88 41 SER B C 1
ATOM 2932 O O . SER B 1 41 ? 29.312 6.926 -31.594 1 21.88 41 SER B O 1
ATOM 2934 N N . SER B 1 42 ? 31.328 5.969 -32.094 1 22.28 42 SER B N 1
ATOM 2935 C CA . SER B 1 42 ? 31.922 5.359 -30.922 1 22.28 42 SER B CA 1
ATOM 2936 C C . SER B 1 42 ? 32.062 6.371 -29.797 1 22.28 42 SER B C 1
ATOM 2938 O O . SER B 1 42 ? 32.344 7.547 -30.031 1 22.28 42 SER B O 1
ATOM 2940 N N . PHE B 1 43 ? 31.281 6.211 -28.766 1 22.81 43 PHE B N 1
ATOM 2941 C CA . PHE B 1 43 ? 31.234 6.965 -27.516 1 22.81 43 PHE B CA 1
ATOM 2942 C C . PHE B 1 43 ? 32.594 7.051 -26.875 1 22.81 43 PHE B C 1
ATOM 2944 O O . PHE B 1 43 ? 33.188 6.031 -26.484 1 22.81 43 PHE B O 1
ATOM 2951 N N . GLU B 1 44 ? 33.5 7.777 -27.578 1 24.33 44 GLU B N 1
ATOM 2952 C CA . GLU B 1 44 ? 34.812 7.816 -26.938 1 24.33 44 GLU B CA 1
ATOM 2953 C C . GLU B 1 44 ? 34.75 8.531 -25.594 1 24.33 44 GLU B C 1
ATOM 2955 O O . GLU B 1 44 ? 34.156 9.602 -25.469 1 24.33 44 GLU B O 1
ATOM 2960 N N . PRO B 1 45 ? 35 7.82 -24.469 1 23.88 45 PRO B N 1
ATOM 2961 C CA . PRO B 1 45 ? 35.094 8.359 -23.109 1 23.88 45 PRO B CA 1
ATOM 2962 C C . PRO B 1 45 ? 35.938 9.602 -23 1 23.88 45 PRO B C 1
ATOM 2964 O O . PRO B 1 45 ? 37.094 9.609 -23.5 1 23.88 45 PRO B O 1
ATOM 2967 N N . ILE B 1 46 ? 35.344 10.734 -23.297 1 25.14 46 ILE B N 1
ATOM 2968 C CA . ILE B 1 46 ? 36.125 11.961 -23.328 1 25.14 46 ILE B CA 1
ATOM 2969 C C . ILE B 1 46 ? 36.875 12.148 -22.016 1 25.14 46 ILE B C 1
ATOM 2971 O O . ILE B 1 46 ? 36.25 12.07 -20.938 1 25.14 46 ILE B O 1
ATOM 2975 N N . SER B 1 47 ? 38.156 11.805 -22 1 24.27 47 SER B N 1
ATOM 2976 C CA . SER B 1 47 ? 39.094 11.922 -20.891 1 24.27 47 SER B CA 1
ATOM 2977 C C . SER B 1 47 ? 38.969 13.266 -20.188 1 24.27 47 SER B C 1
ATOM 2979 O O . SER B 1 47 ? 38.562 13.32 -19.031 1 24.27 47 SER B O 1
ATOM 2981 N N . SER B 1 48 ? 40.094 14.055 -20.031 1 24.17 48 SER B N 1
ATOM 2982 C CA . SER B 1 48 ? 40.469 15.156 -19.156 1 24.17 48 SER B CA 1
ATOM 2983 C C . SER B 1 48 ? 39.844 16.469 -19.625 1 24.17 48 SER B C 1
ATOM 2985 O O . SER B 1 48 ? 40.188 16.984 -20.688 1 24.17 48 SER B O 1
ATOM 2987 N N . PRO B 1 49 ? 38.562 16.688 -19.266 1 24.69 49 PRO B N 1
ATOM 2988 C CA . PRO B 1 49 ? 37.906 17.828 -19.906 1 24.69 49 PRO B CA 1
ATOM 2989 C C . PRO B 1 49 ? 38.625 19.141 -19.625 1 24.69 49 PRO B C 1
ATOM 2991 O O . PRO B 1 49 ? 38.812 19.5 -18.453 1 24.69 49 PRO B O 1
ATOM 2994 N N . THR B 1 50 ? 39.719 19.375 -20.344 1 23.44 50 THR B N 1
ATOM 2995 C CA . THR B 1 50 ? 40.438 20.641 -20.188 1 23.44 50 THR B CA 1
ATOM 2996 C C . THR B 1 50 ? 39.469 21.812 -20.344 1 23.44 50 THR B C 1
ATOM 2998 O O . THR B 1 50 ? 38.75 21.906 -21.344 1 23.44 50 THR B O 1
ATOM 3001 N N . LEU B 1 51 ? 39.031 22.344 -19.188 1 24 51 LEU B N 1
ATOM 3002 C CA . LEU B 1 51 ? 38.188 23.547 -19.094 1 24 51 LEU B CA 1
ATOM 3003 C C . LEU B 1 51 ? 38.812 24.703 -19.891 1 24 51 LEU B C 1
ATOM 3005 O O . LEU B 1 51 ? 39.875 25.203 -19.516 1 24 51 LEU B O 1
ATOM 3009 N N . THR B 1 52 ? 38.969 24.531 -21.25 1 23.62 52 THR B N 1
ATOM 3010 C CA . THR B 1 52 ? 39.531 25.672 -21.953 1 23.62 52 THR B CA 1
ATOM 3011 C C . THR B 1 52 ? 38.656 26.906 -21.812 1 23.62 52 THR B C 1
ATOM 3013 O O . THR B 1 52 ? 37.469 26.859 -22.203 1 23.62 52 THR B O 1
ATOM 3016 N N . VAL B 1 53 ? 38.906 27.688 -20.781 1 22.98 53 VAL B N 1
ATOM 3017 C CA . VAL B 1 53 ? 38.312 29 -20.578 1 22.98 53 VAL B CA 1
ATOM 3018 C C . VAL B 1 53 ? 38.531 29.875 -21.828 1 22.98 53 VAL B C 1
ATOM 3020 O O . VAL B 1 53 ? 39.688 30.094 -22.234 1 22.98 53 VAL B O 1
ATOM 3023 N N . PRO B 1 54 ? 37.5 29.797 -22.75 1 23.64 54 PRO B N 1
ATOM 3024 C CA . PRO B 1 54 ? 37.75 30.594 -23.953 1 23.64 54 PRO B CA 1
ATOM 3025 C C . PRO B 1 54 ? 38.125 32.062 -23.625 1 23.64 54 PRO B C 1
ATOM 3027 O O . PRO B 1 54 ? 37.562 32.625 -22.672 1 23.64 54 PRO B O 1
ATOM 3030 N N . GLU B 1 55 ? 39.344 32.406 -23.828 1 24.3 55 GLU B N 1
ATOM 3031 C CA . GLU B 1 55 ? 39.844 33.781 -23.766 1 24.3 55 GLU B CA 1
ATOM 3032 C C . GLU B 1 55 ? 39 34.719 -24.641 1 24.3 55 GLU B C 1
ATOM 3034 O O . GLU B 1 55 ? 38.719 34.406 -25.812 1 24.3 55 GLU B O 1
ATOM 3039 N N . THR B 1 56 ? 38.094 35.562 -24.031 1 23.5 56 THR B N 1
ATOM 3040 C CA . THR B 1 56 ? 37.25 36.625 -24.594 1 23.5 56 THR B CA 1
ATOM 3041 C C . THR B 1 56 ? 38.094 37.562 -25.453 1 23.5 56 THR B C 1
ATOM 3043 O O . THR B 1 56 ? 38.844 38.375 -24.922 1 23.5 56 THR B O 1
ATOM 3046 N N . SER B 1 57 ? 38.781 37.094 -26.5 1 24.28 57 SER B N 1
ATOM 3047 C CA . SER B 1 57 ? 39.438 38.125 -27.281 1 24.28 57 SER B CA 1
ATOM 3048 C C . SER B 1 57 ? 38.406 39.125 -27.828 1 24.28 57 SER B C 1
ATOM 3050 O O . SER B 1 57 ? 37.281 38.75 -28.109 1 24.28 57 SER B O 1
ATOM 3052 N N . SER B 1 58 ? 38.688 40.5 -27.906 1 23.66 58 SER B N 1
ATOM 3053 C CA . SER B 1 58 ? 38.094 41.812 -28.047 1 23.66 58 SER B CA 1
ATOM 3054 C C . SER B 1 58 ? 37.469 41.969 -29.438 1 23.66 58 SER B C 1
ATOM 3056 O O . SER B 1 58 ? 36.781 42.969 -29.688 1 23.66 58 SER B O 1
ATOM 3058 N N . ARG B 1 59 ? 38.031 41.344 -30.547 1 26.2 59 ARG B N 1
ATOM 3059 C CA . ARG B 1 59 ? 37.938 42.188 -31.734 1 26.2 59 ARG B CA 1
ATOM 3060 C C . ARG B 1 59 ? 36.5 42.281 -32.219 1 26.2 59 ARG B C 1
ATOM 3062 O O . ARG B 1 59 ? 35.688 41.375 -31.953 1 26.2 59 ARG B O 1
ATOM 3069 N N . GLN B 1 60 ? 36.094 43.344 -32.969 1 26.64 60 GLN B N 1
ATOM 3070 C CA . GLN B 1 60 ? 35 44.188 -33.406 1 26.64 60 GLN B CA 1
ATOM 3071 C C . GLN B 1 60 ? 34.062 43.406 -34.375 1 26.64 60 GLN B C 1
ATOM 3073 O O . GLN B 1 60 ? 33.062 43.938 -34.844 1 26.64 60 GLN B O 1
ATOM 3078 N N . ASN B 1 61 ? 34.625 42.25 -35 1 27.08 61 ASN B N 1
ATOM 3079 C CA . ASN B 1 61 ? 33.938 41.969 -36.25 1 27.08 61 ASN B CA 1
ATOM 3080 C C . ASN B 1 61 ? 32.469 41.562 -36 1 27.08 61 ASN B C 1
ATOM 3082 O O . ASN B 1 61 ? 32.094 41.188 -34.875 1 27.08 61 ASN B O 1
ATOM 3086 N N . GLY B 1 62 ? 31.625 41.562 -37.125 1 30.25 62 GLY B N 1
ATOM 3087 C CA . GLY B 1 62 ? 30.188 41.469 -37.375 1 30.25 62 GLY B CA 1
ATOM 3088 C C . GLY B 1 62 ? 29.547 40.25 -36.781 1 30.25 62 GLY B C 1
ATOM 3089 O O . GLY B 1 62 ? 29.766 39.125 -37.25 1 30.25 62 GLY B O 1
ATOM 3090 N N . HIS B 1 63 ? 29.578 40.156 -35.438 1 28.45 63 HIS B N 1
ATOM 3091 C CA . HIS B 1 63 ? 29.359 39.031 -34.594 1 28.45 63 HIS B CA 1
ATOM 3092 C C . HIS B 1 63 ? 27.953 38.438 -34.75 1 28.45 63 HIS B C 1
ATOM 3094 O O . HIS B 1 63 ? 26.969 39.125 -34.469 1 28.45 63 HIS B O 1
ATOM 3100 N N . SER B 1 64 ? 27.781 37.688 -36 1 29.2 64 SER B N 1
ATOM 3101 C CA . SER B 1 64 ? 26.531 36.938 -36.156 1 29.2 64 SER B CA 1
ATOM 3102 C C . SER B 1 64 ? 26.125 36.281 -34.844 1 29.2 64 SER B C 1
ATOM 3104 O O . SER B 1 64 ? 26.953 35.656 -34.188 1 29.2 64 SER B O 1
ATOM 3106 N N . SER B 1 65 ? 25.203 36.938 -34.156 1 28.38 65 SER B N 1
ATOM 3107 C CA . SER B 1 65 ? 24.594 36.562 -32.875 1 28.38 65 SER B CA 1
ATOM 3108 C C . SER B 1 65 ? 24.188 35.094 -32.875 1 28.38 65 SER B C 1
ATOM 3110 O O . SER B 1 65 ? 23.25 34.719 -33.594 1 28.38 65 SER B O 1
ATOM 3112 N N . SER B 1 66 ? 25.25 34.25 -33.125 1 28.67 66 SER B N 1
ATOM 3113 C CA . SER B 1 66 ? 24.844 32.875 -32.938 1 28.67 66 SER B CA 1
ATOM 3114 C C . SER B 1 66 ? 24.047 32.688 -31.641 1 28.67 66 SER B C 1
ATOM 3116 O O . SER B 1 66 ? 24.438 33.219 -30.594 1 28.67 66 SER B O 1
ATOM 3118 N N . PRO B 1 67 ? 22.719 32.438 -31.844 1 28.17 67 PRO B N 1
ATOM 3119 C CA . PRO B 1 67 ? 21.906 32.219 -30.641 1 28.17 67 PRO B CA 1
ATOM 3120 C C . PRO B 1 67 ? 22.594 31.328 -29.625 1 28.17 67 PRO B C 1
ATOM 3122 O O . PRO B 1 67 ? 23.234 30.328 -29.984 1 28.17 67 PRO B O 1
ATOM 3125 N N . SER B 1 68 ? 23.422 32.031 -28.75 1 27.36 68 SER B N 1
ATOM 3126 C CA . SER B 1 68 ? 24.031 31.344 -27.609 1 27.36 68 SER B CA 1
ATOM 3127 C C . SER B 1 68 ? 23.078 30.328 -27 1 27.36 68 SER B C 1
ATOM 3129 O O . SER B 1 68 ? 21.953 30.672 -26.641 1 27.36 68 SER B O 1
ATOM 3131 N N . THR B 1 69 ? 23.141 29.156 -27.594 1 25.72 69 THR B N 1
ATOM 3132 C CA . THR B 1 69 ? 22.484 28.016 -26.969 1 25.72 69 THR B CA 1
ATOM 3133 C C . THR B 1 69 ? 22.812 27.953 -25.484 1 25.72 69 THR B C 1
ATOM 3135 O O . THR B 1 69 ? 23.984 27.797 -25.109 1 25.72 69 THR B O 1
ATOM 3138 N N . THR B 1 70 ? 22.234 28.922 -24.719 1 24.73 70 THR B N 1
ATOM 3139 C CA . THR B 1 70 ? 22.359 28.859 -23.266 1 24.73 70 THR B CA 1
ATOM 3140 C C . THR B 1 70 ? 22.188 27.422 -22.766 1 24.73 70 THR B C 1
ATOM 3142 O O . THR B 1 70 ? 21.125 26.828 -22.922 1 24.73 70 THR B O 1
ATOM 3145 N N . THR B 1 71 ? 23.25 26.672 -22.828 1 24.59 71 THR B N 1
ATOM 3146 C CA . THR B 1 71 ? 23.312 25.375 -22.156 1 24.59 71 THR B CA 1
ATOM 3147 C C . THR B 1 71 ? 23.062 25.531 -20.656 1 24.59 71 THR B C 1
ATOM 3149 O O . THR B 1 71 ? 23.812 26.219 -19.969 1 24.59 71 THR B O 1
ATOM 3152 N N . THR B 1 72 ? 21.812 25.734 -20.266 1 24.17 72 THR B N 1
ATOM 3153 C CA . THR B 1 72 ? 21.516 25.734 -18.844 1 24.17 72 THR B CA 1
ATOM 3154 C C . THR B 1 72 ? 21.984 24.438 -18.188 1 24.17 72 THR B C 1
ATOM 3156 O O . THR B 1 72 ? 21.516 23.344 -18.547 1 24.17 72 THR B O 1
ATOM 3159 N N . THR B 1 73 ? 23.203 24.391 -17.812 1 25.36 73 THR B N 1
ATOM 3160 C CA . THR B 1 73 ? 23.781 23.312 -17.016 1 25.36 73 THR B CA 1
ATOM 3161 C C . THR B 1 73 ? 23.141 23.25 -15.633 1 25.36 73 THR B C 1
ATOM 3163 O O . THR B 1 73 ? 23.141 24.25 -14.898 1 25.36 73 THR B O 1
ATOM 3166 N N . VAL B 1 74 ? 22.078 22.531 -15.547 1 25.41 74 VAL B N 1
ATOM 3167 C CA . VAL B 1 74 ? 21.547 22.297 -14.211 1 25.41 74 VAL B CA 1
ATOM 3168 C C . VAL B 1 74 ? 22.484 21.375 -13.438 1 25.41 74 VAL B C 1
ATOM 3170 O O . VAL B 1 74 ? 22.844 20.297 -13.914 1 25.41 74 VAL B O 1
ATOM 3173 N N . ILE B 1 75 ? 23.359 21.922 -12.742 1 26.53 75 ILE B N 1
ATOM 3174 C CA . ILE B 1 75 ? 24.234 21.203 -11.812 1 26.53 75 ILE B CA 1
ATOM 3175 C C . ILE B 1 75 ? 23.406 20.656 -10.648 1 26.53 75 ILE B C 1
ATOM 3177 O O . ILE B 1 75 ? 22.766 21.422 -9.93 1 26.53 75 ILE B O 1
ATOM 3181 N N . LEU B 1 76 ? 22.844 19.531 -10.883 1 29.08 76 LEU B N 1
ATOM 3182 C CA . LEU B 1 76 ? 22.188 18.891 -9.75 1 29.08 76 LEU B CA 1
ATOM 3183 C C . LEU B 1 76 ? 23.203 18.297 -8.789 1 29.08 76 LEU B C 1
ATOM 3185 O O . LEU B 1 76 ? 24.25 17.812 -9.211 1 29.08 76 LEU B O 1
ATOM 3189 N N . THR B 1 77 ? 23.234 18.703 -7.621 1 28.78 77 THR B N 1
ATOM 3190 C CA . THR B 1 77 ? 24.031 18.031 -6.617 1 28.78 77 THR B CA 1
ATOM 3191 C C . THR B 1 77 ? 23.719 16.531 -6.582 1 28.78 77 THR B C 1
ATOM 3193 O O . THR B 1 77 ? 22.672 16.109 -7.09 1 28.78 77 THR B O 1
ATOM 3196 N N . GLU B 1 78 ? 24.625 15.758 -6.199 1 29.72 78 GLU B N 1
ATOM 3197 C CA . GLU B 1 78 ? 24.469 14.312 -6.066 1 29.72 78 GLU B CA 1
ATOM 3198 C C . GLU B 1 78 ? 23.156 13.961 -5.379 1 29.72 78 GLU B C 1
ATOM 3200 O O . GLU B 1 78 ? 22.484 13 -5.762 1 29.72 78 GLU B O 1
ATOM 3205 N N . GLN B 1 79 ? 22.938 14.672 -4.355 1 31.08 79 GLN B N 1
ATOM 3206 C CA . GLN B 1 79 ? 21.703 14.445 -3.631 1 31.08 79 GLN B CA 1
ATOM 3207 C C . GLN B 1 79 ? 20.484 14.789 -4.492 1 31.08 79 GLN B C 1
ATOM 3209 O O . GLN B 1 79 ? 19.484 14.07 -4.488 1 31.08 79 GLN B O 1
ATOM 3214 N N . GLN B 1 80 ? 20.594 15.875 -5.195 1 33.31 80 GLN B N 1
ATOM 3215 C CA . GLN B 1 80 ? 19.516 16.25 -6.125 1 33.31 80 GLN B CA 1
ATOM 3216 C C . GLN B 1 80 ? 19.422 15.242 -7.273 1 33.31 80 GLN B C 1
ATOM 3218 O O . GLN B 1 80 ? 18.328 14.93 -7.738 1 33.31 80 GLN B O 1
ATOM 3223 N N . ALA B 1 81 ? 20.562 14.711 -7.676 1 32.28 81 ALA B N 1
ATOM 3224 C CA . ALA B 1 81 ? 20.609 13.719 -8.742 1 32.28 81 ALA B CA 1
ATOM 3225 C C . ALA B 1 81 ? 19.922 12.422 -8.32 1 32.28 81 ALA B C 1
ATOM 3227 O O . ALA B 1 81 ? 19.219 11.797 -9.117 1 32.28 81 ALA B O 1
ATOM 3228 N N . THR B 1 82 ? 20.203 12.023 -7.117 1 31.53 82 THR B N 1
ATOM 3229 C CA . THR B 1 82 ? 19.531 10.844 -6.586 1 31.53 82 THR B CA 1
ATOM 3230 C C . THR B 1 82 ? 18.031 11.102 -6.457 1 31.53 82 THR B C 1
ATOM 3232 O O . THR B 1 82 ? 17.219 10.219 -6.746 1 31.53 82 THR B O 1
ATOM 3235 N N . MET B 1 83 ? 17.688 12.219 -5.938 1 31.92 83 MET B N 1
ATOM 3236 C CA . MET B 1 83 ? 16.281 12.594 -5.867 1 31.92 83 MET B CA 1
ATOM 3237 C C . MET B 1 83 ? 15.703 12.789 -7.262 1 31.92 83 MET B C 1
ATOM 3239 O O . MET B 1 83 ? 14.516 12.539 -7.484 1 31.92 83 MET B O 1
ATOM 3243 N N . ALA B 1 84 ? 16.469 13.32 -8.211 1 29.05 84 ALA B N 1
ATOM 3244 C CA . ALA B 1 84 ? 16.047 13.586 -9.586 1 29.05 84 ALA B CA 1
ATOM 3245 C C . ALA B 1 84 ? 15.859 12.281 -10.359 1 29.05 84 ALA B C 1
ATOM 3247 O O . ALA B 1 84 ? 15.078 12.234 -11.312 1 29.05 84 ALA B O 1
ATOM 3248 N N . LYS B 1 85 ? 16.578 11.305 -10.023 1 30.83 85 LYS B N 1
ATOM 3249 C CA . LYS B 1 85 ? 16.375 10.086 -10.805 1 30.83 85 LYS B CA 1
ATOM 3250 C C . LYS B 1 85 ? 14.914 9.672 -10.805 1 30.83 85 LYS B C 1
ATOM 3252 O O . LYS B 1 85 ? 14.391 9.195 -11.812 1 30.83 85 LYS B O 1
ATOM 3257 N N . GLY B 1 86 ? 14.25 9.641 -9.711 1 29.5 86 GLY B N 1
ATOM 3258 C CA . GLY B 1 86 ? 12.812 9.391 -9.727 1 29.5 86 GLY B CA 1
ATOM 3259 C C . GLY B 1 86 ? 12.016 10.531 -10.336 1 29.5 86 GLY B C 1
ATOM 3260 O O . GLY B 1 86 ? 10.906 10.32 -10.828 1 29.5 86 GLY B O 1
ATOM 3261 N N . ALA B 1 87 ? 12.539 11.695 -10.172 1 29.44 87 ALA B N 1
ATOM 3262 C CA . ALA B 1 87 ? 11.891 12.898 -10.688 1 29.44 87 ALA B CA 1
ATOM 3263 C C . ALA B 1 87 ? 12.07 13.008 -12.203 1 29.44 87 ALA B C 1
ATOM 3265 O O . ALA B 1 87 ? 11.406 13.82 -12.852 1 29.44 87 ALA B O 1
ATOM 3266 N N . VAL B 1 88 ? 13.07 12.406 -12.75 1 28.47 88 VAL B N 1
ATOM 3267 C CA . VAL B 1 88 ? 13.375 12.617 -14.156 1 28.47 88 VAL B CA 1
ATOM 3268 C C . VAL B 1 88 ? 12.211 12.125 -15.016 1 28.47 88 VAL B C 1
ATOM 3270 O O . VAL B 1 88 ? 12.008 12.602 -16.141 1 28.47 88 VAL B O 1
ATOM 3273 N N . LEU B 1 89 ? 11.562 11.055 -14.484 1 29.28 89 LEU B N 1
ATOM 3274 C CA . LEU B 1 89 ? 10.5 10.656 -15.406 1 29.28 89 LEU B CA 1
ATOM 3275 C C . LEU B 1 89 ? 9.516 11.797 -15.625 1 29.28 89 LEU B C 1
ATOM 3277 O O . LEU B 1 89 ? 9.008 11.984 -16.734 1 29.28 89 LEU B O 1
ATOM 3281 N N . TYR B 1 90 ? 9.398 12.594 -14.586 1 28.78 90 TYR B N 1
ATOM 3282 C CA . TYR B 1 90 ? 8.445 13.68 -14.781 1 28.78 90 TYR B CA 1
ATOM 3283 C C . TYR B 1 90 ? 9.008 14.727 -15.734 1 28.78 90 TYR B C 1
ATOM 3285 O O . TYR B 1 90 ? 8.266 15.312 -16.531 1 28.78 90 TYR B O 1
ATOM 3293 N N . GLU B 1 91 ? 10.352 14.914 -15.75 1 29.34 91 GLU B N 1
ATOM 3294 C CA . GLU B 1 91 ? 10.906 15.93 -16.641 1 29.34 91 GLU B CA 1
ATOM 3295 C C . GLU B 1 91 ? 10.906 15.453 -18.094 1 29.34 91 GLU B C 1
ATOM 3297 O O . GLU B 1 91 ? 10.68 16.25 -19 1 29.34 91 GLU B O 1
ATOM 3302 N N . VAL B 1 92 ? 11.219 14.188 -18.266 1 29.05 92 VAL B N 1
ATOM 3303 C CA . VAL B 1 92 ? 11.32 13.68 -19.625 1 29.05 92 VAL B CA 1
ATOM 3304 C C . VAL B 1 92 ? 9.945 13.688 -20.281 1 29.05 92 VAL B C 1
ATOM 3306 O O . VAL B 1 92 ? 9.82 13.969 -21.484 1 29.05 92 VAL B O 1
ATOM 3309 N N . LEU B 1 93 ? 8.984 13.367 -19.531 1 30.05 93 LEU B N 1
ATOM 3310 C CA . LEU B 1 93 ? 7.695 13.352 -20.219 1 30.05 93 LEU B CA 1
ATOM 3311 C C . LEU B 1 93 ? 7.328 14.75 -20.703 1 30.05 93 LEU B C 1
ATOM 3313 O O . LEU B 1 93 ? 6.469 14.898 -21.578 1 30.05 93 LEU B O 1
ATOM 3317 N N . GLU B 1 94 ? 8.078 15.727 -20.266 1 28.47 94 GLU B N 1
ATOM 3318 C CA . GLU B 1 94 ? 7.816 17.062 -20.797 1 28.47 94 GLU B CA 1
ATOM 3319 C C . GLU B 1 94 ? 8.258 17.156 -22.266 1 28.47 94 GLU B C 1
ATOM 3321 O O . GLU B 1 94 ? 7.566 17.766 -23.078 1 28.47 94 GLU B O 1
ATOM 3326 N N . GLU B 1 95 ? 9.492 16.719 -22.5 1 28.28 95 GLU B N 1
ATOM 3327 C CA . GLU B 1 95 ? 10.031 16.969 -23.844 1 28.28 95 GLU B CA 1
ATOM 3328 C C . GLU B 1 95 ? 9.344 16.094 -24.891 1 28.28 95 GLU B C 1
ATOM 3330 O O . GLU B 1 95 ? 9.211 16.5 -26.047 1 28.28 95 GLU B O 1
ATOM 3335 N N . VAL B 1 96 ? 9.117 14.883 -24.5 1 28.39 96 VAL B N 1
ATOM 3336 C CA . VAL B 1 96 ? 8.562 14.055 -25.578 1 28.39 96 VAL B CA 1
ATOM 3337 C C . VAL B 1 96 ? 7.168 14.547 -25.938 1 28.39 96 VAL B C 1
ATOM 3339 O O . VAL B 1 96 ? 6.695 14.32 -27.047 1 28.39 96 VAL B O 1
ATOM 3342 N N . ALA B 1 97 ? 6.434 15.055 -24.969 1 27.94 97 ALA B N 1
ATOM 3343 C CA . ALA B 1 97 ? 5.102 15.508 -25.359 1 27.94 97 ALA B CA 1
ATOM 3344 C C . ALA B 1 97 ? 5.188 16.656 -26.359 1 27.94 97 ALA B C 1
ATOM 3346 O O . ALA B 1 97 ? 4.18 17.031 -26.953 1 27.94 97 ALA B O 1
ATOM 3347 N N . LYS B 1 98 ? 6.328 17.391 -26.312 1 27.47 98 LYS B N 1
ATOM 3348 C CA . LYS B 1 98 ? 6.285 18.484 -27.281 1 27.47 98 LYS B CA 1
ATOM 3349 C C . LYS B 1 98 ? 6.227 17.953 -28.703 1 27.47 98 LYS B C 1
ATOM 3351 O O . LYS B 1 98 ? 5.828 18.672 -29.625 1 27.47 98 LYS B O 1
ATOM 3356 N N . THR B 1 99 ? 6.93 16.984 -29.047 1 27.59 99 THR B N 1
ATOM 3357 C CA . THR B 1 99 ? 7.051 16.828 -30.484 1 27.59 99 THR B CA 1
ATOM 3358 C C . THR B 1 99 ? 5.875 16.031 -31.047 1 27.59 99 THR B C 1
ATOM 3360 O O . THR B 1 99 ? 5.762 15.844 -32.25 1 27.59 99 THR B O 1
ATOM 3363 N N . GLY B 1 100 ? 5.293 14.945 -30.359 1 27.25 100 GLY B N 1
ATOM 3364 C CA . GLY B 1 100 ? 4.32 14.258 -31.203 1 27.25 100 GLY B CA 1
ATOM 3365 C C . GLY B 1 100 ? 3.039 15.047 -31.406 1 27.25 100 GLY B C 1
ATOM 3366 O O . GLY B 1 100 ? 2.748 15.969 -30.641 1 27.25 100 GLY B O 1
ATOM 3367 N N . GLY B 1 101 ? 2.25 14.977 -32.594 1 27.11 101 GLY B N 1
ATOM 3368 C CA . GLY B 1 101 ? 1.067 15.633 -33.125 1 27.11 101 GLY B CA 1
ATOM 3369 C C . GLY B 1 101 ? -0.044 15.781 -32.125 1 27.11 101 GLY B C 1
ATOM 3370 O O . GLY B 1 101 ? 0.045 15.242 -31.016 1 27.11 101 GLY B O 1
ATOM 3371 N N . SER B 1 102 ? -1.426 16.219 -32.562 1 26.97 102 SER B N 1
ATOM 3372 C CA . SER B 1 102 ? -2.613 16.922 -32.094 1 26.97 102 SER B CA 1
ATOM 3373 C C . SER B 1 102 ? -3.271 16.156 -30.938 1 26.97 102 SER B C 1
ATOM 3375 O O . SER B 1 102 ? -4.238 16.641 -30.344 1 26.97 102 SER B O 1
ATOM 3377 N N . SER B 1 103 ? -3.508 14.82 -31 1 29.17 103 SER B N 1
ATOM 3378 C CA . SER B 1 103 ? -4.609 14.391 -30.141 1 29.17 103 SER B CA 1
ATOM 3379 C C . SER B 1 103 ? -4.246 14.539 -28.656 1 29.17 103 SER B C 1
ATOM 3381 O O . SER B 1 103 ? -3.105 14.289 -28.266 1 29.17 103 SER B O 1
ATOM 3383 N N . SER B 1 104 ? -5.062 15.422 -27.844 1 27.8 104 SER B N 1
ATOM 3384 C CA . SER B 1 104 ? -5.043 15.977 -26.5 1 27.8 104 SER B CA 1
ATOM 3385 C C . SER B 1 104 ? -4.805 14.898 -25.453 1 27.8 104 SER B C 1
ATOM 3387 O O . SER B 1 104 ? -5.727 14.5 -24.734 1 27.8 104 SER B O 1
ATOM 3389 N N . ALA B 1 105 ? -4.418 13.664 -25.844 1 30.56 105 ALA B N 1
ATOM 3390 C CA . ALA B 1 105 ? -4.168 12.867 -24.641 1 30.56 105 ALA B CA 1
ATOM 3391 C C . ALA B 1 105 ? -3.223 13.586 -23.688 1 30.56 105 ALA B C 1
ATOM 3393 O O . ALA B 1 105 ? -2.055 13.812 -24.016 1 30.56 105 ALA B O 1
ATOM 3394 N N . THR B 1 106 ? -3.77 14.68 -23.016 1 29.47 106 THR B N 1
ATOM 3395 C CA . THR B 1 106 ? -3.107 15.414 -21.953 1 29.47 106 THR B CA 1
ATOM 3396 C C . THR B 1 106 ? -2.318 14.469 -21.047 1 29.47 106 THR B C 1
ATOM 3398 O O . THR B 1 106 ? -2.889 13.562 -20.438 1 29.47 106 THR B O 1
ATOM 3401 N N . SER B 1 107 ? -1.319 13.961 -21.531 1 28.98 107 SER B N 1
ATOM 3402 C CA . SER B 1 107 ? -0.426 13.164 -20.688 1 28.98 107 SER B CA 1
ATOM 3403 C C . SER B 1 107 ? -0.174 13.852 -19.344 1 28.98 107 SER B C 1
ATOM 3405 O O . SER B 1 107 ? -0.103 15.078 -19.281 1 28.98 107 SER B O 1
ATOM 3407 N N . ALA B 1 108 ? -0.544 13.273 -18.219 1 31.92 108 ALA B N 1
ATOM 3408 C CA . ALA B 1 108 ? -0.284 13.641 -16.828 1 31.92 108 ALA B CA 1
ATOM 3409 C C . ALA B 1 108 ? 1.101 14.266 -16.672 1 31.92 108 ALA B C 1
ATOM 3411 O O . ALA B 1 108 ? 1.498 14.648 -15.578 1 31.92 108 ALA B O 1
ATOM 3412 N N . THR B 1 109 ? 1.886 14.133 -17.672 1 32.06 109 THR B N 1
ATOM 3413 C CA . THR B 1 109 ? 3.26 14.609 -17.562 1 32.06 109 THR B CA 1
ATOM 3414 C C . THR B 1 109 ? 3.314 16.125 -17.625 1 32.06 109 THR B C 1
ATOM 3416 O O . THR B 1 109 ? 4.383 16.719 -17.484 1 32.06 109 THR B O 1
ATOM 3419 N N . ASP B 1 110 ? 2.273 16.734 -18.266 1 32.12 110 ASP B N 1
ATOM 3420 C CA . ASP B 1 110 ? 2.432 18.172 -18.375 1 32.12 110 ASP B CA 1
ATOM 3421 C C . ASP B 1 110 ? 2.293 18.859 -17.016 1 32.12 110 ASP B C 1
ATOM 3423 O O . ASP B 1 110 ? 1.29 19.531 -16.75 1 32.12 110 ASP B O 1
ATOM 3427 N N . LEU B 1 111 ? 2.707 18.109 -15.992 1 34.09 111 LEU B N 1
ATOM 3428 C CA . LEU B 1 111 ? 2.533 18.875 -14.758 1 34.09 111 LEU B CA 1
ATOM 3429 C C . LEU B 1 111 ? 3.285 20.203 -14.836 1 34.09 111 LEU B C 1
ATOM 3431 O O . LEU B 1 111 ? 4.395 20.266 -15.375 1 34.09 111 LEU B O 1
ATOM 3435 N N . PRO B 1 112 ? 2.629 21.297 -14.734 1 33.84 112 PRO B N 1
ATOM 3436 C CA . PRO B 1 112 ? 3.262 22.625 -14.703 1 33.84 112 PRO B CA 1
ATOM 3437 C C . PRO B 1 112 ? 4.637 22.609 -14.039 1 33.84 112 PRO B C 1
ATOM 3439 O O . PRO B 1 112 ? 4.988 21.625 -13.367 1 33.84 112 PRO B O 1
ATOM 3442 N N . GLY B 1 113 ? 5.398 23.875 -14.125 1 31.97 113 GLY B N 1
ATOM 3443 C CA . GLY B 1 113 ? 6.668 24.375 -13.633 1 31.97 113 GLY B CA 1
ATOM 3444 C C . GLY B 1 113 ? 6.969 23.938 -12.211 1 31.97 113 GLY B C 1
ATOM 3445 O O . GLY B 1 113 ? 6.082 23.938 -11.352 1 31.97 113 GLY B O 1
ATOM 3446 N N . LEU B 1 114 ? 7.867 22.922 -12.125 1 38.03 114 LEU B N 1
ATOM 3447 C CA . LEU B 1 114 ? 8.461 22.641 -10.82 1 38.03 114 LEU B CA 1
ATOM 3448 C C . LEU B 1 114 ? 8.648 23.922 -10.023 1 38.03 114 LEU B C 1
ATOM 3450 O O . LEU B 1 114 ? 9.125 24.922 -10.562 1 38.03 114 LEU B O 1
ATOM 3454 N N . ALA B 1 115 ? 7.785 24.266 -9.172 1 41.59 115 ALA B N 1
ATOM 3455 C CA . ALA B 1 115 ? 8.078 25.375 -8.258 1 41.59 115 ALA B CA 1
ATOM 3456 C C . ALA B 1 115 ? 9.57 25.438 -7.945 1 41.59 115 ALA B C 1
ATOM 3458 O O . ALA B 1 115 ? 10.273 24.422 -8.008 1 41.59 115 ALA B O 1
ATOM 3459 N N . PRO B 1 116 ? 10.164 26.703 -7.875 1 39.38 116 PRO B N 1
ATOM 3460 C CA . PRO B 1 116 ? 11.57 26.828 -7.465 1 39.38 116 PRO B CA 1
ATOM 3461 C C . PRO B 1 116 ? 11.938 25.859 -6.348 1 39.38 116 PRO B C 1
ATOM 3463 O O . PRO B 1 116 ? 11.109 25.547 -5.484 1 39.38 116 PRO B O 1
ATOM 3466 N N . ALA B 1 117 ? 13.055 25.156 -6.523 1 42.84 117 ALA B N 1
ATOM 3467 C CA . ALA B 1 117 ? 13.805 24.266 -5.648 1 42.84 117 ALA B CA 1
ATOM 3468 C C . ALA B 1 117 ? 13.867 24.812 -4.227 1 42.84 117 ALA B C 1
ATOM 3470 O O . ALA B 1 117 ? 14.211 25.984 -4.02 1 42.84 117 ALA B O 1
ATOM 3471 N N . GLY B 1 118 ? 13.117 24.312 -3.314 1 51.81 118 GLY B N 1
ATOM 3472 C CA . GLY B 1 118 ? 13.289 24.609 -1.902 1 51.81 118 GLY B CA 1
ATOM 3473 C C . GLY B 1 118 ? 12 25.031 -1.223 1 51.81 118 GLY B C 1
ATOM 3474 O O . GLY B 1 118 ? 11.875 24.938 0 1 51.81 118 GLY B O 1
ATOM 3475 N N . GLN B 1 119 ? 11.039 25.516 -2.049 1 60.59 119 GLN B N 1
ATOM 3476 C CA . GLN B 1 119 ? 9.867 26.031 -1.352 1 60.59 119 GLN B CA 1
ATOM 3477 C C . GLN B 1 119 ? 8.758 25 -1.283 1 60.59 119 GLN B C 1
ATOM 3479 O O . GLN B 1 119 ? 7.848 25.109 -0.455 1 60.59 119 GLN B O 1
ATOM 3484 N N . VAL B 1 120 ? 8.961 23.984 -2.092 1 71.81 120 VAL B N 1
ATOM 3485 C CA . VAL B 1 120 ? 7.906 22.984 -2.137 1 71.81 120 VAL B CA 1
ATOM 3486 C C . VAL B 1 120 ? 8.484 21.609 -1.82 1 71.81 120 VAL B C 1
ATOM 3488 O O . VAL B 1 120 ? 9.5 21.203 -2.402 1 71.81 120 VAL B O 1
ATOM 3491 N N . PHE B 1 121 ? 8.008 21.031 -0.78 1 76.62 121 PHE B N 1
ATOM 3492 C CA . PHE B 1 121 ? 8.43 19.688 -0.412 1 76.62 121 PHE B CA 1
ATOM 3493 C C . PHE B 1 121 ? 7.977 18.672 -1.46 1 76.62 121 PHE B C 1
ATOM 3495 O O . PHE B 1 121 ? 6.809 18.641 -1.842 1 76.62 121 PHE B O 1
ATOM 3502 N N . VAL B 1 122 ? 9 18 -1.995 1 75.5 122 VAL B N 1
ATOM 3503 C CA . VAL B 1 122 ? 8.68 16.953 -2.965 1 75.5 122 VAL B CA 1
ATOM 3504 C C . VAL B 1 122 ? 9.367 15.656 -2.564 1 75.5 122 VAL B C 1
ATOM 3506 O O . VAL B 1 122 ? 10.586 15.617 -2.381 1 75.5 122 VAL B O 1
ATOM 3509 N N . CYS B 1 123 ? 8.586 14.641 -2.322 1 84.69 123 CYS B N 1
ATOM 3510 C CA . CYS B 1 123 ? 9.023 13.266 -2.105 1 84.69 123 CYS B CA 1
ATOM 3511 C C . CYS B 1 123 ? 8.203 12.297 -2.949 1 84.69 123 CYS B C 1
ATOM 3513 O O . CYS B 1 123 ? 7.094 11.922 -2.57 1 84.69 123 CYS B O 1
ATOM 3515 N N . PRO B 1 124 ? 8.797 11.828 -4.047 1 86.69 124 PRO B N 1
ATOM 3516 C CA . PRO B 1 124 ? 8.031 10.992 -4.977 1 86.69 124 PRO B CA 1
ATOM 3517 C C . PRO B 1 124 ? 7.52 9.711 -4.332 1 86.69 124 PRO B C 1
ATOM 3519 O O . PRO B 1 124 ? 6.402 9.273 -4.613 1 86.69 124 PRO B O 1
ATOM 3522 N N . GLU B 1 125 ? 8.312 9.109 -3.479 1 90.06 125 GLU B N 1
ATOM 3523 C CA . GLU B 1 125 ? 7.926 7.852 -2.846 1 90.06 125 GLU B CA 1
ATOM 3524 C C . GLU B 1 125 ? 6.715 8.039 -1.938 1 90.06 125 GLU B C 1
ATOM 3526 O O . GLU B 1 125 ? 5.746 7.285 -2.025 1 90.06 125 GLU B O 1
ATOM 3531 N N . GLU B 1 126 ? 6.797 9.055 -1.158 1 94 126 GLU B N 1
ATOM 3532 C CA . GLU B 1 126 ? 5.688 9.328 -0.248 1 94 126 GLU B CA 1
ATOM 3533 C C . GLU B 1 126 ? 4.453 9.805 -1.009 1 94 126 GLU B C 1
ATOM 3535 O O . GLU B 1 126 ? 3.322 9.492 -0.633 1 94 126 GLU B O 1
ATOM 3540 N N . SER B 1 127 ? 4.707 10.586 -2.049 1 94.44 127 SER B N 1
ATOM 3541 C CA . SER B 1 127 ? 3.609 11.086 -2.865 1 94.44 127 SER B CA 1
ATOM 3542 C C . SER B 1 127 ? 2.828 9.953 -3.51 1 94.44 127 SER B C 1
ATOM 3544 O O . SER B 1 127 ? 1.597 9.938 -3.484 1 94.44 127 SER B O 1
ATOM 3546 N N . LEU B 1 128 ? 3.549 9.016 -4.086 1 96.06 128 LEU B N 1
ATOM 3547 C CA . LEU B 1 128 ? 2.889 7.867 -4.699 1 96.06 128 LEU B CA 1
ATOM 3548 C C . LEU B 1 128 ? 2.139 7.051 -3.65 1 96.06 128 LEU B C 1
ATOM 3550 O O . LEU B 1 128 ? 0.996 6.645 -3.873 1 96.06 128 LEU B O 1
ATOM 3554 N N . PHE B 1 129 ? 2.807 6.867 -2.527 1 98.38 129 PHE B N 1
ATOM 3555 C CA . PHE B 1 129 ? 2.182 6.105 -1.452 1 98.38 129 PHE B CA 1
ATOM 3556 C C . PHE B 1 129 ? 0.903 6.785 -0.978 1 98.38 129 PHE B C 1
ATOM 3558 O O . PHE B 1 129 ? -0.125 6.129 -0.797 1 98.38 129 PHE B O 1
ATOM 3565 N N . TYR B 1 130 ? 0.956 8.102 -0.776 1 98.44 130 TYR B N 1
ATOM 3566 C CA . TYR B 1 130 ? -0.213 8.867 -0.364 1 98.44 130 TYR B CA 1
ATOM 3567 C C . TYR B 1 130 ? -1.327 8.766 -1.398 1 98.44 130 TYR B C 1
ATOM 3569 O O . TYR B 1 130 ? -2.492 8.57 -1.048 1 98.44 130 TYR B O 1
ATOM 3577 N N . SER B 1 131 ? -1.003 8.844 -2.637 1 98.25 131 SER B N 1
ATOM 3578 C CA . SER B 1 131 ? -1.963 8.688 -3.725 1 98.25 131 SER B CA 1
ATOM 3579 C C . SER B 1 131 ? -2.648 7.328 -3.67 1 98.25 131 SER B C 1
ATOM 3581 O O . SER B 1 131 ? -3.875 7.242 -3.766 1 98.25 131 SER B O 1
ATOM 3583 N N . GLN B 1 132 ? -1.86 6.297 -3.494 1 98.44 132 GLN B N 1
ATOM 3584 C CA . GLN B 1 132 ? -2.391 4.938 -3.451 1 98.44 132 GLN B CA 1
ATOM 3585 C C . GLN B 1 132 ? -3.285 4.734 -2.232 1 98.44 132 GLN B C 1
ATOM 3587 O O . GLN B 1 132 ? -4.309 4.055 -2.314 1 98.44 132 GLN B O 1
ATOM 3592 N N . ALA B 1 133 ? -2.863 5.309 -1.152 1 98.75 133 ALA B N 1
ATOM 3593 C CA . ALA B 1 133 ? -3.658 5.219 0.069 1 98.75 133 ALA B CA 1
ATOM 3594 C C . ALA B 1 133 ? -5.027 5.863 -0.12 1 98.75 133 ALA B C 1
ATOM 3596 O O . ALA B 1 133 ? -6.055 5.273 0.232 1 98.75 133 ALA B O 1
ATOM 3597 N N . VAL B 1 134 ? -5.047 7.035 -0.695 1 98.62 134 VAL B N 1
ATOM 3598 C CA . VAL B 1 134 ? -6.297 7.754 -0.909 1 98.62 134 VAL B CA 1
ATOM 3599 C C . VAL B 1 134 ? -7.18 6.977 -1.882 1 98.62 134 VAL B C 1
ATOM 3601 O O . VAL B 1 134 ? -8.398 6.883 -1.688 1 98.62 134 VAL B O 1
ATOM 3604 N N . GLU B 1 135 ? -6.555 6.438 -2.889 1 97.81 135 GLU B N 1
ATOM 3605 C CA . GLU B 1 135 ? -7.293 5.609 -3.84 1 97.81 135 GLU B CA 1
ATOM 3606 C C . GLU B 1 135 ? -7.969 4.434 -3.141 1 97.81 135 GLU B C 1
ATOM 3608 O O . GLU B 1 135 ? -9.18 4.238 -3.268 1 97.81 135 GLU B O 1
ATOM 3613 N N . LYS B 1 136 ? -7.242 3.707 -2.385 1 97.88 136 LYS B N 1
ATOM 3614 C CA . LYS B 1 136 ? -7.719 2.453 -1.807 1 97.88 136 LYS B CA 1
ATOM 3615 C C . LYS B 1 136 ? -8.641 2.711 -0.616 1 97.88 136 LYS B C 1
ATOM 3617 O O . LYS B 1 136 ? -9.688 2.08 -0.49 1 97.88 136 LYS B O 1
ATOM 3622 N N . LEU B 1 137 ? -8.25 3.613 0.234 1 98.31 137 LEU B N 1
ATOM 3623 C CA . LEU B 1 137 ? -8.883 3.695 1.548 1 98.31 137 LEU B CA 1
ATOM 3624 C C . LEU B 1 137 ? -10.039 4.688 1.537 1 98.31 137 LEU B C 1
ATOM 3626 O O . LEU B 1 137 ? -10.859 4.699 2.455 1 98.31 137 LEU B O 1
ATOM 3630 N N . VAL B 1 138 ? -10.125 5.492 0.467 1 97.94 138 VAL B N 1
ATOM 3631 C CA . VAL B 1 138 ? -11.133 6.547 0.513 1 97.94 138 VAL B CA 1
ATOM 3632 C C . VAL B 1 138 ? -11.945 6.539 -0.779 1 97.94 138 VAL B C 1
ATOM 3634 O O . VAL B 1 138 ? -13.094 6.094 -0.793 1 97.94 138 VAL B O 1
ATOM 3637 N N . LEU B 1 139 ? -11.289 6.809 -1.89 1 96.88 139 LEU B N 1
ATOM 3638 C CA . LEU B 1 139 ? -12 7.148 -3.117 1 96.88 139 LEU B CA 1
ATOM 3639 C C . LEU B 1 139 ? -12.656 5.914 -3.727 1 96.88 139 LEU B C 1
ATOM 3641 O O . LEU B 1 139 ? -13.672 6.02 -4.41 1 96.88 139 LEU B O 1
ATOM 3645 N N . SER B 1 140 ? -12.062 4.754 -3.484 1 93.69 140 SER B N 1
ATOM 3646 C CA . SER B 1 140 ? -12.594 3.539 -4.09 1 93.69 140 SER B CA 1
ATOM 3647 C C . SER B 1 140 ? -13.625 2.875 -3.184 1 93.69 140 SER B C 1
ATOM 3649 O O . SER B 1 140 ? -14.227 1.867 -3.557 1 93.69 140 SER B O 1
ATOM 3651 N N . ARG B 1 141 ? -13.844 3.428 -2.047 1 93.56 141 ARG B N 1
ATOM 3652 C CA . ARG B 1 141 ? -14.805 2.838 -1.118 1 93.56 141 ARG B CA 1
ATOM 3653 C C . ARG B 1 141 ? -16.234 3.248 -1.469 1 93.56 141 ARG B C 1
ATOM 3655 O O . ARG B 1 141 ? -16.469 4.387 -1.874 1 93.56 141 ARG B O 1
ATOM 3662 N N . PRO B 1 142 ? -17.156 2.314 -1.238 1 88.19 142 PRO B N 1
ATOM 3663 C CA . PRO B 1 142 ? -18.562 2.629 -1.555 1 88.19 142 PRO B CA 1
ATOM 3664 C C . PRO B 1 142 ? -19.141 3.723 -0.66 1 88.19 142 PRO B C 1
ATOM 3666 O O . PRO B 1 142 ? -20.047 4.445 -1.072 1 88.19 142 PRO B O 1
ATOM 3669 N N . ASP B 1 143 ? -18.594 3.865 0.544 1 90.81 143 ASP B N 1
ATOM 3670 C CA . ASP B 1 143 ? -19.125 4.84 1.492 1 90.81 143 ASP B CA 1
ATOM 3671 C C . ASP B 1 143 ? -18.328 6.145 1.444 1 90.81 143 ASP B C 1
ATOM 3673 O O . ASP B 1 143 ? -18.391 6.949 2.375 1 90.81 143 ASP B O 1
ATOM 3677 N N . CYS B 1 144 ? -17.578 6.359 0.37 1 93.12 144 CYS B N 1
ATOM 3678 C CA . CYS B 1 144 ? -16.844 7.613 0.212 1 93.12 144 CYS B CA 1
ATOM 3679 C C . CYS B 1 144 ? -17.812 8.797 0.123 1 93.12 144 CYS B C 1
ATOM 3681 O O . CYS B 1 144 ? -18.703 8.812 -0.722 1 93.12 144 CYS B O 1
ATOM 3683 N N . PRO B 1 145 ? -17.641 9.789 0.974 1 93.38 145 PRO B N 1
ATOM 3684 C CA . PRO B 1 145 ? -18.516 10.953 0.882 1 93.38 145 PRO B CA 1
ATOM 3685 C C . PRO B 1 145 ? -18.234 11.82 -0.34 1 93.38 145 PRO B C 1
ATOM 3687 O O . PRO B 1 145 ? -17.141 11.719 -0.925 1 93.38 145 PRO B O 1
ATOM 3690 N N . ASN B 1 146 ? -19.156 12.656 -0.696 1 92.12 146 ASN B N 1
ATOM 3691 C CA . ASN B 1 146 ? -19 13.531 -1.851 1 92.12 146 ASN B CA 1
ATOM 3692 C C . ASN B 1 146 ? -18.078 14.703 -1.547 1 92.12 146 ASN B C 1
ATOM 3694 O O . ASN B 1 146 ? -17.438 15.25 -2.451 1 92.12 146 ASN B O 1
ATOM 3698 N N . THR B 1 147 ? -18.047 15.094 -0.307 1 94.06 147 THR B N 1
ATOM 3699 C CA . THR B 1 147 ? -17.203 16.219 0.076 1 94.06 147 THR B CA 1
ATOM 3700 C C . THR B 1 147 ? -16.141 15.781 1.067 1 94.06 147 THR B C 1
ATOM 3702 O O . THR B 1 147 ? -16.453 15.227 2.125 1 94.06 147 THR B O 1
ATOM 3705 N N . LEU B 1 148 ? -14.938 15.969 0.695 1 96.38 148 LEU B N 1
ATOM 3706 C CA . LEU B 1 148 ? -13.773 15.695 1.529 1 96.38 148 LEU B CA 1
ATOM 3707 C C . LEU B 1 148 ? -12.953 16.969 1.764 1 96.38 148 LEU B C 1
ATOM 3709 O O . LEU B 1 148 ? -13.016 17.906 0.969 1 96.38 148 LEU B O 1
ATOM 3713 N N . VAL B 1 149 ? -12.234 17 2.852 1 96.69 149 VAL B N 1
ATOM 3714 C CA . VAL B 1 149 ? -11.273 18.062 3.082 1 96.69 149 VAL B CA 1
ATOM 3715 C C . VAL B 1 149 ? -9.875 17.484 3.254 1 96.69 149 VAL B C 1
ATOM 3717 O O . VAL B 1 149 ? -9.711 16.406 3.807 1 96.69 149 VAL B O 1
ATOM 3720 N N . GLU B 1 150 ? -8.938 18.219 2.725 1 97.62 150 GLU B N 1
ATOM 3721 C CA . GLU B 1 150 ? -7.531 17.844 2.857 1 97.62 150 GLU B CA 1
ATOM 3722 C C . GLU B 1 150 ? -6.746 18.891 3.639 1 97.62 150 GLU B C 1
ATOM 3724 O O . GLU B 1 150 ? -6.832 20.078 3.348 1 97.62 150 GLU B O 1
ATOM 3729 N N . PHE B 1 151 ? -6.023 18.422 4.703 1 96.75 151 PHE B N 1
ATOM 3730 C CA . PHE B 1 151 ? -5.051 19.266 5.391 1 96.75 151 PHE B CA 1
ATOM 3731 C C . PHE B 1 151 ? -3.686 19.172 4.719 1 96.75 151 PHE B C 1
ATOM 3733 O O . PHE B 1 151 ? -3.039 18.125 4.75 1 96.75 151 PHE B O 1
ATOM 3740 N N . GLY B 1 152 ? -3.279 20.234 4.094 1 95.75 152 GLY B N 1
ATOM 3741 C CA . GLY B 1 152 ? -1.99 20.266 3.422 1 95.75 152 GLY B CA 1
ATOM 3742 C C . GLY B 1 152 ? -2.035 19.672 2.023 1 95.75 152 GLY B C 1
ATOM 3743 O O . GLY B 1 152 ? -1.782 18.484 1.836 1 95.75 152 GLY B O 1
ATOM 3744 N N . ALA B 1 153 ? -2.205 20.562 1.047 1 95.31 153 ALA B N 1
ATOM 3745 C CA . ALA B 1 153 ? -2.279 20.094 -0.336 1 95.31 153 ALA B CA 1
ATOM 3746 C C . ALA B 1 153 ? -0.886 19.844 -0.904 1 95.31 153 ALA B C 1
ATOM 3748 O O . ALA B 1 153 ? -0.722 19.031 -1.818 1 95.31 153 ALA B O 1
ATOM 3749 N N . GLY B 1 154 ? 0.158 20.531 -0.312 1 93.62 154 GLY B N 1
ATOM 3750 C CA . GLY B 1 154 ? 1.441 20.547 -0.996 1 93.62 154 GLY B CA 1
ATOM 3751 C C . GLY B 1 154 ? 1.34 20.953 -2.453 1 93.62 154 GLY B C 1
ATOM 3752 O O . GLY B 1 154 ? 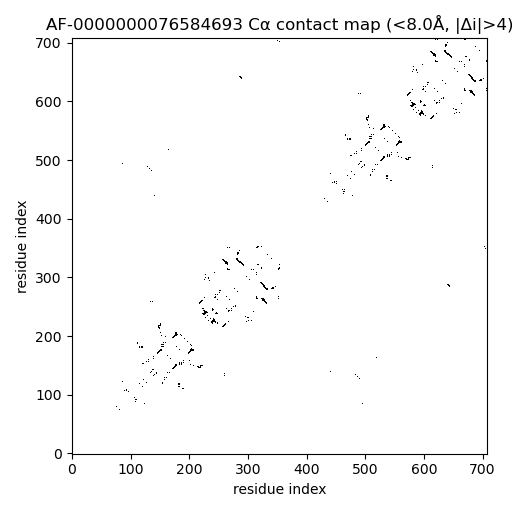0.751 21.984 -2.773 1 93.62 154 GLY B O 1
ATOM 3753 N N . ASP B 1 155 ? 1.948 20.219 -3.328 1 91.81 155 ASP B N 1
ATOM 3754 C CA . ASP B 1 155 ? 1.885 20.547 -4.746 1 91.81 155 ASP B CA 1
ATOM 3755 C C . ASP B 1 155 ? 0.657 19.922 -5.402 1 91.81 155 ASP B C 1
ATOM 3757 O O . ASP B 1 155 ? 0.467 20.047 -6.617 1 91.81 155 ASP B O 1
ATOM 3761 N N . GLY B 1 156 ? -0.115 19.234 -4.691 1 96.5 156 GLY B N 1
ATOM 3762 C CA . GLY B 1 156 ? -1.388 18.703 -5.148 1 96.5 156 GLY B CA 1
ATOM 3763 C C . GLY B 1 156 ? -1.249 17.375 -5.879 1 96.5 156 GLY B C 1
ATOM 3764 O O . GLY B 1 156 ? -2.244 16.703 -6.133 1 96.5 156 GLY B O 1
ATOM 3765 N N . ASN B 1 157 ? -0.06 16.891 -6.117 1 93.38 157 ASN B N 1
ATOM 3766 C CA . ASN B 1 157 ? 0.203 15.758 -7 1 93.38 157 ASN B CA 1
ATOM 3767 C C . ASN B 1 157 ? -0.432 14.469 -6.473 1 93.38 157 ASN B C 1
ATOM 3769 O O . ASN B 1 157 ? -1.065 13.734 -7.227 1 93.38 157 ASN B O 1
ATOM 3773 N N . PRO B 1 158 ? -0.325 14.195 -5.172 1 96.69 158 PRO B N 1
ATOM 3774 C CA . PRO B 1 158 ? -0.854 12.906 -4.707 1 96.69 158 PRO B CA 1
ATOM 3775 C C . PRO B 1 158 ? -2.361 12.781 -4.914 1 96.69 158 PRO B C 1
ATOM 3777 O O . PRO B 1 158 ? -2.836 11.75 -5.398 1 96.69 158 PRO B O 1
ATOM 3780 N N . ILE B 1 159 ? -3.105 13.836 -4.613 1 98.12 159 ILE B N 1
ATOM 3781 C CA . ILE B 1 159 ? -4.559 13.766 -4.688 1 98.12 159 ILE B CA 1
ATOM 3782 C C . ILE B 1 159 ? -5.008 13.789 -6.148 1 98.12 159 ILE B C 1
ATOM 3784 O O . ILE B 1 159 ? -5.91 13.055 -6.543 1 98.12 159 ILE B O 1
ATOM 3788 N N . ILE B 1 160 ? -4.371 14.648 -6.934 1 95.62 160 ILE B N 1
ATOM 3789 C CA . ILE B 1 160 ? -4.688 14.711 -8.359 1 95.62 160 ILE B CA 1
ATOM 3790 C C . ILE B 1 160 ? -4.438 13.352 -9.008 1 95.62 160 ILE B C 1
ATOM 3792 O O . ILE B 1 160 ? -5.277 12.852 -9.758 1 95.62 160 ILE B O 1
ATOM 3796 N N . SER B 1 161 ? -3.27 12.758 -8.672 1 94.19 161 SER B N 1
ATOM 3797 C CA . SER B 1 161 ? -2.951 11.422 -9.164 1 94.19 161 SER B CA 1
ATOM 3798 C C . SER B 1 161 ? -4.012 10.406 -8.742 1 94.19 161 SER B C 1
ATOM 3800 O O . SER B 1 161 ? -4.43 9.57 -9.547 1 94.19 161 SER B O 1
ATOM 3802 N N . ALA B 1 162 ? -4.469 10.43 -7.527 1 97 162 ALA B N 1
ATOM 3803 C CA . ALA B 1 162 ? -5.496 9.516 -7.035 1 97 162 ALA B CA 1
ATOM 3804 C C . ALA B 1 162 ? -6.809 9.711 -7.793 1 97 162 ALA B C 1
ATOM 3806 O O . ALA B 1 162 ? -7.465 8.742 -8.172 1 97 162 ALA B O 1
ATOM 3807 N N . LEU B 1 163 ? -7.168 10.961 -8.008 1 95.19 163 LEU B N 1
ATOM 3808 C CA . LEU B 1 163 ? -8.414 11.289 -8.688 1 95.19 163 LEU B CA 1
ATOM 3809 C C . LEU B 1 163 ? -8.398 10.789 -10.133 1 95.19 163 LEU B C 1
ATOM 3811 O O . LEU B 1 163 ? -9.43 10.398 -10.672 1 95.19 163 LEU B O 1
ATOM 3815 N N . LEU B 1 164 ? -7.258 10.781 -10.734 1 89.75 164 LEU B N 1
ATOM 3816 C CA . LEU B 1 164 ? -7.121 10.344 -12.117 1 89.75 164 LEU B CA 1
ATOM 3817 C C . LEU B 1 164 ? -7.215 8.82 -12.227 1 89.75 164 LEU B C 1
ATOM 3819 O O . LEU B 1 164 ? -7.418 8.281 -13.312 1 89.75 164 LEU B O 1
ATOM 3823 N N . LYS B 1 165 ? -7.09 8.156 -11.078 1 88.88 165 LYS B N 1
ATOM 3824 C CA . LYS B 1 165 ? -7.043 6.691 -11.07 1 88.88 165 LYS B CA 1
ATOM 3825 C C . LYS B 1 165 ? -8.422 6.098 -10.797 1 88.88 165 LYS B C 1
ATOM 3827 O O . LYS B 1 165 ? -8.609 4.883 -10.883 1 88.88 165 LYS B O 1
ATOM 3832 N N . VAL B 1 166 ? -9.375 6.918 -10.438 1 89.88 166 VAL B N 1
ATOM 3833 C CA . VAL B 1 166 ? -10.711 6.438 -10.102 1 89.88 166 VAL B CA 1
ATOM 3834 C C . VAL B 1 166 ? -11.742 7.078 -11.039 1 89.88 166 VAL B C 1
ATOM 3836 O O . VAL B 1 166 ? -11.477 8.125 -11.633 1 89.88 166 VAL B O 1
ATOM 3839 N N . PRO B 1 167 ? -12.867 6.402 -11.18 1 85.62 167 PRO B N 1
ATOM 3840 C CA . PRO B 1 167 ? -13.914 7.039 -11.992 1 85.62 167 PRO B CA 1
ATOM 3841 C C . PRO B 1 167 ? -14.375 8.375 -11.406 1 85.62 167 PRO B C 1
ATOM 3843 O O . PRO B 1 167 ? -14.438 8.531 -10.188 1 85.62 167 PRO B O 1
ATOM 3846 N N . ALA B 1 168 ? -14.672 9.258 -12.352 1 86.69 168 ALA B N 1
ATOM 3847 C CA . ALA B 1 168 ? -15.219 10.539 -11.922 1 86.69 168 ALA B CA 1
ATOM 3848 C C . ALA B 1 168 ? -16.609 10.367 -11.312 1 86.69 168 ALA B C 1
ATOM 3850 O O . ALA B 1 168 ? -17.422 9.586 -11.82 1 86.69 168 ALA B O 1
ATOM 3851 N N . VAL B 1 169 ? -16.797 10.961 -10.188 1 90.06 169 VAL B N 1
ATOM 3852 C CA . VAL B 1 169 ? -18.094 10.977 -9.523 1 90.06 169 VAL B CA 1
ATOM 3853 C C . VAL B 1 169 ? -18.656 12.398 -9.516 1 90.06 169 VAL B C 1
ATOM 3855 O O . VAL B 1 169 ? -18.062 13.297 -8.922 1 90.06 169 VAL B O 1
ATOM 3858 N N . PRO B 1 170 ? -19.812 12.523 -10.18 1 88.81 170 PRO B N 1
ATOM 3859 C CA . PRO B 1 170 ? -20.391 13.867 -10.203 1 88.81 170 PRO B CA 1
ATOM 3860 C C . PRO B 1 170 ? -20.672 14.406 -8.797 1 88.81 170 PRO B C 1
ATOM 3862 O O . PRO B 1 170 ? -21.203 13.688 -7.949 1 88.81 170 PRO B O 1
ATOM 3865 N N . GLY B 1 171 ? -20.297 15.578 -8.57 1 91 171 GLY B N 1
ATOM 3866 C CA . GLY B 1 171 ? -20.594 16.234 -7.312 1 91 171 GLY B CA 1
ATOM 3867 C C . GLY B 1 171 ? -19.516 16.016 -6.258 1 91 171 GLY B C 1
ATOM 3868 O O . GLY B 1 171 ? -19.547 16.656 -5.203 1 91 171 GLY B O 1
ATOM 3869 N N . ARG B 1 172 ? -18.609 15.117 -6.551 1 93.31 172 ARG B N 1
ATOM 3870 C CA . ARG B 1 172 ? -17.531 14.914 -5.586 1 93.31 172 ARG B CA 1
ATOM 3871 C C . ARG B 1 172 ? -16.531 16.062 -5.613 1 93.31 172 ARG B C 1
ATOM 3873 O O . ARG B 1 172 ? -16.141 16.531 -6.688 1 93.31 172 ARG B O 1
ATOM 3880 N N . ALA B 1 173 ? -16.156 16.531 -4.418 1 95.44 173 ALA B N 1
ATOM 3881 C CA . ALA B 1 173 ? -15.172 17.594 -4.316 1 95.44 173 ALA B CA 1
ATOM 3882 C C . ALA B 1 173 ? -14.242 17.375 -3.121 1 95.44 173 ALA B C 1
ATOM 3884 O O . ALA B 1 173 ? -14.688 16.969 -2.051 1 95.44 173 ALA B O 1
ATOM 3885 N N . ILE B 1 174 ? -13.008 17.578 -3.365 1 97.38 174 ILE B N 1
ATOM 3886 C CA . ILE B 1 174 ? -12.008 17.609 -2.309 1 97.38 174 ILE B CA 1
ATOM 3887 C C . ILE B 1 174 ? -11.516 19.047 -2.111 1 97.38 174 ILE B C 1
ATOM 3889 O O . ILE B 1 174 ? -10.898 19.625 -3.004 1 97.38 174 ILE B O 1
ATOM 3893 N N . HIS B 1 175 ? -11.867 19.625 -0.968 1 96.69 175 HIS B N 1
ATOM 3894 C CA . HIS B 1 175 ? -11.367 20.953 -0.603 1 96.69 175 HIS B CA 1
ATOM 3895 C C . HIS B 1 175 ? -10.039 20.859 0.142 1 96.69 175 HIS B C 1
ATOM 3897 O O . HIS B 1 175 ? -9.992 20.375 1.273 1 96.69 175 HIS B O 1
ATOM 3903 N N . ALA B 1 176 ? -9.023 21.328 -0.55 1 97.25 176 ALA B N 1
ATOM 3904 C CA . ALA B 1 176 ? -7.672 21.219 -0.005 1 97.25 176 ALA B CA 1
ATOM 3905 C C . ALA B 1 176 ? -7.176 22.562 0.523 1 97.25 176 ALA B C 1
ATOM 3907 O O . ALA B 1 176 ? -7.27 23.578 -0.167 1 97.25 176 ALA B O 1
ATOM 3908 N N . TYR B 1 177 ? -6.629 22.531 1.714 1 96 177 TYR B N 1
ATOM 3909 C CA . TYR B 1 177 ? -6.109 23.75 2.324 1 96 177 TYR B CA 1
ATOM 3910 C C . TYR B 1 177 ? -4.586 23.734 2.387 1 96 177 TYR B C 1
ATOM 3912 O O . TYR B 1 177 ? -3.994 22.734 2.803 1 96 177 TYR B O 1
ATOM 3920 N N . GLU B 1 178 ? -4.012 24.75 1.884 1 95 178 GLU B N 1
ATOM 3921 C CA . GLU B 1 178 ? -2.561 24.891 1.81 1 95 178 GLU B CA 1
ATOM 3922 C C . GLU B 1 178 ? -2.125 26.312 2.18 1 95 178 GLU B C 1
ATOM 3924 O O . GLU B 1 178 ? -2.562 27.281 1.56 1 95 178 GLU B O 1
ATOM 3929 N N . ILE B 1 179 ? -1.219 26.375 3.152 1 92.12 179 ILE B N 1
ATOM 3930 C CA . ILE B 1 179 ? -0.827 27.672 3.689 1 92.12 179 ILE B CA 1
ATOM 3931 C C . ILE B 1 179 ? 0.232 28.297 2.787 1 92.12 179 ILE B C 1
ATOM 3933 O O . ILE B 1 179 ? 0.28 29.516 2.641 1 92.12 179 ILE B O 1
ATOM 3937 N N . SER B 1 180 ? 1.141 27.531 2.236 1 90.12 180 SER B N 1
ATOM 3938 C CA . SER B 1 180 ? 2.158 28.047 1.328 1 90.12 180 SER B CA 1
ATOM 3939 C C . SER B 1 180 ? 1.537 28.531 0.023 1 90.12 180 SER B C 1
ATOM 3941 O O . SER B 1 180 ? 0.92 27.75 -0.705 1 90.12 180 SER B O 1
ATOM 3943 N N . GLU B 1 181 ? 1.729 29.766 -0.27 1 92.56 181 GLU B N 1
ATOM 3944 C CA . GLU B 1 181 ? 1.177 30.344 -1.492 1 92.56 181 GLU B CA 1
ATOM 3945 C C . GLU B 1 181 ? 1.726 29.641 -2.73 1 92.56 181 GLU B C 1
ATOM 3947 O O . GLU B 1 181 ? 0.973 29.312 -3.65 1 92.56 181 GLU B O 1
ATOM 3952 N N . ALA B 1 182 ? 2.994 29.422 -2.67 1 89.88 182 ALA B N 1
ATOM 3953 C CA . ALA B 1 182 ? 3.643 28.781 -3.809 1 89.88 182 ALA B CA 1
ATOM 3954 C C . ALA B 1 182 ? 3.086 27.375 -4.035 1 89.88 182 ALA B C 1
ATOM 3956 O O . ALA B 1 182 ? 2.77 27 -5.164 1 89.88 182 ALA B O 1
ATOM 3957 N N . SER B 1 183 ? 2.949 26.609 -2.969 1 92.75 183 SER B N 1
ATOM 3958 C CA . SER B 1 183 ? 2.418 25.25 -3.064 1 92.75 183 SER B CA 1
ATOM 3959 C C . SER B 1 183 ? 0.959 25.266 -3.514 1 92.75 183 SER B C 1
ATOM 3961 O O . SER B 1 183 ? 0.563 24.469 -4.371 1 92.75 183 SER B O 1
ATOM 3963 N N . ALA B 1 184 ? 0.2 26.172 -2.996 1 94.94 184 ALA B N 1
ATOM 3964 C CA . ALA B 1 184 ? -1.215 26.281 -3.344 1 94.94 184 ALA B CA 1
ATOM 3965 C C . ALA B 1 184 ? -1.394 26.609 -4.824 1 94.94 184 ALA B C 1
ATOM 3967 O O . ALA B 1 184 ? -2.25 26.016 -5.496 1 94.94 184 ALA B O 1
ATOM 3968 N N . HIS B 1 185 ? -0.585 27.5 -5.273 1 94.38 185 HIS B N 1
ATOM 3969 C CA . HIS B 1 185 ? -0.656 27.891 -6.68 1 94.38 185 HIS B CA 1
ATOM 3970 C C . HIS B 1 185 ? -0.319 26.719 -7.59 1 94.38 185 HIS B C 1
ATOM 3972 O O . HIS B 1 185 ? -0.998 26.484 -8.594 1 94.38 185 HIS B O 1
ATOM 3978 N N . LEU B 1 186 ? 0.711 26.031 -7.199 1 93 186 LEU B N 1
ATOM 3979 C CA . LEU B 1 186 ? 1.116 24.859 -7.98 1 93 186 LEU B CA 1
ATOM 3980 C C . LEU B 1 186 ? 0.013 23.812 -8.008 1 93 186 LEU B C 1
ATOM 3982 O O . LEU B 1 186 ? -0.304 23.266 -9.062 1 93 186 LEU B O 1
ATOM 3986 N N . ALA B 1 187 ? -0.557 23.547 -6.887 1 96 187 ALA B N 1
ATOM 3987 C CA . ALA B 1 187 ? -1.622 22.547 -6.773 1 96 187 ALA B CA 1
ATOM 3988 C C . ALA B 1 187 ? -2.83 22.953 -7.617 1 96 187 ALA B C 1
ATOM 3990 O O . ALA B 1 187 ? -3.385 22.125 -8.344 1 96 187 ALA B O 1
ATOM 3991 N N . SER B 1 188 ? -3.205 24.203 -7.555 1 96.81 188 SER B N 1
ATOM 3992 C CA . SER B 1 188 ? -4.348 24.719 -8.312 1 96.81 188 SER B CA 1
ATOM 3993 C C . SER B 1 188 ? -4.09 24.641 -9.812 1 96.81 188 SER B C 1
ATOM 3995 O O . SER B 1 188 ? -4.969 24.25 -10.578 1 96.81 188 SER B O 1
ATOM 3997 N N . ALA B 1 189 ? -2.949 25.047 -10.172 1 94.19 189 ALA B N 1
ATOM 3998 C CA . ALA B 1 189 ? -2.584 25.016 -11.586 1 94.19 189 ALA B CA 1
ATOM 3999 C C . ALA B 1 189 ? -2.598 23.578 -12.117 1 94.19 189 ALA B C 1
ATOM 4001 O O . ALA B 1 189 ? -3.072 23.344 -13.234 1 94.19 189 ALA B O 1
ATOM 4002 N N . ARG B 1 190 ? -2.098 22.703 -11.312 1 92.75 190 ARG B N 1
ATOM 4003 C CA . ARG B 1 190 ? -2.082 21.297 -11.711 1 92.75 190 ARG B CA 1
ATOM 4004 C C . ARG B 1 190 ? -3.498 20.75 -11.844 1 92.75 190 ARG B C 1
ATOM 4006 O O . ARG B 1 190 ? -3.809 20.031 -12.797 1 92.75 190 ARG B O 1
ATOM 4013 N N . ALA B 1 191 ? -4.312 21.062 -10.883 1 96.25 191 ALA B N 1
ATOM 4014 C CA . ALA B 1 191 ? -5.703 20.609 -10.93 1 96.25 191 ALA B CA 1
ATOM 4015 C C . ALA B 1 191 ? -6.391 21.109 -12.203 1 96.25 191 ALA B C 1
ATOM 4017 O O . ALA B 1 191 ? -7.086 20.344 -12.875 1 96.25 191 ALA B O 1
ATOM 4018 N N . ALA B 1 192 ? -6.172 22.344 -12.523 1 93.31 192 ALA B N 1
ATOM 4019 C CA . ALA B 1 192 ? -6.758 22.938 -13.727 1 93.31 192 ALA B CA 1
ATOM 4020 C C . ALA B 1 192 ? -6.25 22.25 -14.984 1 93.31 192 ALA B C 1
ATOM 4022 O O . ALA B 1 192 ? -7.023 21.953 -15.898 1 93.31 192 ALA B O 1
ATOM 4023 N N . LYS B 1 193 ? -5.004 22.016 -15.008 1 90.94 193 LYS B N 1
ATOM 4024 C CA . LYS B 1 193 ? -4.375 21.391 -16.172 1 90.94 193 LYS B CA 1
ATOM 4025 C C . LYS B 1 193 ? -5.008 20.031 -16.469 1 90.94 193 LYS B C 1
ATOM 4027 O O . LYS B 1 193 ? -5.156 19.656 -17.625 1 90.94 193 LYS B O 1
ATOM 4032 N N . PHE B 1 194 ? -5.383 19.312 -15.422 1 92.5 194 PHE B N 1
ATOM 4033 C CA . PHE B 1 194 ? -5.918 17.969 -15.609 1 92.5 194 PHE B CA 1
ATOM 4034 C C . PHE B 1 194 ? -7.445 18 -15.625 1 92.5 194 PHE B C 1
ATOM 4036 O O . PHE B 1 194 ? -8.086 16.938 -15.539 1 92.5 194 PHE B O 1
ATOM 4043 N N . GLY B 1 195 ? -8.047 19.188 -15.641 1 92.44 195 GLY B N 1
ATOM 4044 C CA . GLY B 1 195 ? -9.492 19.312 -15.711 1 92.44 195 GLY B CA 1
ATOM 4045 C C . GLY B 1 195 ? -10.188 18.984 -14.406 1 92.44 195 GLY B C 1
ATOM 4046 O O . GLY B 1 195 ? -11.336 18.531 -14.406 1 92.44 195 GLY B O 1
ATOM 4047 N N . LEU B 1 196 ? -9.461 19.078 -13.352 1 95.44 196 LEU B N 1
ATOM 4048 C CA . LEU B 1 196 ? -9.984 18.688 -12.047 1 95.44 196 LEU B CA 1
ATOM 4049 C C . LEU B 1 196 ? -10.227 19.906 -11.172 1 95.44 196 LEU B C 1
ATOM 4051 O O . LEU B 1 196 ? -10.359 19.797 -9.953 1 95.44 196 LEU B O 1
ATOM 4055 N N . GLY B 1 197 ? -10.312 21.078 -11.711 1 94.94 197 GLY B N 1
ATOM 4056 C CA . GLY B 1 197 ? -10.438 22.312 -10.953 1 94.94 197 GLY B CA 1
ATOM 4057 C C . GLY B 1 197 ? -11.672 22.359 -10.078 1 94.94 197 GLY B C 1
ATOM 4058 O O . GLY B 1 197 ? -11.656 22.953 -9 1 94.94 197 GLY B O 1
ATOM 4059 N N . ASP B 1 198 ? -12.758 21.688 -10.5 1 94.69 198 ASP B N 1
ATOM 4060 C CA . ASP B 1 198 ? -14.008 21.688 -9.742 1 94.69 198 ASP B CA 1
ATOM 4061 C C . ASP B 1 198 ? -14.031 20.547 -8.727 1 94.69 198 ASP B C 1
ATOM 4063 O O . ASP B 1 198 ? -14.812 20.578 -7.77 1 94.69 198 ASP B O 1
ATOM 4067 N N . THR B 1 199 ? -13.234 19.562 -8.969 1 96.56 199 THR B N 1
ATOM 4068 C CA . THR B 1 199 ? -13.211 18.391 -8.117 1 96.56 199 THR B CA 1
ATOM 4069 C C . THR B 1 199 ? -12.164 18.547 -7.012 1 96.56 199 THR B C 1
ATOM 4071 O O . THR B 1 199 ? -12.391 18.125 -5.871 1 96.56 199 THR B O 1
ATOM 4074 N N . TYR B 1 200 ? -10.992 19.062 -7.348 1 97.94 200 TYR B N 1
ATOM 4075 C CA . TYR B 1 200 ? -9.93 19.359 -6.398 1 97.94 200 TYR B CA 1
ATOM 4076 C C . TYR B 1 200 ? -9.766 20.875 -6.234 1 97.94 200 TYR B C 1
ATOM 4078 O O . TYR B 1 200 ? -9 21.5 -6.973 1 97.94 200 TYR B O 1
ATOM 4086 N N . VAL B 1 201 ? -10.414 21.406 -5.195 1 96.88 201 VAL B N 1
ATOM 4087 C CA . VAL B 1 201 ? -10.469 22.844 -4.969 1 96.88 201 VAL B CA 1
ATOM 4088 C C . VAL B 1 201 ? -9.438 23.25 -3.918 1 96.88 201 VAL B C 1
ATOM 4090 O O . VAL B 1 201 ? -9.586 22.922 -2.736 1 96.88 201 VAL B O 1
ATOM 4093 N N . VAL B 1 202 ? -8.445 24.047 -4.324 1 97.44 202 VAL B N 1
ATOM 4094 C CA . VAL B 1 202 ? -7.34 24.406 -3.439 1 97.44 202 VAL B CA 1
ATOM 4095 C C . VAL B 1 202 ? -7.57 25.781 -2.838 1 97.44 202 VAL B C 1
ATOM 4097 O O . VAL B 1 202 ? -7.816 26.75 -3.562 1 97.44 202 VAL B O 1
ATOM 4100 N N . HIS B 1 203 ? -7.57 25.812 -1.534 1 96 203 HIS B N 1
ATOM 4101 C CA . HIS B 1 203 ? -7.676 27.062 -0.776 1 96 203 HIS B CA 1
ATOM 4102 C C . HIS B 1 203 ? -6.332 27.453 -0.167 1 96 203 HIS B C 1
ATOM 4104 O O . HIS B 1 203 ? -5.773 26.703 0.644 1 96 203 HIS B O 1
ATOM 4110 N N . ASN B 1 204 ? -5.809 28.594 -0.604 1 95.56 204 ASN B N 1
ATOM 4111 C CA . ASN B 1 204 ? -4.613 29.109 0.053 1 95.56 204 ASN B CA 1
ATOM 4112 C C . ASN B 1 204 ? -4.953 29.781 1.38 1 95.56 204 ASN B C 1
ATOM 4114 O O . ASN B 1 204 ? -5.035 31.016 1.455 1 95.56 204 ASN B O 1
ATOM 4118 N N . SER B 1 205 ? -5.117 29.062 2.379 1 92.38 205 SER B N 1
ATOM 4119 C CA . SER B 1 205 ? -5.508 29.531 3.707 1 92.38 205 SER B CA 1
ATOM 4120 C C . SER B 1 205 ? -5.176 28.5 4.773 1 92.38 205 SER B C 1
ATOM 4122 O O . SER B 1 205 ? -4.809 27.359 4.457 1 92.38 205 SER B O 1
ATOM 4124 N N . CYS B 1 206 ? -5.316 28.969 5.941 1 89.19 206 CYS B N 1
ATOM 4125 C CA . CYS B 1 206 ? -5.184 28.062 7.082 1 89.19 206 CYS B CA 1
ATOM 4126 C C . CYS B 1 206 ? -6.352 27.094 7.145 1 89.19 206 CYS B C 1
ATOM 4128 O O . CYS B 1 206 ? -7.508 27.484 6.992 1 89.19 206 CYS B O 1
ATOM 4130 N N . PHE B 1 207 ? -6.012 25.797 7.352 1 90.12 207 PHE B N 1
ATOM 4131 C CA . PHE B 1 207 ? -6.984 24.719 7.395 1 90.12 207 PHE B CA 1
ATOM 4132 C C . PHE B 1 207 ? -8.031 24.969 8.477 1 90.12 207 PHE B C 1
ATOM 4134 O O . PHE B 1 207 ? -9.234 24.844 8.227 1 90.12 207 PHE B O 1
ATOM 4141 N N . TRP B 1 208 ? -7.672 25.375 9.609 1 88.88 208 TRP B N 1
ATOM 4142 C CA . TRP B 1 208 ? -8.555 25.5 10.758 1 88.88 208 TRP B CA 1
ATOM 4143 C C . TRP B 1 208 ? -9.555 26.625 10.562 1 88.88 208 TRP B C 1
ATOM 4145 O O . TRP B 1 208 ? -10.695 26.547 11.023 1 88.88 208 TRP B O 1
ATOM 4155 N N . GLU B 1 209 ? -9.141 27.641 9.859 1 84.44 209 GLU B N 1
ATOM 4156 C CA . GLU B 1 209 ? -10.062 28.719 9.539 1 84.44 209 GLU B CA 1
ATOM 4157 C C . GLU B 1 209 ? -11.055 28.297 8.461 1 84.44 209 GLU B C 1
ATOM 4159 O O . GLU B 1 209 ? -12.227 28.688 8.5 1 84.44 209 GLU B O 1
ATOM 4164 N N . GLY B 1 210 ? -10.586 27.469 7.59 1 81.94 210 GLY B N 1
ATOM 4165 C CA . GLY B 1 210 ? -11.398 27 6.477 1 81.94 210 GLY B CA 1
ATOM 4166 C C . GLY B 1 210 ? -12.43 25.969 6.887 1 81.94 210 GLY B C 1
ATOM 4167 O O . GLY B 1 210 ? -13.508 25.875 6.293 1 81.94 210 GLY B O 1
ATOM 4168 N N . LEU B 1 211 ? -12.102 25.109 7.809 1 80.12 211 LEU B N 1
ATOM 4169 C CA . LEU B 1 211 ? -12.969 24.016 8.25 1 80.12 211 LEU B CA 1
ATOM 4170 C C . LEU B 1 211 ? -14.312 24.562 8.719 1 80.12 211 LEU B C 1
ATOM 4172 O O . LEU B 1 211 ? -15.336 23.891 8.602 1 80.12 211 LEU B O 1
ATOM 4176 N N . LYS B 1 212 ? -14.32 25.688 9.219 1 74.25 212 LYS B N 1
ATOM 4177 C CA . LYS B 1 212 ? -15.562 26.312 9.68 1 74.25 212 LYS B CA 1
ATOM 4178 C C . LYS B 1 212 ? -16.516 26.547 8.516 1 74.25 212 LYS B C 1
ATOM 4180 O O . LYS B 1 212 ? -17.734 26.609 8.703 1 74.25 212 LYS B O 1
ATOM 4185 N N . GLN B 1 213 ? -16 26.5 7.441 1 69.12 213 GLN B N 1
ATOM 4186 C CA . GLN B 1 213 ? -16.781 26.875 6.27 1 69.12 213 GLN B CA 1
ATOM 4187 C C . GLN B 1 213 ? -17.156 25.656 5.438 1 69.12 213 GLN B C 1
ATOM 4189 O O . GLN B 1 213 ? -17.984 25.75 4.523 1 69.12 213 GLN B O 1
ATOM 4194 N N . THR B 1 214 ? -16.547 24.562 5.676 1 68.31 214 THR B N 1
ATOM 4195 C CA . THR B 1 214 ? -16.766 23.375 4.863 1 68.31 214 THR B CA 1
ATOM 4196 C C . THR B 1 214 ? -17.125 22.172 5.738 1 68.31 214 THR B C 1
ATOM 4198 O O . THR B 1 214 ? -16.234 21.422 6.16 1 68.31 214 THR B O 1
ATOM 4201 N N . PRO B 1 215 ? -18.422 22.109 5.922 1 70.44 215 PRO B N 1
ATOM 4202 C CA . PRO B 1 215 ? -18.797 20.922 6.691 1 70.44 215 PRO B CA 1
ATOM 4203 C C . PRO B 1 215 ? -18.516 19.625 5.941 1 70.44 215 PRO B C 1
ATOM 4205 O O . PRO B 1 215 ? -18.906 19.484 4.781 1 70.44 215 PRO B O 1
ATOM 4208 N N . SER B 1 216 ? -17.516 18.906 6.375 1 77.88 216 SER B N 1
ATOM 4209 C CA . SER B 1 216 ? -17.219 17.578 5.844 1 77.88 216 SER B CA 1
ATOM 4210 C C . SER B 1 216 ? -17.078 16.547 6.961 1 77.88 216 SER B C 1
ATOM 4212 O O . SER B 1 216 ? -16.766 16.906 8.102 1 77.88 216 SER B O 1
ATOM 4214 N N . ASP B 1 217 ? -17.359 15.336 6.473 1 88.69 217 ASP B N 1
ATOM 4215 C CA . ASP B 1 217 ? -17.281 14.266 7.453 1 88.69 217 ASP B CA 1
ATOM 4216 C C . ASP B 1 217 ? -16.016 13.438 7.258 1 88.69 217 ASP B C 1
ATOM 4218 O O . ASP B 1 217 ? -15.758 12.492 8 1 88.69 217 ASP B O 1
ATOM 4222 N N . CYS B 1 218 ? -15.195 13.891 6.273 1 96.5 218 CYS B N 1
ATOM 4223 C CA . CYS B 1 218 ? -14.016 13.086 5.988 1 96.5 218 CYS B CA 1
ATOM 4224 C C . CYS B 1 218 ? -12.797 13.969 5.75 1 96.5 218 CYS B C 1
ATOM 4226 O O . CYS B 1 218 ? -12.828 14.867 4.91 1 96.5 218 CYS B O 1
ATOM 4228 N N . ILE B 1 219 ? -11.734 13.719 6.512 1 97.75 219 ILE B N 1
ATOM 4229 C CA . ILE B 1 219 ? -10.477 14.422 6.32 1 97.75 219 ILE B CA 1
ATOM 4230 C C . ILE B 1 219 ? -9.414 13.461 5.797 1 97.75 219 ILE B C 1
ATOM 4232 O O . ILE B 1 219 ? -9.352 12.305 6.227 1 97.75 219 ILE B O 1
ATOM 4236 N N . ILE B 1 220 ? -8.641 13.898 4.816 1 98.56 220 ILE B N 1
ATOM 4237 C CA . ILE B 1 220 ? -7.457 13.18 4.344 1 98.56 220 ILE B CA 1
ATOM 4238 C C . ILE B 1 220 ? -6.227 14.07 4.496 1 98.56 220 ILE B C 1
ATOM 4240 O O . ILE B 1 220 ? -6.305 15.289 4.312 1 98.56 220 ILE B O 1
ATOM 4244 N N . SER B 1 221 ? -5.059 13.43 4.891 1 98.56 221 SER B N 1
ATOM 4245 C CA . SER B 1 221 ? -3.859 14.242 5.047 1 98.56 221 SER B CA 1
ATOM 4246 C C . SER B 1 221 ? -2.609 13.375 5.145 1 98.56 221 SER B C 1
ATOM 4248 O O . SER B 1 221 ? -2.654 12.273 5.695 1 98.56 221 SER B O 1
ATOM 4250 N N . ASN B 1 222 ? -1.629 13.797 4.543 1 97.69 222 ASN B N 1
ATOM 4251 C CA . ASN B 1 222 ? -0.264 13.484 4.949 1 97.69 222 ASN B CA 1
ATOM 4252 C C . ASN B 1 222 ? 0.35 14.617 5.77 1 97.69 222 ASN B C 1
ATOM 4254 O O . ASN B 1 222 ? 1.144 15.406 5.254 1 97.69 222 ASN B O 1
ATOM 4258 N N . PRO B 1 223 ? 0.047 14.688 7.039 1 97.62 223 PRO B N 1
ATOM 4259 C CA . PRO B 1 223 ? 0.483 15.828 7.844 1 97.62 223 PRO B CA 1
ATOM 4260 C C . PRO B 1 223 ? 1.986 15.82 8.109 1 97.62 223 PRO B C 1
ATOM 4262 O O . PRO B 1 223 ? 2.629 14.773 8.023 1 97.62 223 PRO B O 1
ATOM 4265 N N . PRO B 1 224 ? 2.516 17.047 8.383 1 96.06 224 PRO B N 1
ATOM 4266 C CA . PRO B 1 224 ? 3.896 17.047 8.875 1 96.06 224 PRO B CA 1
ATOM 4267 C C . PRO B 1 224 ? 4.094 16.109 10.062 1 96.06 224 PRO B C 1
ATOM 4269 O O . PRO B 1 224 ? 3.271 16.094 10.984 1 96.06 224 PRO B O 1
ATOM 4272 N N . TYR B 1 225 ? 5.25 15.352 10.016 1 98 225 TYR B N 1
ATOM 4273 C CA . TYR B 1 225 ? 5.367 14.375 11.094 1 98 225 TYR B CA 1
ATOM 4274 C C . TYR B 1 225 ? 6.805 14.273 11.586 1 98 225 TYR B C 1
ATOM 4276 O O . TYR B 1 225 ? 7.172 13.312 12.258 1 98 225 TYR B O 1
ATOM 4284 N N . LEU B 1 226 ? 7.672 15.227 11.273 1 98.06 226 LEU B N 1
ATOM 4285 C CA . LEU B 1 226 ? 9.031 15.211 11.789 1 98.06 226 LEU B CA 1
ATOM 4286 C C . LEU B 1 226 ? 9.062 15.641 13.258 1 98.06 226 LEU B C 1
ATOM 4288 O O . LEU B 1 226 ? 8.57 16.719 13.602 1 98.06 226 LEU B O 1
ATOM 4292 N N . PRO B 1 227 ? 9.625 14.867 14.094 1 98.81 227 PRO B N 1
ATOM 4293 C CA . PRO B 1 227 ? 9.766 15.281 15.492 1 98.81 227 PRO B CA 1
A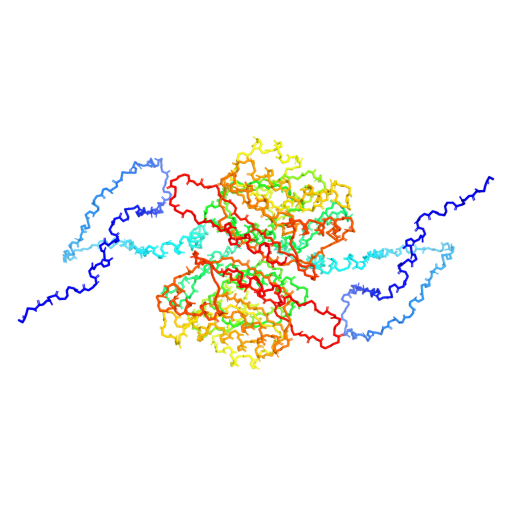TOM 4294 C C . PRO B 1 227 ? 11.031 16.109 15.734 1 98.81 227 PRO B C 1
ATOM 4296 O O . PRO B 1 227 ? 12.062 15.859 15.117 1 98.81 227 PRO B O 1
ATOM 4299 N N . ALA B 1 228 ? 10.906 17.031 16.562 1 98.62 228 ALA B N 1
ATOM 4300 C CA . ALA B 1 228 ? 12.016 17.844 17.062 1 98.62 228 ALA B CA 1
ATOM 4301 C C . ALA B 1 228 ? 11.57 18.672 18.266 1 98.62 228 ALA B C 1
ATOM 4303 O O . ALA B 1 228 ? 10.375 18.922 18.453 1 98.62 228 ALA B O 1
ATOM 4304 N N . PRO B 1 229 ? 12.516 19.125 19.047 1 98.06 229 PRO B N 1
ATOM 4305 C CA . PRO B 1 229 ? 12.133 19.922 20.203 1 98.06 229 PRO B CA 1
ATOM 4306 C C . PRO B 1 229 ? 11.438 21.219 19.812 1 98.06 229 PRO B C 1
ATOM 4308 O O . PRO B 1 229 ? 10.633 21.75 20.594 1 98.06 229 PRO B O 1
ATOM 4311 N N . ASP B 1 230 ? 11.797 21.797 18.641 1 97.62 230 ASP B N 1
ATOM 4312 C CA . ASP B 1 230 ? 11.188 23 18.078 1 97.62 230 ASP B CA 1
ATOM 4313 C C . ASP B 1 230 ? 11.242 22.969 16.547 1 97.62 230 ASP B C 1
ATOM 4315 O O . ASP B 1 230 ? 11.664 21.969 15.953 1 97.62 230 ASP B O 1
ATOM 4319 N N . ASN B 1 231 ? 10.742 24 15.969 1 96.19 231 ASN B N 1
ATOM 4320 C CA . ASN B 1 231 ? 10.617 24 14.516 1 96.19 231 ASN B CA 1
ATOM 4321 C C . ASN B 1 231 ? 11.898 24.5 13.844 1 96.19 231 ASN B C 1
ATOM 4323 O O . ASN B 1 231 ? 11.891 24.859 12.672 1 96.19 231 ASN B O 1
ATOM 4327 N N . ASP B 1 232 ? 13.039 24.656 14.609 1 96.5 232 ASP B N 1
ATOM 4328 C CA . ASP B 1 232 ? 14.328 25.016 14.023 1 96.5 232 ASP B CA 1
ATOM 4329 C C . ASP B 1 232 ? 14.977 23.828 13.336 1 96.5 232 ASP B C 1
ATOM 4331 O O . ASP B 1 232 ? 15.977 23.281 13.812 1 96.5 232 ASP B O 1
ATOM 4335 N N . ILE B 1 233 ? 14.453 23.438 12.219 1 95.88 233 ILE B N 1
ATOM 4336 C CA . ILE B 1 233 ? 14.922 22.328 11.398 1 95.88 233 ILE B CA 1
ATOM 4337 C C . ILE B 1 233 ? 15.047 22.781 9.945 1 95.88 233 ILE B C 1
ATOM 4339 O O . ILE B 1 233 ? 14.648 23.891 9.594 1 95.88 233 ILE B O 1
ATOM 4343 N N . MET B 1 234 ? 15.68 21.953 9.117 1 91.81 234 MET B N 1
ATOM 4344 C CA . MET B 1 234 ? 16 22.297 7.734 1 91.81 234 MET B CA 1
ATOM 4345 C C . MET B 1 234 ? 14.758 22.812 6.996 1 91.81 234 MET B C 1
ATOM 4347 O O . MET B 1 234 ? 14.836 23.781 6.25 1 91.81 234 MET B O 1
ATOM 4351 N N . MET B 1 235 ? 13.602 22.109 7.234 1 90 235 MET B N 1
ATOM 4352 C CA . MET B 1 235 ? 12.328 22.5 6.645 1 90 235 MET B CA 1
ATOM 4353 C C . MET B 1 235 ? 11.25 22.625 7.719 1 90 235 MET B C 1
ATOM 4355 O O . MET B 1 235 ? 10.547 21.656 8.008 1 90 235 MET B O 1
ATOM 4359 N N . PRO B 1 236 ? 11.086 23.844 8.18 1 92.94 236 PRO B N 1
ATOM 4360 C CA . PRO B 1 236 ? 10.195 24.047 9.32 1 92.94 236 PRO B CA 1
ATOM 4361 C C . PRO B 1 236 ? 8.773 23.578 9.055 1 92.94 236 PRO B C 1
ATOM 4363 O O . PRO B 1 236 ? 8.078 23.125 9.969 1 92.94 236 PRO B O 1
ATOM 4366 N N . GLY B 1 237 ? 8.312 23.609 7.824 1 90.12 237 GLY B N 1
ATOM 4367 C CA . GLY B 1 237 ? 6.965 23.219 7.445 1 90.12 237 GLY B CA 1
ATOM 4368 C C . GLY B 1 237 ? 6.711 21.734 7.629 1 90.12 237 GLY B C 1
ATOM 4369 O O . GLY B 1 237 ? 5.562 21.281 7.602 1 90.12 237 GLY B O 1
ATOM 4370 N N . LEU B 1 238 ? 7.773 20.938 7.918 1 94 238 LEU B N 1
ATOM 4371 C CA . LEU B 1 238 ? 7.648 19.5 8.094 1 94 238 LEU B CA 1
ATOM 4372 C C . LEU B 1 238 ? 7.605 19.125 9.57 1 94 238 LEU B C 1
ATOM 4374 O O . LEU B 1 238 ? 7.469 17.953 9.914 1 94 238 LEU B O 1
ATOM 4378 N N . TRP B 1 239 ? 7.676 20.156 10.445 1 96.94 239 TRP B N 1
ATOM 4379 C CA . TRP B 1 239 ? 7.66 19.906 11.883 1 96.94 239 TRP B CA 1
ATOM 4380 C C . TRP B 1 239 ? 6.273 19.484 12.352 1 96.94 239 TRP B C 1
ATOM 4382 O O . TRP B 1 239 ? 5.293 20.203 12.148 1 96.94 239 TRP B O 1
ATOM 4392 N N . GLY B 1 240 ? 6.203 18.281 12.945 1 97.88 240 GLY B N 1
ATOM 4393 C CA . GLY B 1 240 ? 4.949 17.734 13.438 1 97.88 240 GLY B CA 1
ATOM 4394 C C . GLY B 1 240 ? 4.789 17.891 14.938 1 97.88 240 GLY B C 1
ATOM 4395 O O . GLY B 1 240 ? 3.941 17.234 15.547 1 97.88 240 GLY B O 1
ATOM 4396 N N . GLY B 1 241 ? 5.605 18.75 15.516 1 98.44 241 GLY B N 1
ATOM 4397 C CA . GLY B 1 241 ? 5.629 18.891 16.969 1 98.44 241 GLY B CA 1
ATOM 4398 C C . GLY B 1 241 ? 6.762 18.125 17.625 1 98.44 241 GLY B C 1
ATOM 4399 O O . GLY B 1 241 ? 7.57 17.5 16.938 1 98.44 241 GLY B O 1
ATOM 4400 N N . VAL B 1 242 ? 6.754 18.188 18.922 1 98.75 242 VAL B N 1
ATOM 4401 C CA . VAL B 1 242 ? 7.867 17.641 19.703 1 98.75 242 VAL B CA 1
ATOM 4402 C C . VAL B 1 242 ? 8.016 16.156 19.422 1 98.75 242 VAL B C 1
ATOM 4404 O O . VAL B 1 242 ? 9.125 15.656 19.219 1 98.75 242 VAL B O 1
ATOM 4407 N N . ASP B 1 243 ? 6.918 15.422 19.344 1 98.75 243 ASP B N 1
ATOM 4408 C CA . ASP B 1 243 ? 7.047 13.984 19.078 1 98.75 243 ASP B CA 1
ATOM 4409 C C . ASP B 1 243 ? 6.625 13.648 17.656 1 98.75 243 ASP B C 1
ATOM 4411 O O . ASP B 1 243 ? 6.395 12.484 17.328 1 98.75 243 ASP B O 1
ATOM 4415 N N . GLY B 1 244 ? 6.398 14.625 16.859 1 98.75 244 GLY B N 1
ATOM 4416 C CA . GLY B 1 244 ? 6.145 14.445 15.445 1 98.75 244 GLY B CA 1
ATOM 4417 C C . GLY B 1 244 ? 4.68 14.227 15.125 1 98.75 244 GLY B C 1
ATOM 4418 O O . GLY B 1 244 ? 4.289 14.227 13.953 1 98.75 244 GLY B O 1
ATOM 4419 N N . ALA B 1 245 ? 3.787 14.07 16.141 1 98.75 245 ALA B N 1
ATOM 4420 C CA . ALA B 1 245 ? 2.416 13.664 15.852 1 98.75 245 ALA B CA 1
ATOM 4421 C C . ALA B 1 245 ? 1.409 14.641 16.453 1 98.75 245 ALA B C 1
ATOM 4423 O O . ALA B 1 245 ? 0.226 14.32 16.578 1 98.75 245 ALA B O 1
ATOM 4424 N N . GLU B 1 246 ? 1.85 15.828 16.891 1 98.31 246 GLU B N 1
ATOM 4425 C CA . GLU B 1 246 ? 0.935 16.797 17.5 1 98.31 246 GLU B CA 1
ATOM 4426 C C . GLU B 1 246 ? -0.151 17.219 16.531 1 98.31 246 GLU B C 1
ATOM 4428 O O . GLU B 1 246 ? -1.332 17.266 16.875 1 98.31 246 GLU B O 1
ATOM 4433 N N . LEU B 1 247 ? 0.249 17.5 15.32 1 97.25 247 LEU B N 1
ATOM 4434 C CA . LEU B 1 247 ? -0.732 17.906 14.312 1 97.25 247 LEU B CA 1
ATOM 4435 C C . LEU B 1 247 ? -1.681 16.75 13.992 1 97.25 247 LEU B C 1
ATOM 4437 O O . LEU B 1 247 ? -2.887 16.953 13.836 1 97.25 247 LEU B O 1
ATOM 4441 N N . THR B 1 248 ? -1.152 15.555 13.852 1 98.56 248 THR B N 1
ATOM 4442 C CA . THR B 1 248 ? -1.975 14.367 13.617 1 98.56 248 THR B CA 1
ATOM 4443 C C . THR B 1 248 ? -3.041 14.227 14.703 1 98.56 248 THR B C 1
ATOM 4445 O O . THR B 1 248 ? -4.215 14.016 14.398 1 98.56 248 THR B O 1
ATOM 4448 N N . ARG B 1 249 ? -2.648 14.391 15.938 1 98.69 249 ARG B N 1
ATOM 4449 C CA . ARG B 1 249 ? -3.594 14.266 17.047 1 98.69 249 ARG B CA 1
ATOM 4450 C C . ARG B 1 249 ? -4.594 15.414 17.047 1 98.69 249 ARG B C 1
ATOM 4452 O O . ARG B 1 249 ? -5.762 15.234 17.391 1 98.69 249 ARG B O 1
ATOM 4459 N N . GLU B 1 250 ? -4.168 16.609 16.656 1 97.44 250 GLU B N 1
ATOM 4460 C CA . GLU B 1 250 ? -5.094 17.734 16.5 1 97.44 250 GLU B CA 1
ATOM 4461 C C . GLU B 1 250 ? -6.16 17.422 15.461 1 97.44 250 GLU B C 1
ATOM 4463 O O . GLU B 1 250 ? -7.344 17.703 15.672 1 97.44 250 GLU B O 1
ATOM 4468 N N . LEU B 1 251 ? -5.758 16.828 14.359 1 97.25 251 LEU B N 1
ATOM 4469 C CA . LEU B 1 251 ? -6.691 16.469 13.297 1 97.25 251 LEU B CA 1
ATOM 4470 C C . LEU B 1 251 ? -7.688 15.422 13.781 1 97.25 251 LEU B C 1
ATOM 4472 O O . LEU B 1 251 ? -8.875 15.5 13.469 1 97.25 251 LEU B O 1
ATOM 4476 N N . LEU B 1 252 ? -7.223 14.484 14.57 1 97.62 252 LEU B N 1
ATOM 4477 C CA . LEU B 1 252 ? -8.078 13.43 15.109 1 97.62 252 LEU B CA 1
ATOM 4478 C C . LEU B 1 252 ? -9.062 14 16.125 1 97.62 252 LEU B C 1
ATOM 4480 O O . LEU B 1 252 ? -10.125 13.422 16.359 1 97.62 252 LEU B O 1
ATOM 4484 N N . SER B 1 253 ? -8.719 15.133 16.688 1 96.69 253 SER B N 1
ATOM 4485 C CA . SER B 1 253 ? -9.562 15.773 17.688 1 96.69 253 SER B CA 1
ATOM 4486 C C . SER B 1 253 ? -10.578 16.719 17.031 1 96.69 253 SER B C 1
ATOM 4488 O O . SER B 1 253 ? -11.445 17.266 17.719 1 96.69 253 SER B O 1
ATOM 4490 N N . ALA B 1 254 ? -10.484 16.891 15.742 1 94 254 ALA B N 1
ATOM 4491 C CA . ALA B 1 254 ? -11.258 17.938 15.062 1 94 254 ALA B CA 1
ATOM 4492 C C . ALA B 1 254 ? -12.711 17.5 14.867 1 94 254 ALA B C 1
ATOM 4494 O O . ALA B 1 254 ? -13.555 18.297 14.469 1 94 254 ALA B O 1
ATOM 4495 N N . GLY B 1 255 ? -13.07 16.25 15.055 1 91.56 255 GLY B N 1
ATOM 4496 C CA . GLY B 1 255 ? -14.461 15.852 15.125 1 91.56 255 GLY B CA 1
ATOM 4497 C C . GLY B 1 255 ? -14.977 15.234 13.836 1 91.56 255 GLY B C 1
ATOM 4498 O O . GLY B 1 255 ? -16.188 15.062 13.656 1 91.56 255 GLY B O 1
ATOM 4499 N N . PHE B 1 256 ? -14.141 14.844 12.922 1 94.81 256 PHE B N 1
ATOM 4500 C CA . PHE B 1 256 ? -14.555 14.203 11.68 1 94.81 256 PHE B CA 1
ATOM 4501 C C . PHE B 1 256 ? -15.055 12.781 11.945 1 94.81 256 PHE B C 1
ATOM 4503 O O . PHE B 1 256 ? -14.539 12.094 12.828 1 94.81 256 PHE B O 1
ATOM 4510 N N . ASP B 1 257 ? -16.016 12.359 11.133 1 94.62 257 ASP B N 1
ATOM 4511 C CA . ASP B 1 257 ? -16.484 10.984 11.25 1 94.62 257 ASP B CA 1
ATOM 4512 C C . ASP B 1 257 ? -15.469 10 10.695 1 94.62 257 ASP B C 1
ATOM 4514 O O . ASP B 1 257 ? -15.359 8.867 11.18 1 94.62 257 ASP B O 1
ATOM 4518 N N . THR B 1 258 ? -14.812 10.422 9.648 1 96.88 258 THR B N 1
ATOM 4519 C CA . THR B 1 258 ? -13.797 9.617 8.969 1 96.88 258 THR B CA 1
ATOM 4520 C C . THR B 1 258 ? -12.516 10.414 8.766 1 96.88 258 THR B C 1
ATOM 4522 O O . THR B 1 258 ? -12.562 11.586 8.383 1 96.88 258 THR B O 1
ATOM 4525 N N . ALA B 1 259 ? -11.367 9.797 9.102 1 98.19 259 ALA B N 1
ATOM 4526 C CA . ALA B 1 259 ? -10.055 10.406 8.859 1 98.19 259 ALA B CA 1
ATOM 4527 C C . ALA B 1 259 ? -9.094 9.406 8.227 1 98.19 259 ALA B C 1
ATOM 4529 O O . ALA B 1 259 ? -8.938 8.281 8.719 1 98.19 259 ALA B O 1
ATOM 4530 N N . MET B 1 260 ? -8.57 9.766 7.098 1 98.81 260 MET B N 1
ATOM 4531 C CA . MET B 1 260 ? -7.449 9.016 6.535 1 98.81 260 MET B CA 1
ATOM 4532 C C . MET B 1 260 ? -6.148 9.797 6.668 1 98.81 260 MET B C 1
ATOM 4534 O O . MET B 1 260 ? -5.996 10.867 6.07 1 98.81 260 MET B O 1
ATOM 4538 N N . LEU B 1 261 ? -5.203 9.305 7.43 1 98.88 261 LEU B N 1
ATOM 4539 C CA . LEU B 1 261 ? -3.971 10.016 7.754 1 98.88 261 LEU B CA 1
ATOM 4540 C C . LEU B 1 261 ? -2.754 9.117 7.543 1 98.88 261 LEU B C 1
ATOM 4542 O O . LEU B 1 261 ? -2.793 7.93 7.855 1 98.88 261 LEU B O 1
ATOM 4546 N N . LEU B 1 262 ? -1.707 9.664 7.004 1 98.75 262 LEU B N 1
ATOM 4547 C CA . LEU B 1 262 ? -0.428 8.969 7.07 1 98.75 262 LEU B CA 1
ATOM 4548 C C . LEU B 1 262 ? 0.195 9.109 8.453 1 98.75 262 LEU B C 1
ATOM 4550 O O . LEU B 1 262 ? 0.166 10.188 9.047 1 98.75 262 LEU B O 1
ATOM 4554 N N . ILE B 1 263 ? 0.711 8.023 8.953 1 98.62 263 ILE B N 1
ATOM 4555 C CA . ILE B 1 263 ? 1.357 7.934 10.258 1 98.62 263 ILE B CA 1
ATOM 4556 C C . ILE B 1 263 ? 2.734 7.293 10.109 1 98.62 263 ILE B C 1
ATOM 4558 O O . ILE B 1 263 ? 2.871 6.23 9.5 1 98.62 263 ILE B O 1
ATOM 4562 N N . SER B 1 264 ? 3.699 7.984 10.633 1 98.69 264 SER B N 1
ATOM 4563 C CA . SER B 1 264 ? 5.059 7.449 10.633 1 98.69 264 SER B CA 1
ATOM 4564 C C . SER B 1 264 ? 5.359 6.695 11.922 1 98.69 264 SER B C 1
ATOM 4566 O O . SER B 1 264 ? 5.02 7.156 13.016 1 98.69 264 SER B O 1
ATOM 4568 N N . ALA B 1 265 ? 6.102 5.633 11.773 1 98.88 265 ALA B N 1
ATOM 4569 C CA . ALA B 1 265 ? 6.457 4.801 12.922 1 98.88 265 ALA B CA 1
ATOM 4570 C C . ALA B 1 265 ? 7.426 5.531 13.844 1 98.88 265 ALA B C 1
ATOM 4572 O O . ALA B 1 265 ? 7.59 5.148 15.008 1 98.88 265 ALA B O 1
ATOM 4573 N N . TYR B 1 266 ? 8.086 6.57 13.328 1 98.81 266 TYR B N 1
ATOM 4574 C CA . TYR B 1 266 ? 9.039 7.219 14.219 1 98.81 266 TYR B CA 1
ATOM 4575 C C . TYR B 1 266 ? 8.461 8.508 14.797 1 98.81 266 TYR B C 1
ATOM 4577 O O . TYR B 1 266 ? 9.195 9.328 15.344 1 98.81 266 TYR B O 1
ATOM 4585 N N . SER B 1 267 ? 7.156 8.734 14.641 1 98.69 267 SER B N 1
ATOM 4586 C CA . SER B 1 267 ? 6.488 9.93 15.148 1 98.69 267 SER B CA 1
ATOM 4587 C C . SER B 1 267 ? 5.43 9.578 16.188 1 98.69 267 SER B C 1
ATOM 4589 O O . SER B 1 267 ? 4.273 9.992 16.062 1 98.69 267 SER B O 1
ATOM 4591 N N . ASN B 1 268 ? 5.77 8.766 17.156 1 98.75 268 ASN B N 1
ATOM 4592 C CA . ASN B 1 268 ? 5.023 8.383 18.359 1 98.75 268 ASN B CA 1
ATOM 4593 C C . ASN B 1 268 ? 3.67 7.773 18 1 98.75 268 ASN B C 1
ATOM 4595 O O . ASN B 1 268 ? 2.627 8.281 18.422 1 98.75 268 ASN B O 1
ATOM 4599 N N . PRO B 1 269 ? 3.697 6.68 17.25 1 98.75 269 PRO B N 1
ATOM 4600 C CA . PRO B 1 269 ? 2.441 6.043 16.844 1 98.75 269 PRO B CA 1
ATOM 4601 C C . PRO B 1 269 ? 1.644 5.5 18.031 1 98.75 269 PRO B C 1
ATOM 4603 O O . PRO B 1 269 ? 0.415 5.414 17.969 1 98.75 269 PRO B O 1
ATOM 4606 N N . VAL B 1 270 ? 2.291 5.156 19.109 1 98.69 270 VAL B N 1
ATOM 4607 C CA . VAL B 1 270 ? 1.63 4.594 20.281 1 98.69 270 VAL B CA 1
ATOM 4608 C C . VAL B 1 270 ? 0.651 5.609 20.875 1 98.69 270 VAL B C 1
ATOM 4610 O O . VAL B 1 270 ? -0.536 5.316 21.031 1 98.69 270 VAL B O 1
ATOM 4613 N N . LEU B 1 271 ? 1.173 6.793 21.125 1 98.75 271 LEU B N 1
ATOM 4614 C CA . LEU B 1 271 ? 0.322 7.836 21.688 1 98.75 271 LEU B CA 1
ATOM 4615 C C . LEU B 1 271 ? -0.756 8.25 20.688 1 98.75 271 LEU B C 1
ATOM 4617 O O . LEU B 1 271 ? -1.881 8.57 21.078 1 98.75 271 LEU B O 1
ATOM 4621 N N . THR B 1 272 ? -0.418 8.25 19.422 1 98.88 272 THR B N 1
ATOM 4622 C CA . THR B 1 272 ? -1.369 8.633 18.375 1 98.88 272 THR B CA 1
ATOM 4623 C C . THR B 1 272 ? -2.562 7.68 18.359 1 98.88 272 THR B C 1
ATOM 4625 O O . THR B 1 272 ? -3.713 8.125 18.328 1 98.88 272 THR B O 1
ATOM 4628 N N . LEU B 1 273 ? -2.311 6.398 18.438 1 98.81 273 LEU B N 1
ATOM 4629 C CA . LEU B 1 273 ? -3.389 5.418 18.391 1 98.81 273 LEU B CA 1
ATOM 4630 C C . LEU B 1 273 ? -4.195 5.441 19.688 1 98.81 273 LEU B C 1
ATOM 4632 O O . LEU B 1 273 ? -5.414 5.238 19.672 1 98.81 273 LEU B O 1
ATOM 4636 N N . GLN B 1 274 ? -3.52 5.668 20.781 1 98.69 274 GLN B N 1
ATOM 4637 C CA . GLN B 1 274 ? -4.238 5.863 22.047 1 98.69 274 GLN B CA 1
ATOM 4638 C C . GLN B 1 274 ? -5.184 7.059 21.953 1 98.69 274 GLN B C 1
ATOM 4640 O O . GLN B 1 274 ? -6.344 6.973 22.359 1 98.69 274 GLN B O 1
ATOM 4645 N N . HIS B 1 275 ? -4.676 8.156 21.453 1 98.75 275 HIS B N 1
ATOM 4646 C CA . HIS B 1 275 ? -5.469 9.367 21.281 1 98.75 275 HIS B CA 1
ATOM 4647 C C . HIS B 1 275 ? -6.664 9.125 20.375 1 98.75 275 HIS B C 1
ATOM 4649 O O . HIS B 1 275 ? -7.781 9.562 20.672 1 98.75 275 HIS B O 1
ATOM 4655 N N . ALA B 1 276 ? -6.453 8.461 19.234 1 98.69 276 ALA B N 1
ATOM 4656 C CA . ALA B 1 276 ? -7.535 8.141 18.312 1 98.69 276 ALA B CA 1
ATOM 4657 C C . ALA B 1 276 ? -8.656 7.379 19.016 1 98.69 276 ALA B C 1
ATOM 4659 O O . ALA B 1 276 ? -9.836 7.684 18.844 1 98.69 276 ALA B O 1
ATOM 4660 N N . ARG B 1 277 ? -8.266 6.391 19.812 1 97 277 ARG B N 1
ATOM 4661 C CA . ARG B 1 277 ? -9.242 5.609 20.562 1 97 277 ARG B CA 1
ATOM 4662 C C . ARG B 1 277 ? -10.031 6.496 21.516 1 97 277 ARG B C 1
ATOM 4664 O O . ARG B 1 277 ? -11.258 6.367 21.625 1 97 277 ARG B O 1
ATOM 4671 N N . GLU B 1 278 ? -9.32 7.383 22.188 1 97.56 278 GLU B N 1
ATOM 4672 C CA . GLU B 1 278 ? -9.953 8.297 23.125 1 97.56 278 GLU B CA 1
ATOM 4673 C C . GLU B 1 278 ? -10.93 9.227 22.422 1 97.56 278 GLU B C 1
ATOM 4675 O O . GLU B 1 278 ? -11.93 9.656 23 1 97.56 278 GLU B O 1
ATOM 4680 N N . GLN B 1 279 ? -10.641 9.516 21.172 1 97.25 279 GLN B N 1
ATOM 4681 C CA . GLN B 1 279 ? -11.516 10.383 20.391 1 97.25 279 GLN B CA 1
ATOM 4682 C C . GLN B 1 279 ? -12.664 9.594 19.781 1 97.25 279 GLN B C 1
ATOM 4684 O O . GLN B 1 279 ? -13.461 10.148 19.016 1 97.25 279 GLN B O 1
ATOM 4689 N N . GLY B 1 280 ? -12.727 8.297 20 1 96 280 GLY B N 1
ATOM 4690 C CA . GLY B 1 280 ? -13.844 7.473 19.562 1 96 280 GLY B CA 1
ATOM 4691 C C . GLY B 1 280 ? -13.617 6.828 18.203 1 96 280 GLY B C 1
ATOM 4692 O O . GLY B 1 280 ? -14.562 6.34 17.578 1 96 280 GLY B O 1
ATOM 4693 N N . TYR B 1 281 ? -12.391 6.781 17.75 1 97.44 281 TYR B N 1
ATOM 4694 C CA . TYR B 1 281 ? -12.109 6.203 16.438 1 97.44 281 TYR B CA 1
ATOM 4695 C C . TYR B 1 281 ? -11.773 4.723 16.562 1 97.44 281 TYR B C 1
ATOM 4697 O O . TYR B 1 281 ? -11.164 4.293 17.547 1 97.44 281 TYR B O 1
ATOM 4705 N N . ALA B 1 282 ? -12.164 3.965 15.578 1 97.12 282 ALA B N 1
ATOM 4706 C CA . ALA B 1 282 ? -11.633 2.646 15.258 1 97.12 282 ALA B CA 1
ATOM 4707 C C . ALA B 1 282 ? -10.797 2.689 13.984 1 97.12 282 ALA B C 1
ATOM 4709 O O . ALA B 1 282 ? -11.047 3.506 13.094 1 97.12 282 ALA B O 1
ATOM 4710 N N . VAL B 1 283 ? -9.805 1.876 13.961 1 98 283 VAL B N 1
ATOM 4711 C CA . VAL B 1 283 ? -9.047 1.704 12.727 1 98 283 VAL B CA 1
ATOM 4712 C C . VAL B 1 283 ? -9.773 0.72 11.812 1 98 283 VAL B C 1
ATOM 4714 O O . VAL B 1 283 ? -9.891 -0.464 12.133 1 98 283 VAL B O 1
ATOM 4717 N N . GLU B 1 284 ? -10.219 1.216 10.711 1 96.94 284 GLU B N 1
ATOM 4718 C CA . GLU B 1 284 ? -11 0.393 9.789 1 96.94 284 GLU B CA 1
ATOM 4719 C C . GLU B 1 284 ? -10.086 -0.364 8.828 1 96.94 284 GLU B C 1
ATOM 4721 O O . GLU B 1 284 ? -10.383 -1.499 8.445 1 96.94 284 GLU B O 1
ATOM 4726 N N . ASP B 1 285 ? -9.086 0.192 8.359 1 97.75 285 ASP B N 1
ATOM 4727 C CA . ASP B 1 285 ? -8.172 -0.34 7.355 1 97.75 285 ASP B CA 1
ATOM 4728 C C . ASP B 1 285 ? -6.852 0.43 7.348 1 97.75 285 ASP B C 1
ATOM 4730 O O . ASP B 1 285 ? -6.758 1.519 7.918 1 97.75 285 ASP B O 1
ATOM 4734 N N . PHE B 1 286 ? -5.77 -0.192 6.762 1 98.69 286 PHE B N 1
ATOM 4735 C CA . PHE B 1 286 ? -4.523 0.548 6.609 1 98.69 286 PHE B CA 1
ATOM 4736 C C . PHE B 1 286 ? -3.666 -0.054 5.504 1 98.69 286 PHE B C 1
ATOM 4738 O O . PHE B 1 286 ? -3.947 -1.154 5.023 1 98.69 286 PHE B O 1
ATOM 4745 N N . LEU B 1 287 ? -2.777 0.702 4.992 1 98.81 287 LEU B N 1
ATOM 4746 C CA . LEU B 1 287 ? -1.748 0.394 4.004 1 98.81 287 LEU B CA 1
ATOM 4747 C C . LEU B 1 287 ? -0.372 0.819 4.504 1 98.81 287 LEU B C 1
ATOM 4749 O O . LEU B 1 287 ? -0.219 1.908 5.062 1 98.81 287 LEU B O 1
ATOM 4753 N N . CYS B 1 288 ? 0.655 -0.033 4.359 1 98.38 288 CYS B N 1
ATOM 4754 C CA . CYS B 1 288 ? 1.948 0.333 4.926 1 98.38 288 CYS B CA 1
ATOM 4755 C C . CYS B 1 288 ? 3.08 -0.003 3.963 1 98.38 288 CYS B C 1
ATOM 4757 O O . CYS B 1 288 ? 2.939 -0.888 3.117 1 98.38 288 CYS B O 1
ATOM 4759 N N . THR B 1 289 ? 4.133 0.665 4.074 1 98.62 289 THR B N 1
ATOM 4760 C CA . THR B 1 289 ? 5.359 0.46 3.312 1 98.62 289 THR B CA 1
ATOM 4761 C C . THR B 1 289 ? 6.582 0.857 4.133 1 98.62 289 THR B C 1
ATOM 4763 O O . THR B 1 289 ? 6.488 1.696 5.031 1 98.62 289 THR B O 1
ATOM 4766 N N . PRO B 1 290 ? 7.688 0.224 3.891 1 98.19 290 PRO B N 1
ATOM 4767 C CA . PRO B 1 290 ? 8.93 0.661 4.527 1 98.19 290 PRO B CA 1
ATOM 4768 C C . PRO B 1 290 ? 9.57 1.853 3.816 1 98.19 290 PRO B C 1
ATOM 4770 O O . PRO B 1 290 ? 9.5 1.956 2.59 1 98.19 290 PRO B O 1
ATOM 4773 N N . LEU B 1 291 ? 10.133 2.725 4.574 1 97.19 291 LEU B N 1
ATOM 4774 C CA . LEU B 1 291 ? 10.945 3.811 4.035 1 97.19 291 LEU B CA 1
ATOM 4775 C C . LEU B 1 291 ? 12.25 3.951 4.809 1 97.19 291 LEU B C 1
ATOM 4777 O O . LEU B 1 291 ? 12.266 3.809 6.035 1 97.19 291 LEU B O 1
ATOM 4781 N N . PRO B 1 292 ? 13.344 4.25 4.121 1 96 292 PRO B N 1
ATOM 4782 C CA . PRO B 1 292 ? 14.547 4.684 4.828 1 96 292 PRO B CA 1
ATOM 4783 C C . PRO B 1 292 ? 14.461 6.125 5.32 1 96 292 PRO B C 1
ATOM 4785 O O . PRO B 1 292 ? 13.641 6.902 4.82 1 96 292 PRO B O 1
ATOM 4788 N N . PHE B 1 293 ? 15.258 6.457 6.32 1 96.31 293 PHE B N 1
ATOM 4789 C CA . PHE B 1 293 ? 15.367 7.867 6.676 1 96.31 293 PHE B CA 1
ATOM 4790 C C . PHE B 1 293 ? 15.789 8.703 5.473 1 96.31 293 PHE B C 1
ATOM 4792 O O . PHE B 1 293 ? 16.734 8.336 4.766 1 96.31 293 PHE B O 1
ATOM 4799 N N . GLY B 1 294 ? 14.992 9.742 5.258 1 92.94 294 GLY B N 1
ATOM 4800 C CA . GLY B 1 294 ? 15.305 10.633 4.152 1 92.94 294 GLY B CA 1
ATOM 4801 C C . GLY B 1 294 ? 16.172 11.812 4.562 1 92.94 294 GLY B C 1
ATOM 4802 O O . GLY B 1 294 ? 16.734 11.828 5.664 1 92.94 294 GLY B O 1
ATOM 4803 N N . THR B 1 295 ? 16.234 12.758 3.676 1 91.31 295 THR B N 1
ATOM 4804 C CA . THR B 1 295 ? 17.062 13.945 3.85 1 91.31 295 THR B CA 1
ATOM 4805 C C . THR B 1 295 ? 16.719 14.672 5.145 1 91.31 295 THR B C 1
ATOM 4807 O O . THR B 1 295 ? 17.594 14.984 5.949 1 91.31 295 THR B O 1
ATOM 4810 N N . TYR B 1 296 ? 15.523 14.891 5.398 1 93.62 296 TYR B N 1
ATOM 4811 C CA . TYR B 1 296 ? 15.086 15.734 6.504 1 93.62 296 TYR B CA 1
ATOM 4812 C C . TYR B 1 296 ? 15.117 14.969 7.82 1 93.62 296 TYR B C 1
ATOM 4814 O O . TYR B 1 296 ? 15.5 15.523 8.859 1 93.62 296 TYR B O 1
ATOM 4822 N N . SER B 1 297 ? 14.742 13.719 7.797 1 96.38 297 SER B N 1
ATOM 4823 C CA . SER B 1 297 ? 14.773 12.898 9.008 1 96.38 297 SER B CA 1
ATOM 4824 C C . SER B 1 297 ? 16.203 12.539 9.391 1 96.38 297 SER B C 1
ATOM 4826 O O . SER B 1 297 ? 16.453 12.086 10.508 1 96.38 297 SER B O 1
ATOM 4828 N N . SER B 1 298 ? 17.141 12.734 8.453 1 96.19 298 SER B N 1
ATOM 4829 C CA . SER B 1 298 ? 18.547 12.414 8.719 1 96.19 298 SER B CA 1
ATOM 4830 C C . SER B 1 298 ? 19.312 13.641 9.18 1 96.19 298 SER B C 1
ATOM 4832 O O . SER B 1 298 ? 20.5 13.547 9.516 1 96.19 298 SER B O 1
ATOM 4834 N N . GLU B 1 299 ? 18.656 14.828 9.125 1 96.06 299 GLU B N 1
ATOM 4835 C CA . GLU B 1 299 ? 19.297 15.977 9.758 1 96.06 299 GLU B CA 1
ATOM 4836 C C . GLU B 1 299 ? 19.781 15.633 11.164 1 96.06 299 GLU B C 1
ATOM 4838 O O . GLU B 1 299 ? 19.031 15.055 11.953 1 96.06 299 GLU B O 1
ATOM 4843 N N . PRO B 1 300 ? 21 15.969 11.5 1 96.44 300 PRO B N 1
ATOM 4844 C CA . PRO B 1 300 ? 21.609 15.5 12.75 1 96.44 300 PRO B CA 1
ATOM 4845 C C . PRO B 1 300 ? 20.734 15.789 13.969 1 96.44 300 PRO B C 1
ATOM 4847 O O . PRO B 1 300 ? 20.531 14.922 14.82 1 96.44 300 PRO B O 1
ATOM 4850 N N . ARG B 1 301 ? 20.25 16.984 14.039 1 96.56 301 ARG B N 1
ATOM 4851 C CA . ARG B 1 301 ? 19.422 17.359 15.18 1 96.56 301 ARG B CA 1
ATOM 4852 C C . ARG B 1 301 ? 18.141 16.531 15.227 1 96.56 301 ARG B C 1
ATOM 4854 O O . ARG B 1 301 ? 17.75 16.062 16.297 1 96.56 301 ARG B O 1
ATOM 4861 N N . VAL B 1 302 ? 17.516 16.328 14.141 1 98.25 302 VAL B N 1
ATOM 4862 C CA . VAL B 1 302 ? 16.281 15.578 14.031 1 98.25 302 VAL B CA 1
ATOM 4863 C C . VAL B 1 302 ? 16.547 14.102 14.289 1 98.25 302 VAL B C 1
ATOM 4865 O O . VAL B 1 302 ? 15.852 13.461 15.078 1 98.25 302 VAL B O 1
ATOM 4868 N N . ARG B 1 303 ? 17.594 13.617 13.695 1 98.25 303 ARG B N 1
ATOM 4869 C CA . ARG B 1 303 ? 17.953 12.211 13.844 1 98.25 303 ARG B CA 1
ATOM 4870 C C . ARG B 1 303 ? 18.281 11.883 15.289 1 98.25 303 ARG B C 1
ATOM 4872 O O . ARG B 1 303 ? 17.859 10.844 15.805 1 98.25 303 ARG B O 1
ATOM 4879 N N . GLN B 1 304 ? 19.016 12.742 15.922 1 98.31 304 GLN B N 1
ATOM 4880 C CA . GLN B 1 304 ? 19.328 12.547 17.328 1 98.31 304 GLN B CA 1
ATOM 4881 C C . GLN B 1 304 ? 18.047 12.523 18.188 1 98.31 304 GLN B C 1
ATOM 4883 O O . GLN B 1 304 ? 17.906 11.688 19.078 1 98.31 304 GLN B O 1
ATOM 4888 N N . TRP B 1 305 ? 17.172 13.422 17.906 1 98.75 305 TRP B N 1
ATOM 4889 C CA . TRP B 1 305 ? 15.914 13.5 18.641 1 98.75 305 TRP B CA 1
ATOM 4890 C C . TRP B 1 305 ? 15.094 12.227 18.453 1 98.75 305 TRP B C 1
ATOM 4892 O O . TRP B 1 305 ? 14.555 11.68 19.422 1 98.75 305 TRP B O 1
ATOM 4902 N N . ILE B 1 306 ? 15.062 11.672 17.234 1 98.81 306 ILE B N 1
ATOM 4903 C CA . ILE B 1 306 ? 14.344 10.438 16.922 1 98.81 306 ILE B CA 1
ATOM 4904 C C . ILE B 1 306 ? 14.984 9.273 17.688 1 98.81 306 ILE B C 1
ATOM 4906 O O . ILE B 1 306 ? 14.273 8.406 18.219 1 98.81 306 ILE B O 1
ATOM 4910 N N . THR B 1 307 ? 16.25 9.312 17.781 1 98.69 307 THR B N 1
ATOM 4911 C CA . THR B 1 307 ? 16.969 8.273 18.516 1 98.69 307 THR B CA 1
ATOM 4912 C C . THR B 1 307 ? 16.578 8.305 20 1 98.69 307 THR B C 1
ATOM 4914 O O . THR B 1 307 ? 16.344 7.258 20.594 1 98.69 307 THR B O 1
ATOM 4917 N N . GLU B 1 308 ? 16.5 9.453 20.547 1 98.69 308 GLU B N 1
ATOM 4918 C CA . GLU B 1 308 ? 16.078 9.602 21.938 1 98.69 308 GLU B CA 1
ATOM 4919 C C . GLU B 1 308 ? 14.648 9.133 22.141 1 98.69 308 GLU B C 1
ATOM 4921 O O . GLU B 1 308 ? 14.32 8.516 23.156 1 98.69 308 GLU B O 1
ATOM 4926 N N . MET B 1 309 ? 13.844 9.43 21.203 1 98.81 309 MET B N 1
ATOM 4927 C CA . MET B 1 309 ? 12.445 9 21.234 1 98.81 309 MET B CA 1
ATOM 4928 C C . MET B 1 309 ? 12.344 7.48 21.188 1 98.81 309 MET B C 1
ATOM 4930 O O . MET B 1 309 ? 11.477 6.891 21.828 1 98.81 309 MET B O 1
ATOM 4934 N N . LYS B 1 310 ? 13.148 6.859 20.344 1 98.75 310 LYS B N 1
ATOM 4935 C CA . LYS B 1 310 ? 13.18 5.402 20.312 1 98.75 310 LYS B CA 1
ATOM 4936 C C . LYS B 1 310 ? 13.5 4.82 21.672 1 98.75 310 LYS B C 1
ATOM 4938 O O . LYS B 1 310 ? 12.859 3.861 22.125 1 98.75 310 LYS B O 1
ATOM 4943 N N . ALA B 1 311 ? 14.453 5.414 22.359 1 98.38 311 ALA B N 1
ATOM 4944 C CA . ALA B 1 311 ? 14.852 4.961 23.688 1 98.38 311 ALA B CA 1
ATOM 4945 C C . ALA B 1 311 ? 13.688 5.062 24.672 1 98.38 311 ALA B C 1
ATOM 4947 O O . ALA B 1 311 ? 13.586 4.27 25.609 1 98.38 311 ALA B O 1
ATOM 4948 N N . ARG B 1 312 ? 12.766 5.98 24.438 1 98.12 312 ARG B N 1
ATOM 4949 C CA . ARG B 1 312 ? 11.617 6.191 25.328 1 98.12 312 ARG B CA 1
ATOM 4950 C C . ARG B 1 312 ? 10.414 5.379 24.844 1 98.12 312 ARG B C 1
ATOM 4952 O O . ARG B 1 312 ? 9.32 5.492 25.422 1 98.12 312 ARG B O 1
ATOM 4959 N N . GLY B 1 313 ? 10.5 4.629 23.75 1 98.31 313 GLY B N 1
ATOM 4960 C CA . GLY B 1 313 ? 9.414 3.816 23.234 1 98.31 313 GLY B CA 1
ATOM 4961 C C . GLY B 1 313 ? 8.414 4.609 22.406 1 98.31 313 GLY B C 1
ATOM 4962 O O . GLY B 1 313 ? 7.246 4.23 22.312 1 98.31 313 GLY B O 1
ATOM 4963 N N . GLU B 1 314 ? 8.914 5.727 21.766 1 98.75 314 GLU B N 1
ATOM 4964 C CA . GLU B 1 314 ? 8.023 6.629 21.047 1 98.75 314 GLU B CA 1
ATOM 4965 C C . GLU B 1 314 ? 8.289 6.582 19.547 1 98.75 314 GLU B C 1
ATOM 4967 O O . GLU B 1 314 ? 7.492 7.09 18.75 1 98.75 314 GLU B O 1
ATOM 4972 N N . ALA B 1 315 ? 9.422 6.035 19.141 1 98.88 315 ALA B N 1
ATOM 4973 C CA . ALA B 1 315 ? 9.82 5.906 17.75 1 98.88 315 ALA B CA 1
ATOM 4974 C C . ALA B 1 315 ? 10.305 4.488 17.438 1 98.88 315 ALA B C 1
ATOM 4976 O O . ALA B 1 315 ? 10.914 3.842 18.297 1 98.88 315 ALA B O 1
ATOM 4977 N N . PHE B 1 316 ? 10.062 4.059 16.281 1 98.94 316 PHE B N 1
ATOM 4978 C CA . PHE B 1 316 ? 10.398 2.689 15.906 1 98.94 316 PHE B CA 1
ATOM 4979 C C . PHE B 1 316 ? 11.008 2.643 14.516 1 98.94 316 PHE B C 1
ATOM 4981 O O . PHE B 1 316 ? 10.43 3.16 13.562 1 98.94 316 PHE B O 1
ATOM 4988 N N . TYR B 1 317 ? 12.133 2.102 14.367 1 98.62 317 TYR B N 1
ATOM 4989 C CA . TYR B 1 317 ? 12.844 1.872 13.117 1 98.62 317 TYR B CA 1
ATOM 4990 C C . TYR B 1 317 ? 13.867 0.755 13.273 1 98.62 317 TYR B C 1
ATOM 4992 O O . TYR B 1 317 ? 14.273 0.427 14.391 1 98.62 317 TYR B O 1
ATOM 5000 N N . SER B 1 318 ? 14.227 0.133 12.211 1 97.62 318 SER B N 1
ATOM 5001 C CA . SER B 1 318 ? 15.164 -0.981 12.234 1 97.62 318 SER B CA 1
ATOM 5002 C C . SER B 1 318 ? 16.594 -0.494 12.438 1 97.62 318 SER B C 1
ATOM 5004 O O . SER B 1 318 ? 16.859 0.709 12.375 1 97.62 318 SER B O 1
ATOM 5006 N N . GLN B 1 319 ? 17.484 -1.415 12.664 1 93.81 319 GLN B N 1
ATOM 5007 C CA . GLN B 1 319 ? 18.906 -1.105 12.836 1 93.81 319 GLN B CA 1
ATOM 5008 C C . GLN B 1 319 ? 19.469 -0.43 11.594 1 93.81 319 GLN B C 1
ATOM 5010 O O . GLN B 1 319 ? 20.391 0.389 11.695 1 93.81 319 GLN B O 1
ATOM 5015 N N . ARG B 1 320 ? 18.844 -0.672 10.469 1 91.25 320 ARG B N 1
ATOM 5016 C CA . ARG B 1 320 ? 19.344 -0.139 9.203 1 91.25 320 ARG B CA 1
ATOM 5017 C C . ARG B 1 320 ? 18.672 1.194 8.875 1 91.25 320 ARG B C 1
ATOM 5019 O O . ARG B 1 320 ? 18.906 1.762 7.809 1 91.25 320 ARG B O 1
ATOM 5026 N N . GLY B 1 321 ? 17.875 1.676 9.781 1 95.25 321 GLY B N 1
ATOM 5027 C CA . GLY B 1 321 ? 17.266 2.977 9.586 1 95.25 321 GLY B CA 1
ATOM 5028 C C . GLY B 1 321 ? 16.047 2.928 8.688 1 95.25 321 GLY B C 1
ATOM 5029 O O . GLY B 1 321 ? 15.844 3.814 7.855 1 95.25 321 GLY B O 1
ATOM 5030 N N . VAL B 1 322 ? 15.289 1.853 8.773 1 97.62 322 VAL B N 1
ATOM 5031 C CA . VAL B 1 322 ? 14.047 1.698 8.023 1 97.62 322 VAL B CA 1
ATOM 5032 C C . VAL B 1 322 ? 12.852 1.757 8.969 1 97.62 322 VAL B C 1
ATOM 5034 O O . VAL B 1 322 ? 12.883 1.163 10.047 1 97.62 322 VAL B O 1
ATOM 5037 N N . TYR B 1 323 ? 11.883 2.543 8.656 1 98.56 323 TYR B N 1
ATOM 5038 C CA . TYR B 1 323 ? 10.664 2.652 9.445 1 98.56 323 TYR B CA 1
ATOM 5039 C C . TYR B 1 323 ? 9.43 2.377 8.594 1 98.56 323 TYR B C 1
ATOM 5041 O O . TYR B 1 323 ? 9.492 2.434 7.363 1 98.56 323 TYR B O 1
ATOM 5049 N N . MET B 1 324 ? 8.344 2.033 9.219 1 98.62 324 MET B N 1
ATOM 5050 C CA . MET B 1 324 ? 7.078 1.832 8.523 1 98.62 324 MET B CA 1
ATOM 5051 C C . MET B 1 324 ? 6.316 3.145 8.383 1 98.62 324 MET B C 1
ATOM 5053 O O . MET B 1 324 ? 6.113 3.855 9.367 1 98.62 324 MET B O 1
ATOM 5057 N N . LEU B 1 325 ? 6.012 3.533 7.199 1 98.69 325 LEU B N 1
ATOM 5058 C CA . LEU B 1 325 ? 5.004 4.551 6.926 1 98.69 325 LEU B CA 1
ATOM 5059 C C . LEU B 1 325 ? 3.646 3.914 6.652 1 98.69 325 LEU B C 1
ATOM 5061 O O . LEU B 1 325 ? 3.545 2.977 5.859 1 98.69 325 LEU B O 1
ATOM 5065 N N . THR B 1 326 ? 2.613 4.438 7.344 1 98.81 326 THR B N 1
ATOM 5066 C CA . THR B 1 326 ? 1.313 3.779 7.262 1 98.81 326 THR B CA 1
ATOM 5067 C C . THR B 1 326 ? 0.212 4.797 6.973 1 98.81 326 THR B C 1
ATOM 5069 O O . THR B 1 326 ? 0.201 5.887 7.547 1 98.81 326 THR B O 1
ATOM 5072 N N . ALA B 1 327 ? -0.59 4.48 5.98 1 98.88 327 ALA B N 1
ATOM 5073 C CA . ALA B 1 327 ? -1.859 5.18 5.793 1 98.88 327 ALA B CA 1
ATOM 5074 C C . ALA B 1 327 ? -2.98 4.5 6.574 1 98.88 327 ALA B C 1
ATOM 5076 O O . ALA B 1 327 ? -3.195 3.293 6.445 1 98.88 327 ALA B O 1
ATOM 5077 N N . VAL B 1 328 ? -3.682 5.27 7.379 1 98.88 328 VAL B N 1
ATOM 5078 C CA . VAL B 1 328 ? -4.668 4.691 8.289 1 98.88 328 VAL B CA 1
ATOM 5079 C C . VAL B 1 328 ? -6.039 5.309 8.023 1 98.88 328 VAL B C 1
ATOM 5081 O O . VAL B 1 328 ? -6.168 6.531 7.93 1 98.88 328 VAL B O 1
ATOM 5084 N N . LEU B 1 329 ? -7.012 4.469 7.887 1 98.69 329 LEU B N 1
ATOM 5085 C CA . LEU B 1 329 ? -8.398 4.914 7.836 1 98.69 329 LEU B CA 1
ATOM 5086 C C . LEU B 1 329 ? -9.062 4.773 9.203 1 98.69 329 LEU B C 1
ATOM 5088 O O . LEU B 1 329 ? -9.328 3.66 9.656 1 98.69 329 LEU B O 1
ATOM 5092 N N . PHE B 1 330 ? -9.312 5.914 9.82 1 98.38 330 PHE B N 1
ATOM 5093 C CA . PHE B 1 330 ? -10.031 6 11.086 1 98.38 330 PHE B CA 1
ATOM 5094 C C . PHE B 1 330 ? -11.508 6.273 10.859 1 98.38 330 PHE B C 1
ATOM 5096 O O . PHE B 1 330 ? -11.875 7.141 10.062 1 98.38 330 PHE B O 1
ATOM 5103 N N . LYS B 1 331 ? -12.367 5.594 11.578 1 96.5 331 LYS B N 1
ATOM 5104 C CA . LYS B 1 331 ? -13.812 5.836 11.547 1 96.5 331 LYS B CA 1
ATOM 5105 C C . LYS B 1 331 ? -14.383 5.93 12.961 1 96.5 331 LYS B C 1
ATOM 5107 O O . LYS B 1 331 ? -14.055 5.113 13.828 1 96.5 331 LYS B O 1
ATOM 5112 N N . LYS B 1 332 ? -15.211 6.934 13.172 1 95.12 332 LYS B N 1
ATOM 5113 C CA . LYS B 1 332 ? -15.883 7.047 14.461 1 95.12 332 LYS B CA 1
ATOM 5114 C C . LYS B 1 332 ? -16.766 5.828 14.734 1 95.12 332 LYS B C 1
ATOM 5116 O O . LYS B 1 332 ? -17.453 5.344 13.836 1 95.12 332 LYS B O 1
ATOM 5121 N N . ARG B 1 333 ? -16.641 5.383 15.914 1 90.69 333 ARG B N 1
ATOM 5122 C CA . ARG B 1 333 ? -17.516 4.289 16.344 1 90.69 333 ARG B CA 1
ATOM 5123 C C . ARG B 1 333 ? -18.953 4.75 16.484 1 90.69 333 ARG B C 1
ATOM 5125 O O . ARG B 1 333 ? -19.219 5.855 16.953 1 90.69 333 ARG B O 1
ATOM 5132 N N . GLN B 1 334 ? -19.781 4.051 15.773 1 79.88 334 GLN B N 1
ATOM 5133 C CA . GLN B 1 334 ? -21.203 4.363 15.898 1 79.88 334 GLN B CA 1
ATOM 5134 C C . GLN B 1 334 ? -21.844 3.561 17.016 1 79.88 334 GLN B C 1
ATOM 5136 O O . GLN B 1 334 ? -21.703 2.338 17.078 1 79.88 334 GLN B O 1
ATOM 5141 N N . PRO B 1 335 ? -22.438 4.363 17.969 1 72.62 335 PRO B N 1
ATOM 5142 C CA . PRO B 1 335 ? -23.125 3.654 19.047 1 72.62 335 PRO B CA 1
ATOM 5143 C C . PRO B 1 335 ? -24.172 2.662 18.531 1 72.62 335 PRO B C 1
ATOM 5145 O O . PRO B 1 335 ? -24.891 2.967 17.578 1 72.62 335 PRO B O 1
ATOM 5148 N N . GLY B 1 336 ? -24.203 1.424 18.938 1 66.62 336 GLY B N 1
ATOM 5149 C CA . GLY B 1 336 ? -25.203 0.431 18.594 1 66.62 336 GLY B CA 1
ATOM 5150 C C . GLY B 1 336 ? -24.844 -0.402 17.391 1 66.62 336 GLY B C 1
ATOM 5151 O O . GLY B 1 336 ? -25.562 -1.336 17.031 1 66.62 336 GLY B O 1
ATOM 5152 N N . ALA B 1 337 ? -23.984 0.23 16.594 1 61.47 337 ALA B N 1
ATOM 5153 C CA . ALA B 1 337 ? -23.625 -0.512 15.375 1 61.47 337 ALA B CA 1
ATOM 5154 C C . ALA B 1 337 ? -22.984 -1.847 15.719 1 61.47 337 ALA B C 1
ATOM 5156 O O . ALA B 1 337 ? -22.312 -1.972 16.75 1 61.47 337 ALA B O 1
ATOM 5157 N N . ALA B 1 338 ? -23.547 -2.85 15.102 1 57.56 338 ALA B N 1
ATOM 5158 C CA . ALA B 1 338 ? -22.891 -4.152 15.18 1 57.56 338 ALA B CA 1
ATOM 5159 C C . ALA B 1 338 ? -21.375 -3.998 15.242 1 57.56 338 ALA B C 1
ATOM 5161 O O . ALA B 1 338 ? -20.828 -2.943 14.898 1 57.56 338 ALA B O 1
ATOM 5162 N N . GLU B 1 339 ? -20.656 -4.988 15.844 1 63.69 339 GLU B N 1
ATOM 5163 C CA . GLU B 1 339 ? -19.219 -5.062 16.125 1 63.69 339 GLU B CA 1
ATOM 5164 C C . GLU B 1 339 ? -18.391 -4.547 14.961 1 63.69 339 GLU B C 1
ATOM 5166 O O . GLU B 1 339 ? -18.328 -5.188 13.906 1 63.69 339 GLU B O 1
ATOM 5171 N N . GLN B 1 340 ? -18.188 -3.199 14.938 1 74.62 340 GLN B N 1
ATOM 5172 C CA . GLN B 1 340 ? -17.281 -2.588 13.977 1 74.62 340 GLN B CA 1
ATOM 5173 C C . GLN B 1 340 ? -15.867 -3.141 14.125 1 74.62 340 GLN B C 1
ATOM 5175 O O . GLN B 1 340 ? -15.359 -3.268 15.242 1 74.62 340 GLN B O 1
ATOM 5180 N N . ALA B 1 341 ? -15.422 -3.639 13.016 1 79.44 341 ALA B N 1
ATOM 5181 C CA . ALA B 1 341 ? -14.039 -4.113 13.031 1 79.44 341 ALA B CA 1
ATOM 5182 C C . ALA B 1 341 ? -13.078 -2.994 13.422 1 79.44 341 ALA B C 1
ATOM 5184 O O . ALA B 1 341 ? -13.281 -1.836 13.047 1 79.44 341 ALA B O 1
ATOM 5185 N N . ASP B 1 342 ? -12.227 -3.229 14.414 1 94.88 342 ASP B N 1
ATOM 5186 C CA . ASP B 1 342 ? -11.203 -2.305 14.898 1 94.88 342 ASP B CA 1
ATOM 5187 C C . ASP B 1 342 ? -9.812 -2.939 14.836 1 94.88 342 ASP B C 1
ATOM 5189 O O . ASP B 1 342 ? -9.484 -3.805 15.648 1 94.88 342 ASP B O 1
ATOM 5193 N N . LEU B 1 343 ? -9.047 -2.428 13.875 1 97.75 343 LEU B N 1
ATOM 5194 C CA . LEU B 1 343 ? -7.727 -3.002 13.625 1 97.75 343 LEU B CA 1
ATOM 5195 C C . LEU B 1 343 ? -6.652 -2.262 14.422 1 97.75 343 LEU B C 1
ATOM 5197 O O . LEU B 1 343 ? -5.473 -2.312 14.07 1 97.75 343 LEU B O 1
ATOM 5201 N N . THR B 1 344 ? -7.008 -1.555 15.477 1 97.69 344 THR B N 1
ATOM 5202 C CA . THR B 1 344 ? -6.074 -0.728 16.234 1 97.69 344 THR B CA 1
ATOM 5203 C C . THR B 1 344 ? -4.918 -1.568 16.766 1 97.69 344 THR B C 1
ATOM 5205 O O . THR B 1 344 ? -3.754 -1.171 16.656 1 97.69 344 THR B O 1
ATOM 5208 N N . ASP B 1 345 ? -5.199 -2.719 17.328 1 97.38 345 ASP B N 1
ATOM 5209 C CA . ASP B 1 345 ? -4.152 -3.562 17.891 1 97.38 345 ASP B CA 1
ATOM 5210 C C . ASP B 1 345 ? -3.223 -4.098 16.812 1 97.38 345 ASP B C 1
ATOM 5212 O O . ASP B 1 345 ? -2.002 -4.133 16.984 1 97.38 345 ASP B O 1
ATOM 5216 N N . GLU B 1 346 ? -3.762 -4.574 15.68 1 98.12 346 GLU B N 1
ATOM 5217 C CA . GLU B 1 346 ? -2.959 -5.039 14.555 1 98.12 346 GLU B CA 1
ATOM 5218 C C . GLU B 1 346 ? -2.049 -3.93 14.031 1 98.12 346 GLU B C 1
ATOM 5220 O O . GLU B 1 346 ? -0.863 -4.16 13.781 1 98.12 346 GLU B O 1
ATOM 5225 N N . LEU B 1 347 ? -2.639 -2.736 13.875 1 98.62 347 LEU B N 1
ATOM 5226 C CA . LEU B 1 347 ? -1.874 -1.597 13.383 1 98.62 347 LEU B CA 1
ATOM 5227 C C . LEU B 1 347 ? -0.734 -1.253 14.336 1 98.62 347 LEU B C 1
ATOM 5229 O O . LEU B 1 347 ? 0.385 -0.977 13.898 1 98.62 347 LEU B O 1
ATOM 5233 N N . LEU B 1 348 ? -1.012 -1.233 15.617 1 98.62 348 LEU B N 1
ATOM 5234 C CA . LEU B 1 348 ? 0.016 -0.926 16.609 1 98.62 348 LEU B CA 1
ATOM 5235 C C . LEU B 1 348 ? 1.194 -1.887 16.484 1 98.62 348 LEU B C 1
ATOM 5237 O O . LEU B 1 348 ? 2.352 -1.463 16.516 1 98.62 348 LEU B O 1
ATOM 5241 N N . ARG B 1 349 ? 0.93 -3.141 16.344 1 98.5 349 ARG B N 1
ATOM 5242 C CA . ARG B 1 349 ? 1.982 -4.145 16.203 1 98.5 349 ARG B CA 1
ATOM 5243 C C . ARG B 1 349 ? 2.82 -3.887 14.945 1 98.5 349 ARG B C 1
ATOM 5245 O O . ARG B 1 349 ? 4.047 -4.004 14.984 1 98.5 349 ARG B O 1
ATOM 5252 N N . VAL B 1 350 ? 2.166 -3.516 13.859 1 98.44 350 VAL B N 1
ATOM 5253 C CA . VAL B 1 350 ? 2.863 -3.273 12.602 1 98.44 350 VAL B CA 1
ATOM 5254 C C . VAL B 1 350 ? 3.742 -2.031 12.727 1 98.44 350 VAL B C 1
ATOM 5256 O O . VAL B 1 350 ? 4.898 -2.035 12.305 1 98.44 350 VAL B O 1
ATOM 5259 N N . LEU B 1 351 ? 3.238 -0.996 13.359 1 98.69 351 LEU B N 1
ATOM 5260 C CA . LEU B 1 351 ? 3.939 0.279 13.469 1 98.69 351 LEU B CA 1
ATOM 5261 C C . LEU B 1 351 ? 5.137 0.159 14.406 1 98.69 351 LEU B C 1
ATOM 5263 O O . LEU B 1 351 ? 6.094 0.933 14.297 1 98.69 351 LEU B O 1
ATOM 5267 N N . THR B 1 352 ? 5.113 -0.814 15.32 1 98.62 352 THR B N 1
ATOM 5268 C CA . THR B 1 352 ? 6.145 -0.854 16.344 1 98.62 352 THR B CA 1
ATOM 5269 C C . THR B 1 352 ? 7.086 -2.035 16.125 1 98.62 352 THR B C 1
ATOM 5271 O O . THR B 1 352 ? 7.922 -2.34 16.984 1 98.62 352 THR B O 1
ATOM 5274 N N . VAL B 1 353 ? 6.984 -2.66 15.016 1 98 353 VAL B N 1
ATOM 5275 C CA . VAL B 1 353 ? 7.598 -3.971 14.828 1 98 353 VAL B CA 1
ATOM 5276 C C . VAL B 1 353 ? 9.094 -3.803 14.547 1 98 353 VAL B C 1
ATOM 5278 O O . VAL B 1 353 ? 9.883 -4.715 14.797 1 98 353 VAL B O 1
ATOM 5281 N N . LEU B 1 354 ? 9.5 -2.668 14.039 1 97.12 354 LEU B N 1
ATOM 5282 C CA . LEU B 1 354 ? 10.891 -2.492 13.625 1 97.12 354 LEU B CA 1
ATOM 5283 C C . LEU B 1 354 ? 11.688 -1.752 14.703 1 97.12 354 LEU B C 1
ATOM 5285 O O . LEU B 1 354 ? 11.312 -0.649 15.109 1 97.12 354 LEU B O 1
#